Protein AF-A0A3B0TVJ3-F1 (afdb_monomer_lite)

pLDDT: mean 87.61, std 8.64, range [42.06, 97.75]

Sequence (406 aa):
ARIAFWVALGIPVSIVATLGLMYFSGQSLNMISMFALLMTLGIIVDDAIVVGEHTATRYALGDTRAQAAVTGAGRMAIPVIAASLTTMAAFGPILLVGGVIGQIMSALPMVVIAVLVASSIECFLILPGHLAHSLPKKRKPPSGFRKGFDQGFDYFKNNIFGKFSALSYSWRYATVAIALAVTILGFALISSGKLGFEFFATAEGEVFTVSATFHPGTPKEQMQAIFDDIEKAISEAEISLAPDGEQLVVTTYAELDAGNSNATINVFLTPSETRTVRTSLITQAVRERLPMIAGVQNIGVREANNGPGGRAIEVQFSGADTNTLKQASEELQAILAGFAGVTAISDSLNYGDPELTMQLSARGISLGFTLEMLGTQIRDAFEGREVATIATQNEEINVRLHRSLN

Radius of gyration: 34.92 Å; chains: 1; bounding box: 96×63×91 Å

Organism: NCBI:txid652676

Secondary structure (DSSP, 8-state):
-HHHHHHHHHHHHHHHHHHHHHHHTT----HHHHHHHHHHHHHHHHHHHHHHHHHHHHHHHT--HHHHHHHHHHHHHHHHHHHHHHHHHHHGGGGG--HHHHHHHTHHHHHHHHHHHHHHHIIIIIHHHHHHHHS-SSPPPPPHHHHHHHHHHHHIIIIIIHHHHHHHHHTHHHHHHHHHHHHHHHHHHHHTT-S---S------SEEEEEEEE-TT--HHHHHHHHHHHHHHHHHHHHHH-TT----EEEEEEEEETTTTEEEEEEEEPPTTT-SS-HHHHHHHHHHH----TTEEEEEEEE---SS---SS-----SS-HHHHHHHHHHHHHHHTTSTT------S-PPPP--------HHHHHTT--HHHHHHHHHHHHT-EEEEEEE-SS-EEEEEE-----

Structure (mmCIF, N/CA/C/O backbone):
data_AF-A0A3B0TVJ3-F1
#
_entry.id   AF-A0A3B0TVJ3-F1
#
loop_
_atom_site.group_PDB
_atom_site.id
_atom_site.type_symbol
_atom_site.label_atom_id
_atom_site.label_alt_id
_atom_site.label_comp_id
_atom_site.label_asym_id
_atom_site.label_entity_id
_atom_site.label_seq_id
_atom_site.pdbx_PDB_ins_code
_atom_site.Cartn_x
_atom_site.Cartn_y
_atom_site.Cartn_z
_atom_site.occupancy
_atom_site.B_iso_or_equiv
_atom_site.auth_seq_id
_atom_site.auth_comp_id
_atom_site.auth_asym_id
_atom_site.auth_atom_id
_atom_site.pdbx_PDB_model_num
ATOM 1 N N . ALA A 1 1 ? 22.344 12.610 -23.488 1.00 61.56 1 ALA A N 1
ATOM 2 C CA . ALA A 1 1 ? 21.784 13.922 -23.107 1.00 61.56 1 ALA A CA 1
ATOM 3 C C . ALA A 1 1 ? 20.377 14.108 -23.673 1.00 61.56 1 ALA A C 1
ATOM 5 O O . ALA A 1 1 ? 19.444 13.957 -22.909 1.00 61.56 1 ALA A O 1
ATOM 6 N N . ARG A 1 2 ? 20.182 14.344 -24.983 1.00 81.00 2 ARG A N 1
ATOM 7 C CA . ARG A 1 2 ? 18.833 14.636 -25.521 1.00 81.00 2 ARG A CA 1
ATOM 8 C C . ARG A 1 2 ? 17.862 13.446 -25.526 1.00 81.00 2 ARG A C 1
ATOM 10 O O . ARG A 1 2 ? 16.706 13.650 -25.219 1.00 81.00 2 ARG A O 1
ATOM 17 N N . ILE A 1 3 ? 18.325 12.227 -25.815 1.00 83.44 3 ILE A N 1
ATOM 18 C CA . ILE A 1 3 ? 17.475 11.016 -25.766 1.00 83.44 3 ILE A CA 1
ATOM 19 C C . ILE A 1 3 ? 16.987 10.759 -24.334 1.00 83.44 3 ILE A C 1
ATOM 21 O O . ILE A 1 3 ? 15.789 10.712 -24.106 1.00 83.44 3 ILE A O 1
ATOM 25 N N . ALA A 1 4 ? 17.912 10.707 -23.370 1.00 87.06 4 ALA A N 1
ATOM 26 C CA . ALA A 1 4 ? 17.592 10.512 -21.954 1.00 87.06 4 ALA A CA 1
ATOM 27 C C . ALA A 1 4 ? 16.610 11.558 -21.399 1.00 87.06 4 ALA A C 1
ATOM 29 O O . ALA A 1 4 ? 15.753 11.212 -20.601 1.00 87.06 4 ALA A O 1
ATOM 30 N N . PHE A 1 5 ? 16.700 12.817 -21.846 1.00 90.88 5 PHE A N 1
ATOM 31 C CA . PHE A 1 5 ? 15.745 13.856 -21.458 1.00 90.88 5 PHE A CA 1
ATOM 32 C C . PHE A 1 5 ? 14.311 13.525 -21.896 1.00 90.88 5 PHE A C 1
ATOM 34 O O . PHE A 1 5 ? 13.394 13.659 -21.099 1.00 90.88 5 PHE A O 1
ATOM 41 N N . TRP A 1 6 ? 14.115 13.065 -23.135 1.00 89.62 6 TRP A N 1
ATOM 42 C CA . TRP A 1 6 ? 12.777 12.719 -23.628 1.00 89.62 6 TRP A CA 1
ATOM 43 C C . TRP A 1 6 ? 12.241 11.423 -23.042 1.00 89.62 6 TRP A C 1
ATOM 45 O O . TRP A 1 6 ? 11.060 11.361 -22.739 1.00 89.62 6 TRP A O 1
ATOM 55 N N . VAL A 1 7 ? 13.111 10.440 -22.807 1.00 87.94 7 VAL A N 1
ATOM 56 C CA . VAL A 1 7 ? 12.744 9.232 -22.055 1.00 87.94 7 VAL A CA 1
ATOM 57 C C . VAL A 1 7 ? 12.279 9.607 -20.642 1.00 87.94 7 VAL A C 1
ATOM 59 O O . VAL A 1 7 ? 11.226 9.162 -20.207 1.00 87.94 7 VAL A O 1
ATOM 62 N N . ALA A 1 8 ? 12.998 10.499 -19.951 1.00 91.00 8 ALA A N 1
ATOM 63 C CA . ALA A 1 8 ? 12.596 10.975 -18.626 1.00 91.00 8 ALA A CA 1
ATOM 64 C C . ALA A 1 8 ? 11.291 11.790 -18.654 1.00 91.00 8 ALA A C 1
ATOM 66 O O . ALA A 1 8 ? 10.487 11.683 -17.733 1.00 91.00 8 ALA A O 1
ATOM 67 N N . LEU A 1 9 ? 11.064 12.586 -19.704 1.00 91.62 9 LEU A N 1
ATOM 68 C CA . LEU A 1 9 ? 9.838 13.373 -19.872 1.00 91.62 9 LEU A CA 1
ATOM 69 C C . LEU A 1 9 ? 8.619 12.499 -20.222 1.00 91.62 9 LEU A C 1
ATOM 71 O O . LEU A 1 9 ? 7.496 12.883 -19.906 1.00 91.62 9 LEU A O 1
ATOM 75 N N . GLY A 1 10 ? 8.828 11.307 -20.788 1.00 88.75 10 GLY A N 1
ATOM 76 C CA . GLY A 1 10 ? 7.769 10.321 -21.022 1.00 88.75 10 GLY A CA 1
ATOM 77 C C . GLY A 1 10 ? 7.124 9.795 -19.734 1.00 88.75 10 GLY A C 1
ATOM 78 O O . GLY A 1 10 ? 5.938 9.466 -19.732 1.00 88.75 10 GLY A O 1
ATOM 79 N N . ILE A 1 11 ? 7.851 9.802 -18.608 1.00 91.25 11 ILE A N 1
ATOM 80 C CA . ILE A 1 11 ? 7.351 9.346 -17.299 1.00 91.25 11 ILE A CA 1
ATOM 81 C C . ILE A 1 11 ? 6.175 10.207 -16.799 1.00 91.25 11 ILE A C 1
ATOM 83 O O . ILE A 1 11 ? 5.083 9.663 -16.630 1.00 91.25 11 ILE A O 1
ATOM 87 N N . PRO A 1 12 ? 6.320 11.533 -16.578 1.00 92.69 12 PRO A N 1
ATOM 88 C CA . PRO A 1 12 ? 5.205 12.359 -16.118 1.00 92.69 12 PRO A CA 1
ATOM 89 C C . PRO A 1 12 ? 4.051 12.393 -17.126 1.00 92.69 12 PRO A C 1
ATOM 91 O O . PRO A 1 12 ? 2.895 12.430 -16.714 1.00 92.69 12 PRO A O 1
ATOM 94 N N . VAL A 1 13 ? 4.333 12.322 -18.433 1.00 92.94 13 VAL A N 1
ATOM 95 C CA . VAL A 1 13 ? 3.289 12.247 -19.471 1.00 92.94 13 VAL A CA 1
ATOM 96 C C . VAL A 1 13 ? 2.479 10.954 -19.344 1.00 92.94 13 VAL A C 1
ATOM 98 O O . VAL A 1 13 ? 1.250 11.004 -19.359 1.00 92.94 13 VAL A O 1
ATOM 101 N N . SER A 1 14 ? 3.145 9.814 -19.145 1.00 92.75 14 SER A N 1
ATOM 102 C CA . SER A 1 14 ? 2.489 8.518 -18.937 1.00 92.75 14 SER A CA 1
ATOM 103 C C . SER A 1 14 ? 1.666 8.492 -17.649 1.00 92.75 14 SER A C 1
ATOM 105 O O . SER A 1 14 ? 0.560 7.954 -17.647 1.00 92.75 14 SER A O 1
ATOM 107 N N . ILE A 1 15 ? 2.145 9.121 -16.570 1.00 93.62 15 ILE A N 1
ATOM 108 C CA . ILE A 1 15 ? 1.386 9.249 -15.314 1.00 93.62 15 ILE A CA 1
ATOM 109 C C . ILE A 1 15 ? 0.121 10.081 -15.534 1.00 93.62 15 ILE A C 1
ATOM 111 O O . ILE A 1 15 ? -0.961 9.651 -15.149 1.00 93.62 15 ILE A O 1
ATOM 115 N N . VAL A 1 16 ? 0.211 11.238 -16.197 1.00 95.00 16 VAL A N 1
ATOM 116 C CA . VAL A 1 16 ? -0.972 12.069 -16.490 1.00 95.00 16 VAL A CA 1
ATOM 117 C C . VAL A 1 16 ? -1.966 11.322 -17.383 1.00 95.00 16 VAL A C 1
ATOM 119 O O . VAL A 1 16 ? -3.167 11.348 -17.117 1.00 95.00 16 VAL A O 1
ATOM 122 N N . ALA A 1 17 ? -1.485 10.608 -18.404 1.00 94.62 17 ALA A N 1
ATOM 123 C CA . ALA A 1 17 ? -2.331 9.767 -19.247 1.00 94.62 17 ALA A CA 1
ATOM 124 C C . ALA A 1 17 ? -3.006 8.641 -18.443 1.00 94.62 17 ALA A C 1
ATOM 126 O O . ALA A 1 17 ? -4.198 8.388 -18.620 1.00 94.62 17 ALA A O 1
ATOM 127 N N . THR A 1 18 ? -2.280 8.025 -17.508 1.00 95.12 18 THR A N 1
ATOM 128 C CA . THR A 1 18 ? -2.822 7.024 -16.578 1.00 95.12 18 THR A CA 1
ATOM 129 C C . THR A 1 18 ? -3.922 7.619 -15.708 1.00 95.12 18 THR A C 1
ATOM 131 O O . THR A 1 18 ? -5.001 7.042 -15.625 1.00 95.12 18 THR A O 1
ATOM 134 N N . LEU A 1 19 ? -3.690 8.786 -15.100 1.00 95.31 19 LEU A N 1
ATOM 135 C CA . LEU A 1 19 ? -4.692 9.481 -14.288 1.00 95.31 19 LEU A CA 1
ATOM 136 C C . LEU A 1 19 ? -5.943 9.818 -15.112 1.00 95.31 19 LEU A C 1
ATOM 138 O O . LEU A 1 19 ? -7.059 9.691 -14.614 1.00 95.31 19 LEU A O 1
ATOM 142 N N . GLY A 1 20 ? -5.773 10.173 -16.389 1.00 95.69 20 GLY A N 1
ATOM 143 C CA . GLY A 1 20 ? -6.880 10.329 -17.332 1.00 95.69 20 GLY A CA 1
ATOM 144 C C . GLY A 1 20 ? -7.674 9.033 -17.530 1.00 95.69 20 GLY A C 1
ATOM 145 O O . GLY A 1 20 ? -8.897 9.040 -17.414 1.00 95.69 20 GLY A O 1
ATOM 146 N N . LEU A 1 21 ? -6.999 7.904 -17.773 1.00 94.94 21 LEU A N 1
ATOM 147 C CA . LEU A 1 21 ? -7.655 6.593 -17.897 1.00 94.94 21 LEU A CA 1
ATOM 148 C C . LEU A 1 21 ? -8.357 6.169 -16.599 1.00 94.94 21 LEU A C 1
ATOM 150 O O . LEU A 1 21 ? -9.470 5.646 -16.649 1.00 94.94 21 LEU A O 1
ATOM 154 N N . MET A 1 22 ? -7.742 6.422 -15.444 1.00 95.12 22 MET A N 1
ATOM 155 C CA . MET A 1 22 ? -8.338 6.184 -14.127 1.00 95.12 22 MET A CA 1
ATOM 156 C C . MET A 1 22 ? -9.616 7.005 -13.946 1.00 95.12 22 MET A C 1
ATOM 158 O O . MET A 1 22 ? -10.647 6.449 -13.576 1.00 95.12 22 MET A O 1
ATOM 162 N N . TYR A 1 23 ? -9.582 8.293 -14.296 1.00 94.94 23 TYR A N 1
ATOM 163 C CA . TYR A 1 23 ? -10.751 9.169 -14.239 1.00 94.94 23 TYR A CA 1
ATOM 164 C C . TYR A 1 23 ? -11.901 8.648 -15.113 1.00 94.94 23 TYR A C 1
ATOM 166 O O . TYR A 1 23 ? -13.027 8.515 -14.637 1.00 94.94 23 TYR A O 1
ATOM 174 N N . PHE A 1 24 ? -11.623 8.270 -16.366 1.00 94.88 24 PHE A N 1
ATOM 175 C CA . PHE A 1 24 ? -12.653 7.744 -17.272 1.00 94.88 24 PHE A CA 1
ATOM 176 C C . PHE A 1 24 ? -13.188 6.365 -16.876 1.00 94.88 24 PHE A C 1
ATOM 178 O O . PHE A 1 24 ? -14.318 6.029 -17.223 1.00 94.88 24 PHE A O 1
ATOM 185 N N . SER A 1 25 ? -12.403 5.568 -16.153 1.00 90.81 25 SER A N 1
ATOM 186 C CA . SER A 1 25 ? -12.825 4.257 -15.643 1.00 90.81 25 SER A CA 1
ATOM 187 C C . SER A 1 25 ? -13.441 4.316 -14.240 1.00 90.81 25 SER A C 1
ATOM 189 O O . SER A 1 25 ? -13.764 3.271 -13.681 1.00 90.81 25 SER A O 1
ATOM 191 N N . GLY A 1 26 ? -13.632 5.516 -13.675 1.00 90.88 26 GLY A N 1
ATOM 192 C CA . GLY A 1 26 ? -14.247 5.709 -12.358 1.00 90.88 26 GLY A CA 1
ATOM 193 C C . GLY A 1 26 ? -13.368 5.268 -11.184 1.00 90.88 26 GLY A C 1
ATOM 194 O O . GLY A 1 26 ? -13.879 5.025 -10.093 1.00 90.88 26 GLY A O 1
ATOM 195 N N . GLN A 1 27 ? -12.056 5.141 -11.394 1.00 90.81 27 GLN A N 1
ATOM 196 C CA . GLN A 1 27 ? -11.110 4.769 -10.345 1.00 90.81 27 GLN A CA 1
ATOM 197 C C . GLN A 1 27 ? -10.802 5.973 -9.450 1.00 90.81 27 GLN A C 1
ATOM 199 O O . GLN A 1 27 ? -10.618 7.093 -9.929 1.00 90.81 27 GLN A O 1
ATOM 204 N N . SER A 1 28 ? -10.706 5.736 -8.141 1.00 91.00 28 SER A N 1
ATOM 205 C CA . SER A 1 28 ? -10.286 6.750 -7.174 1.00 91.00 28 SER A CA 1
ATOM 206 C C . SER A 1 28 ? -8.782 6.693 -6.920 1.00 91.00 28 SER A C 1
ATOM 208 O O . SER A 1 28 ? -8.150 5.644 -7.053 1.00 91.00 28 SER A O 1
ATOM 210 N N . LEU A 1 29 ? -8.216 7.833 -6.519 1.00 89.88 29 LEU A N 1
ATOM 211 C CA . LEU A 1 29 ? -6.840 7.916 -6.047 1.00 89.88 29 LEU A CA 1
ATOM 212 C C . LEU A 1 29 ? -6.822 7.672 -4.532 1.00 89.88 29 LEU A C 1
ATOM 214 O O . LEU A 1 29 ? -7.086 8.562 -3.731 1.00 89.88 29 LEU A O 1
ATOM 218 N N . ASN A 1 30 ? -6.567 6.423 -4.161 1.00 86.31 30 ASN A N 1
ATOM 219 C CA . ASN A 1 30 ? -6.430 5.930 -2.792 1.00 86.31 30 ASN A CA 1
ATOM 220 C C . ASN A 1 30 ? -5.051 5.281 -2.565 1.00 86.31 30 ASN A C 1
ATOM 222 O O . ASN A 1 30 ? -4.261 5.124 -3.498 1.00 86.31 30 ASN A O 1
ATOM 226 N N . MET A 1 31 ? -4.772 4.848 -1.336 1.00 83.62 31 MET A N 1
ATOM 227 C CA . MET A 1 31 ? -3.487 4.252 -0.949 1.00 83.62 31 MET A CA 1
ATOM 228 C C . MET A 1 31 ? -3.054 3.072 -1.838 1.00 83.62 31 MET A C 1
ATOM 230 O O . MET A 1 31 ? -1.907 3.024 -2.277 1.00 83.62 31 MET A O 1
ATOM 234 N N . ILE A 1 32 ? -3.970 2.156 -2.167 1.00 86.38 32 ILE A N 1
ATOM 235 C CA . ILE A 1 32 ? -3.677 0.974 -2.996 1.00 86.38 32 ILE A CA 1
ATOM 236 C C . ILE A 1 32 ? -3.381 1.394 -4.434 1.00 86.38 32 ILE A C 1
ATOM 238 O O . ILE A 1 32 ? -2.412 0.928 -5.033 1.00 86.38 32 ILE A O 1
ATOM 242 N N . SER A 1 33 ? -4.180 2.311 -4.983 1.00 90.94 33 SER A N 1
ATOM 243 C CA . SER A 1 33 ? -3.947 2.842 -6.329 1.00 90.94 33 SER A CA 1
ATOM 244 C C . SER A 1 33 ? -2.612 3.593 -6.426 1.00 90.94 33 SER A C 1
ATOM 246 O O . SER A 1 33 ? -1.886 3.439 -7.404 1.00 90.94 33 SER A O 1
ATOM 248 N N . MET A 1 34 ? -2.229 4.334 -5.381 1.00 90.38 34 MET A N 1
ATOM 249 C CA . MET A 1 34 ? -0.950 5.040 -5.307 1.00 90.38 34 MET A CA 1
ATOM 250 C C . MET A 1 34 ? 0.222 4.067 -5.227 1.00 90.38 34 MET A C 1
ATOM 252 O O . MET A 1 34 ? 1.218 4.242 -5.927 1.00 90.38 34 MET A O 1
ATOM 256 N N . PHE A 1 35 ? 0.089 3.006 -4.431 1.00 88.12 35 PHE A N 1
ATOM 257 C CA . PHE A 1 35 ? 1.077 1.936 -4.377 1.00 88.12 35 PHE A CA 1
ATOM 258 C C . PHE A 1 35 ? 1.253 1.253 -5.741 1.00 88.12 35 PHE A C 1
ATOM 260 O O . PHE A 1 35 ? 2.382 1.046 -6.185 1.00 88.12 35 PHE A O 1
ATOM 267 N N . ALA A 1 36 ? 0.156 0.974 -6.450 1.00 91.75 36 ALA A N 1
ATOM 268 C CA . ALA A 1 36 ? 0.197 0.415 -7.799 1.00 91.75 36 ALA A CA 1
ATOM 269 C C . ALA A 1 36 ? 0.897 1.352 -8.807 1.00 91.75 36 ALA A C 1
ATOM 271 O O . ALA A 1 36 ? 1.733 0.892 -9.589 1.00 91.75 36 ALA A O 1
ATOM 272 N N . LEU A 1 37 ? 0.630 2.664 -8.761 1.00 92.62 37 LEU A N 1
ATOM 273 C CA . LEU A 1 37 ? 1.338 3.667 -9.574 1.00 92.62 37 LEU A CA 1
ATOM 274 C C . LEU A 1 37 ? 2.847 3.690 -9.281 1.00 92.62 37 LEU A C 1
ATOM 276 O O . LEU A 1 37 ? 3.657 3.706 -10.205 1.00 92.62 37 LEU A O 1
ATOM 280 N N . LEU A 1 38 ? 3.239 3.661 -8.004 1.00 90.81 38 LEU A N 1
ATOM 281 C CA . LEU A 1 38 ? 4.650 3.648 -7.604 1.00 90.81 38 LEU A CA 1
ATOM 282 C C . LEU A 1 38 ? 5.366 2.366 -8.042 1.00 90.81 38 LEU A C 1
ATOM 284 O O . LEU A 1 38 ? 6.472 2.433 -8.573 1.00 90.81 38 LEU A O 1
ATOM 288 N N . MET A 1 39 ? 4.730 1.206 -7.860 1.00 89.50 39 MET A N 1
ATOM 289 C CA . MET A 1 39 ? 5.280 -0.091 -8.265 1.00 89.50 39 MET A CA 1
ATOM 290 C C . MET A 1 39 ? 5.520 -0.150 -9.779 1.00 89.50 39 MET A C 1
ATOM 292 O O . MET A 1 39 ? 6.534 -0.671 -10.239 1.00 89.50 39 MET A O 1
ATOM 296 N N . THR A 1 40 ? 4.589 0.396 -10.559 1.00 90.69 40 THR A N 1
ATOM 297 C CA . THR A 1 40 ? 4.640 0.359 -12.026 1.00 90.69 40 THR A CA 1
ATOM 298 C C . THR A 1 40 ? 5.501 1.454 -12.641 1.00 90.69 40 THR A C 1
ATOM 300 O O . THR A 1 40 ? 5.817 1.364 -13.826 1.00 90.69 40 THR A O 1
ATOM 303 N N . LEU A 1 41 ? 5.958 2.435 -11.853 1.00 89.75 41 LEU A N 1
ATOM 304 C CA . LEU A 1 41 ? 6.843 3.502 -12.319 1.00 89.75 41 LEU A CA 1
ATOM 305 C C . LEU A 1 41 ? 8.077 2.946 -13.039 1.00 89.75 41 LEU A C 1
ATOM 307 O O . LEU A 1 41 ? 8.440 3.462 -14.091 1.00 89.75 41 LEU A O 1
ATOM 311 N N . GLY A 1 42 ? 8.684 1.876 -12.511 1.00 84.62 42 GLY A N 1
ATOM 312 C CA . GLY A 1 42 ? 9.836 1.218 -13.136 1.00 84.62 42 GLY A CA 1
ATOM 313 C C . GLY A 1 42 ? 9.524 0.675 -14.533 1.00 84.62 42 GLY A C 1
ATOM 314 O O . GLY A 1 42 ? 10.305 0.871 -15.458 1.00 84.62 42 GLY A O 1
ATOM 315 N N . ILE A 1 43 ? 8.334 0.097 -14.706 1.00 87.19 43 ILE A N 1
ATOM 316 C CA . ILE A 1 43 ? 7.897 -0.488 -15.978 1.00 87.19 43 ILE A CA 1
ATOM 317 C C . ILE A 1 43 ? 7.670 0.604 -17.032 1.00 87.19 43 ILE A C 1
ATOM 319 O O . ILE A 1 43 ? 8.074 0.436 -18.179 1.00 87.19 43 ILE A O 1
ATOM 323 N N . ILE A 1 44 ? 7.102 1.754 -16.638 1.00 88.00 44 ILE A N 1
ATOM 324 C CA . ILE A 1 44 ? 6.915 2.906 -17.540 1.00 88.00 44 ILE A CA 1
ATOM 325 C C . ILE A 1 44 ? 8.253 3.348 -18.146 1.00 88.00 44 ILE A C 1
ATOM 327 O O . ILE A 1 44 ? 8.329 3.671 -19.333 1.00 88.00 44 ILE A O 1
ATOM 331 N N . VAL A 1 45 ? 9.311 3.409 -17.328 1.00 89.06 45 VAL A N 1
ATOM 332 C CA . VAL A 1 45 ? 10.619 3.878 -17.804 1.00 89.06 45 VAL A CA 1
ATOM 333 C C . VAL A 1 45 ? 11.273 2.847 -18.720 1.00 89.06 45 VAL A C 1
ATOM 335 O O . VAL A 1 45 ? 11.887 3.233 -19.717 1.00 89.06 45 VAL A O 1
ATOM 338 N N . ASP A 1 46 ? 11.134 1.558 -18.412 1.00 91.12 46 ASP A N 1
ATOM 339 C CA . ASP A 1 46 ? 11.766 0.473 -19.165 1.00 91.12 46 ASP A CA 1
ATOM 340 C C . ASP A 1 46 ? 11.323 0.457 -20.636 1.00 91.12 46 ASP A C 1
ATOM 342 O O . ASP A 1 46 ? 12.176 0.400 -21.530 1.00 91.12 46 ASP A O 1
ATOM 346 N N . ASP A 1 47 ? 10.024 0.616 -20.906 1.00 90.81 47 ASP A N 1
ATOM 347 C CA . ASP A 1 47 ? 9.480 0.649 -22.271 1.00 90.81 47 ASP A CA 1
ATOM 348 C C . ASP A 1 47 ? 10.112 1.786 -23.094 1.00 90.81 47 ASP A C 1
ATOM 350 O O . ASP A 1 47 ? 10.619 1.581 -24.208 1.00 90.81 47 ASP A O 1
ATOM 354 N N . ALA A 1 48 ? 10.161 2.990 -22.515 1.00 91.12 48 ALA A N 1
ATOM 355 C CA . ALA A 1 48 ? 10.742 4.168 -23.149 1.00 91.12 48 ALA A CA 1
ATOM 356 C C . ALA A 1 48 ? 12.271 4.057 -23.319 1.00 91.12 48 ALA A C 1
ATOM 358 O O . ALA A 1 48 ? 12.818 4.500 -24.338 1.00 91.12 48 ALA A O 1
ATOM 359 N N . ILE A 1 49 ? 12.977 3.443 -22.359 1.00 93.19 49 ILE A N 1
ATOM 360 C CA . ILE A 1 49 ? 14.422 3.180 -22.448 1.00 93.19 49 ILE A CA 1
ATOM 361 C C . ILE A 1 49 ? 14.713 2.232 -23.609 1.00 93.19 49 ILE A C 1
ATOM 363 O O . ILE A 1 49 ? 15.591 2.530 -24.419 1.00 93.19 49 ILE A O 1
ATOM 367 N N . VAL A 1 50 ? 13.984 1.120 -23.727 1.00 93.25 50 VAL A N 1
ATOM 368 C CA . VAL A 1 50 ? 14.223 0.103 -24.762 1.00 93.25 50 VAL A CA 1
ATOM 369 C C . VAL A 1 50 ? 14.016 0.686 -26.164 1.00 93.25 50 VAL A C 1
ATOM 371 O O . VAL A 1 50 ? 14.879 0.532 -27.038 1.00 93.25 50 VAL A O 1
ATOM 374 N N . VAL A 1 51 ? 12.927 1.433 -26.382 1.00 93.50 51 VAL A N 1
ATOM 375 C CA . VAL A 1 51 ? 12.674 2.123 -27.661 1.00 93.50 51 VAL A CA 1
ATOM 376 C C . VAL A 1 51 ? 13.714 3.216 -27.926 1.00 93.50 51 VAL A C 1
ATOM 378 O O . VAL A 1 51 ? 14.211 3.348 -29.055 1.00 93.50 51 VAL A O 1
ATOM 381 N N . GLY A 1 52 ? 14.089 3.980 -26.898 1.00 92.88 52 GLY A N 1
ATOM 382 C CA . GLY A 1 52 ? 15.107 5.024 -26.975 1.00 92.88 52 GLY A CA 1
ATOM 383 C C . GLY A 1 52 ? 16.494 4.492 -27.341 1.00 92.88 52 GLY A C 1
ATOM 384 O O . GLY A 1 52 ? 17.153 5.042 -28.230 1.00 92.88 52 GLY A O 1
ATOM 385 N N . GLU A 1 53 ? 16.919 3.400 -26.711 1.00 92.62 53 GLU A N 1
ATOM 386 C CA . GLU A 1 53 ? 18.215 2.752 -26.928 1.00 92.62 53 GLU A CA 1
ATOM 387 C C . GLU A 1 53 ? 18.290 2.112 -28.315 1.00 92.62 53 GLU A C 1
ATOM 389 O O . GLU A 1 53 ? 19.262 2.308 -29.054 1.00 92.62 53 GLU A O 1
ATOM 394 N N . HIS A 1 54 ? 17.232 1.415 -28.739 1.00 94.19 54 HIS A N 1
ATOM 395 C CA . HIS A 1 54 ? 17.202 0.845 -30.080 1.00 94.19 54 HIS A CA 1
ATOM 396 C C . HIS A 1 54 ? 17.187 1.947 -31.153 1.00 94.19 54 HIS A C 1
ATOM 398 O O . HIS A 1 54 ? 17.870 1.833 -32.175 1.00 94.19 54 HIS A O 1
ATOM 404 N N . THR A 1 55 ? 16.479 3.056 -30.918 1.00 93.75 55 THR A N 1
ATOM 405 C CA . THR A 1 55 ? 16.524 4.242 -31.791 1.00 93.75 55 THR A CA 1
ATOM 406 C C . THR A 1 55 ? 17.937 4.829 -31.868 1.00 93.75 55 THR A C 1
ATOM 408 O O . THR A 1 55 ? 18.434 5.115 -32.962 1.00 93.75 55 THR A O 1
ATOM 411 N N . ALA A 1 56 ? 18.621 4.973 -30.729 1.00 91.62 56 ALA A N 1
ATOM 412 C CA . ALA A 1 56 ? 20.001 5.452 -30.670 1.00 91.62 56 ALA A CA 1
ATOM 413 C C . ALA A 1 56 ? 20.960 4.532 -31.440 1.00 91.62 56 ALA A C 1
ATOM 415 O O . ALA A 1 56 ? 21.800 5.010 -32.208 1.00 91.62 56 ALA A O 1
ATOM 416 N N . THR A 1 57 ? 20.787 3.219 -31.290 1.00 91.94 57 THR A N 1
ATOM 417 C CA . THR A 1 57 ? 21.574 2.187 -31.971 1.00 91.94 57 THR A CA 1
ATOM 418 C C . THR A 1 57 ? 21.383 2.249 -33.485 1.00 91.94 57 THR A C 1
ATOM 420 O O . THR A 1 57 ? 22.358 2.307 -34.234 1.00 91.94 57 THR A O 1
ATOM 423 N N . ARG A 1 58 ? 20.136 2.323 -33.967 1.00 93.81 58 ARG A N 1
ATOM 424 C CA . ARG A 1 58 ? 19.830 2.483 -35.402 1.00 93.81 58 ARG A CA 1
ATOM 425 C C . ARG A 1 58 ? 20.423 3.766 -35.972 1.00 93.81 58 ARG A C 1
ATOM 427 O O . ARG A 1 58 ? 21.050 3.744 -37.033 1.00 93.81 58 ARG A O 1
ATOM 434 N N . TYR A 1 59 ? 20.316 4.865 -35.226 1.00 91.69 59 TYR A N 1
ATOM 435 C CA . TYR A 1 59 ? 20.945 6.123 -35.607 1.00 91.69 59 TYR A CA 1
ATOM 436 C C . TYR A 1 59 ? 22.473 6.026 -35.651 1.00 91.69 59 TYR A C 1
ATOM 438 O O . TYR A 1 59 ? 23.084 6.657 -36.510 1.00 91.69 59 TYR A O 1
ATOM 446 N N . ALA A 1 60 ? 23.111 5.245 -34.772 1.00 88.81 60 ALA A N 1
ATOM 447 C CA . ALA A 1 60 ? 24.554 4.998 -34.802 1.00 88.81 60 ALA A CA 1
ATOM 448 C C . ALA A 1 60 ? 24.977 4.133 -36.006 1.00 88.81 60 ALA A C 1
ATOM 450 O O . ALA A 1 60 ? 26.012 4.405 -36.622 1.00 88.81 60 ALA A O 1
ATOM 451 N N . LEU A 1 61 ? 24.142 3.170 -36.401 1.00 90.94 61 LEU A N 1
ATOM 452 C CA . LEU A 1 61 ? 24.375 2.274 -37.540 1.00 90.94 61 LEU A CA 1
ATOM 453 C C . LEU A 1 61 ? 24.239 2.945 -38.916 1.00 90.94 61 LEU A C 1
ATOM 455 O O . LEU A 1 61 ? 24.727 2.391 -39.894 1.00 90.94 61 LEU A O 1
ATOM 459 N N . GLY A 1 62 ? 23.653 4.143 -39.006 1.00 89.94 62 GLY A N 1
ATOM 460 C CA . GLY A 1 62 ? 23.606 4.911 -40.262 1.00 89.94 62 GLY A CA 1
ATOM 461 C C . GLY A 1 62 ? 22.234 5.445 -40.653 1.00 89.94 62 GLY A C 1
ATOM 462 O O . GLY A 1 62 ? 22.164 6.269 -41.561 1.00 89.94 62 GLY A O 1
ATOM 463 N N . ASP A 1 63 ? 21.166 5.028 -39.970 1.00 93.25 63 ASP A N 1
ATOM 464 C CA . ASP A 1 63 ? 19.808 5.442 -40.320 1.00 93.25 63 ASP A CA 1
ATOM 465 C C . ASP A 1 63 ? 19.626 6.962 -40.178 1.00 93.25 63 ASP A C 1
ATOM 467 O O . ASP A 1 63 ? 20.169 7.607 -39.270 1.00 93.25 63 ASP A O 1
ATOM 471 N N . THR A 1 64 ? 18.797 7.547 -41.051 1.00 92.62 64 THR A N 1
ATOM 472 C CA . THR A 1 64 ? 18.340 8.927 -40.841 1.00 92.62 64 THR A CA 1
ATOM 473 C C . THR A 1 64 ? 17.532 9.006 -39.546 1.00 92.62 64 THR A C 1
ATOM 475 O O . THR A 1 64 ? 16.980 8.017 -39.078 1.00 92.62 64 THR A O 1
ATOM 478 N N . ARG A 1 65 ? 17.418 10.188 -38.941 1.00 91.44 65 ARG A N 1
ATOM 479 C CA . ARG A 1 65 ? 16.767 10.339 -37.625 1.00 91.44 65 ARG A CA 1
ATOM 480 C C . ARG A 1 65 ? 15.322 9.838 -37.593 1.00 91.44 65 ARG A C 1
ATOM 482 O O . ARG A 1 65 ? 14.922 9.203 -36.626 1.00 91.44 65 ARG A O 1
ATOM 489 N N . ALA A 1 66 ? 14.564 10.133 -38.650 1.00 92.75 66 ALA A N 1
ATOM 490 C CA . ALA A 1 66 ? 13.183 9.685 -38.784 1.00 92.75 66 ALA A CA 1
ATOM 491 C C . ALA A 1 66 ? 13.124 8.160 -38.950 1.00 92.75 66 ALA A C 1
ATOM 493 O O . ALA A 1 66 ? 12.380 7.496 -38.238 1.00 92.75 66 ALA A O 1
ATOM 494 N N . GLN A 1 67 ? 13.975 7.593 -39.814 1.00 93.50 67 GLN A N 1
ATOM 495 C CA . GLN A 1 67 ? 14.064 6.141 -39.995 1.00 93.50 67 GLN A CA 1
ATOM 496 C C . GLN A 1 67 ? 14.502 5.426 -38.716 1.00 93.50 67 GLN A C 1
ATOM 498 O O . GLN A 1 67 ? 13.938 4.388 -38.389 1.00 93.50 67 GLN A O 1
ATOM 503 N N . ALA A 1 68 ? 15.460 5.981 -37.973 1.00 93.81 68 ALA A N 1
ATOM 504 C CA . ALA A 1 68 ? 15.946 5.418 -36.721 1.00 93.81 68 ALA A CA 1
ATOM 505 C C . ALA A 1 68 ? 14.832 5.347 -35.669 1.00 93.81 68 ALA A C 1
ATOM 507 O O . ALA A 1 68 ? 14.686 4.314 -35.024 1.00 93.81 68 ALA A O 1
ATOM 508 N N . ALA A 1 69 ? 14.030 6.410 -35.535 1.00 93.88 69 ALA A N 1
ATOM 509 C CA . ALA A 1 69 ? 12.911 6.458 -34.596 1.00 93.88 69 ALA A CA 1
ATOM 510 C C . ALA A 1 69 ? 11.775 5.501 -34.989 1.00 93.88 69 ALA A C 1
ATOM 512 O O . ALA A 1 69 ? 11.309 4.731 -34.155 1.00 93.88 69 ALA A O 1
ATOM 513 N N . VAL A 1 70 ? 11.378 5.487 -36.267 1.00 94.88 70 VAL A N 1
ATOM 514 C CA . VAL A 1 70 ? 10.331 4.577 -36.768 1.00 94.88 70 VAL A CA 1
ATOM 515 C C . VAL A 1 70 ? 10.775 3.117 -36.660 1.00 94.88 70 VAL A C 1
ATOM 517 O O . VAL A 1 70 ? 10.019 2.270 -36.194 1.00 94.88 70 VAL A O 1
ATOM 520 N N . THR A 1 71 ? 12.018 2.813 -37.040 1.00 94.06 71 THR A N 1
ATOM 521 C CA . THR A 1 71 ? 12.567 1.451 -36.960 1.00 94.06 71 THR A CA 1
ATOM 522 C C . THR A 1 71 ? 12.758 1.013 -35.512 1.00 94.06 71 THR A C 1
ATOM 524 O O . THR A 1 71 ? 12.516 -0.149 -35.204 1.00 94.06 71 THR A O 1
ATOM 527 N N . GLY A 1 72 ? 13.185 1.920 -34.627 1.00 92.88 72 GLY A N 1
ATOM 528 C CA . GLY A 1 72 ? 13.303 1.662 -33.193 1.00 92.88 72 GLY A CA 1
ATOM 529 C C . GLY A 1 72 ? 11.962 1.277 -32.580 1.00 92.88 72 GLY A C 1
ATOM 530 O O . GLY A 1 72 ? 11.841 0.181 -32.039 1.00 92.88 72 GLY A O 1
ATOM 531 N N . ALA A 1 73 ? 10.944 2.120 -32.758 1.00 94.12 73 ALA A N 1
ATOM 532 C CA . ALA A 1 73 ? 9.592 1.850 -32.276 1.00 94.12 73 ALA A CA 1
ATOM 533 C C . ALA A 1 73 ? 9.008 0.563 -32.882 1.00 94.12 73 ALA A C 1
ATOM 535 O O . ALA A 1 73 ? 8.553 -0.314 -32.156 1.00 94.12 73 ALA A O 1
ATOM 536 N N . GLY A 1 74 ? 9.094 0.394 -34.206 1.00 95.00 74 GLY A N 1
ATOM 537 C CA . GLY A 1 74 ? 8.526 -0.767 -34.895 1.00 95.00 74 GLY A CA 1
ATOM 538 C C . GLY A 1 74 ? 9.191 -2.100 -34.531 1.00 95.00 74 GLY A C 1
ATOM 539 O O . GLY A 1 74 ? 8.505 -3.108 -34.395 1.00 95.00 74 GLY A O 1
ATOM 540 N N . ARG A 1 75 ? 10.519 -2.128 -34.342 1.00 94.75 75 ARG A N 1
ATOM 541 C CA . ARG A 1 75 ? 11.250 -3.346 -33.935 1.00 94.75 75 ARG A CA 1
ATOM 542 C C . ARG A 1 75 ? 10.977 -3.729 -32.484 1.00 94.75 75 ARG A C 1
ATOM 544 O O . ARG A 1 75 ? 10.941 -4.918 -32.181 1.00 94.75 75 ARG A O 1
ATOM 551 N N . MET A 1 76 ? 10.827 -2.741 -31.606 1.00 95.38 76 MET A N 1
ATOM 552 C CA . MET A 1 76 ? 10.607 -2.964 -30.175 1.00 95.38 76 MET A CA 1
ATOM 553 C C . MET A 1 76 ? 9.127 -3.154 -29.818 1.00 95.38 76 MET A C 1
ATOM 555 O O . MET A 1 76 ? 8.844 -3.640 -28.730 1.00 95.38 76 MET A O 1
ATOM 559 N N . ALA A 1 77 ? 8.196 -2.863 -30.736 1.00 94.12 77 ALA A N 1
ATOM 560 C CA . ALA A 1 77 ? 6.759 -3.014 -30.511 1.00 94.12 77 ALA A CA 1
ATOM 561 C C . ALA A 1 77 ? 6.362 -4.411 -30.020 1.00 94.12 77 ALA A C 1
ATOM 563 O O . ALA A 1 77 ? 5.693 -4.530 -29.001 1.00 94.12 77 ALA A O 1
ATOM 564 N N . ILE A 1 78 ? 6.802 -5.475 -30.703 1.00 95.19 78 ILE A N 1
ATOM 565 C CA . ILE A 1 78 ? 6.436 -6.850 -30.324 1.00 95.19 78 ILE A CA 1
ATOM 566 C C . ILE A 1 78 ? 6.991 -7.224 -28.934 1.00 95.19 78 ILE A C 1
ATOM 568 O O . ILE A 1 78 ? 6.192 -7.646 -28.101 1.00 95.19 78 ILE A O 1
ATOM 572 N N . PRO A 1 79 ? 8.303 -7.070 -28.640 1.00 94.38 79 PRO A N 1
ATOM 573 C CA . PRO A 1 79 ? 8.840 -7.367 -27.311 1.00 94.38 79 PRO A CA 1
ATOM 574 C C . PRO A 1 79 ? 8.163 -6.596 -26.175 1.00 94.38 79 PRO A C 1
ATOM 576 O O . PRO A 1 79 ? 7.825 -7.195 -25.159 1.00 94.38 79 PRO A O 1
ATOM 579 N N . VAL A 1 80 ? 7.948 -5.291 -26.356 1.00 94.31 80 VAL A N 1
ATOM 580 C CA . VAL A 1 80 ? 7.358 -4.422 -25.329 1.00 94.31 80 VAL A CA 1
ATOM 581 C C . VAL A 1 80 ? 5.890 -4.777 -25.104 1.00 94.31 80 VAL A C 1
ATOM 583 O O . VAL A 1 80 ? 5.521 -5.080 -23.979 1.00 94.31 80 VAL A O 1
ATOM 586 N N . ILE A 1 81 ? 5.070 -4.880 -26.159 1.00 94.19 81 ILE A N 1
ATOM 587 C CA . ILE A 1 81 ? 3.653 -5.264 -26.020 1.00 94.19 81 ILE A CA 1
ATOM 588 C C . ILE A 1 81 ? 3.523 -6.646 -25.365 1.00 94.19 81 ILE A C 1
ATOM 590 O O . ILE A 1 81 ? 2.655 -6.845 -24.517 1.00 94.19 81 ILE A O 1
ATOM 594 N N . ALA A 1 82 ? 4.386 -7.603 -25.722 1.00 95.19 82 ALA A N 1
ATOM 595 C CA . ALA A 1 82 ? 4.392 -8.922 -25.096 1.00 95.19 82 ALA A CA 1
ATOM 596 C C . ALA A 1 82 ? 4.746 -8.852 -23.599 1.00 95.19 82 ALA A C 1
ATOM 598 O O . ALA A 1 82 ? 4.103 -9.527 -22.791 1.00 95.19 82 ALA A O 1
ATOM 599 N N . ALA A 1 83 ? 5.724 -8.024 -23.217 1.00 93.12 83 ALA A N 1
ATOM 600 C CA . ALA A 1 83 ? 6.077 -7.793 -21.818 1.00 93.12 83 ALA A CA 1
ATOM 601 C C . ALA A 1 83 ? 4.919 -7.138 -21.047 1.00 93.12 83 ALA A C 1
ATOM 603 O O . ALA A 1 83 ? 4.518 -7.656 -20.004 1.00 93.12 83 ALA A O 1
ATOM 604 N N . SER A 1 84 ? 4.309 -6.078 -21.590 1.00 93.25 84 SER A N 1
ATOM 605 C CA . SER A 1 84 ? 3.159 -5.406 -20.975 1.00 93.25 84 SER A CA 1
ATOM 606 C C . SER A 1 84 ? 1.975 -6.364 -20.805 1.00 93.25 84 SER A C 1
ATOM 608 O O . SER A 1 84 ? 1.411 -6.450 -19.717 1.00 93.25 84 SER A O 1
ATOM 610 N N . LEU A 1 85 ? 1.627 -7.146 -21.836 1.00 94.88 85 LEU A N 1
ATOM 611 C CA . LEU A 1 85 ? 0.549 -8.141 -21.765 1.00 94.88 85 LEU A CA 1
ATOM 612 C C . LEU A 1 85 ? 0.831 -9.237 -20.736 1.00 94.88 85 LEU A C 1
ATOM 614 O O . LEU A 1 85 ? -0.086 -9.662 -20.039 1.00 94.88 85 LEU A O 1
ATOM 618 N N . THR A 1 86 ? 2.083 -9.681 -20.613 1.00 94.94 86 THR A N 1
ATOM 619 C CA . THR A 1 86 ? 2.471 -10.677 -19.603 1.00 94.94 86 THR A CA 1
ATOM 620 C C . THR A 1 86 ? 2.257 -10.126 -18.195 1.00 94.94 86 THR A C 1
ATOM 622 O O . THR A 1 86 ? 1.689 -10.813 -17.348 1.00 94.94 86 THR A O 1
ATOM 625 N N . THR A 1 87 ? 2.624 -8.865 -17.953 1.0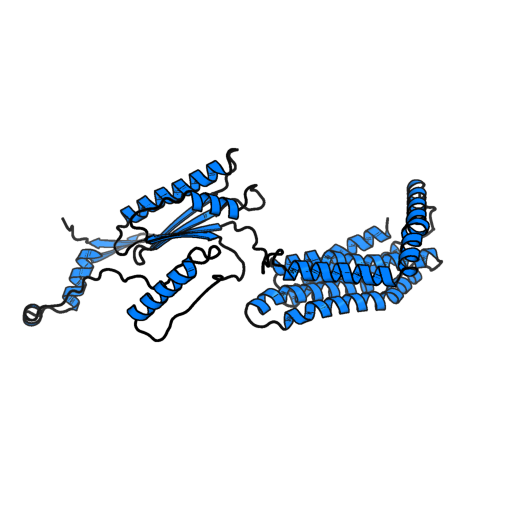0 93.19 87 THR A N 1
ATOM 626 C CA . THR A 1 87 ? 2.364 -8.191 -16.675 1.00 93.19 87 THR A CA 1
ATOM 627 C C . THR A 1 87 ? 0.865 -8.040 -16.420 1.00 93.19 87 THR A C 1
ATOM 629 O O . THR A 1 87 ? 0.390 -8.404 -15.347 1.00 93.19 87 THR A O 1
ATOM 632 N N . MET A 1 88 ? 0.085 -7.591 -17.410 1.00 94.50 88 MET A N 1
ATOM 633 C CA . MET A 1 88 ? -1.379 -7.523 -17.289 1.00 94.50 88 MET A CA 1
ATOM 634 C C . MET A 1 88 ? -1.983 -8.895 -16.961 1.00 94.50 88 MET A C 1
ATOM 636 O O . MET A 1 88 ? -2.855 -8.989 -16.102 1.00 94.50 88 MET A O 1
ATOM 640 N N . ALA A 1 89 ? -1.502 -9.966 -17.597 1.00 95.44 89 ALA A N 1
ATOM 641 C CA . ALA A 1 89 ? -1.958 -11.330 -17.350 1.00 95.44 89 ALA A CA 1
ATOM 642 C C . ALA A 1 89 ? -1.555 -11.856 -15.962 1.00 95.44 89 ALA A C 1
ATOM 644 O O . ALA A 1 89 ? -2.293 -12.649 -15.385 1.00 95.44 89 ALA A O 1
ATOM 645 N N . ALA A 1 90 ? -0.424 -11.410 -15.407 1.00 94.12 90 ALA A N 1
ATOM 646 C CA . ALA A 1 90 ? 0.003 -11.771 -14.056 1.00 94.12 90 ALA A CA 1
ATOM 647 C C . ALA A 1 90 ? -0.871 -11.117 -12.970 1.00 94.12 90 ALA A C 1
ATOM 649 O O . ALA A 1 90 ? -1.180 -11.755 -11.967 1.00 94.12 90 ALA A O 1
ATOM 650 N N . PHE A 1 91 ? -1.302 -9.868 -13.180 1.00 92.12 91 PHE A N 1
ATOM 651 C CA . PHE A 1 91 ? -2.168 -9.142 -12.240 1.00 92.12 91 PHE A CA 1
ATOM 652 C C . PHE A 1 91 ? -3.668 -9.387 -12.472 1.00 92.12 91 PHE A C 1
ATOM 654 O O . PHE A 1 91 ? -4.462 -9.284 -11.538 1.00 92.12 91 PHE A O 1
ATOM 661 N N . GLY A 1 92 ? -4.064 -9.756 -13.691 1.00 92.62 92 GLY A N 1
ATOM 662 C CA . GLY A 1 92 ? -5.453 -9.990 -14.091 1.00 92.62 92 GLY A CA 1
ATOM 663 C C . GLY A 1 92 ? -6.260 -10.916 -13.168 1.00 92.62 92 GLY A C 1
ATOM 664 O O . GLY A 1 92 ? -7.395 -10.562 -12.850 1.00 92.62 92 GLY A O 1
ATOM 665 N N . PRO A 1 93 ? -5.716 -12.048 -12.669 1.00 93.94 93 PRO A N 1
ATOM 666 C CA . PRO A 1 93 ? -6.441 -12.950 -11.773 1.00 93.94 93 PRO A CA 1
ATOM 667 C C . PRO A 1 93 ? -6.967 -12.295 -10.490 1.00 93.94 93 PRO A C 1
ATOM 669 O O . PRO A 1 93 ? -7.964 -12.761 -9.947 1.00 93.94 93 PRO A O 1
ATOM 672 N N . ILE A 1 94 ? -6.358 -11.199 -10.022 1.00 92.12 94 ILE A N 1
ATOM 673 C CA . ILE A 1 94 ? -6.818 -10.473 -8.827 1.00 92.12 94 ILE A CA 1
ATOM 674 C C . ILE A 1 94 ? -8.225 -9.889 -9.043 1.00 92.12 94 ILE A C 1
ATOM 676 O O . ILE A 1 94 ? -9.015 -9.836 -8.106 1.00 92.12 94 ILE A O 1
ATOM 680 N N . LEU A 1 95 ? -8.583 -9.530 -10.282 1.00 92.06 95 LEU A N 1
ATOM 681 C CA . LEU A 1 95 ? -9.925 -9.038 -10.628 1.00 92.06 95 LEU A CA 1
ATOM 682 C C . LEU A 1 95 ? -11.021 -10.100 -10.467 1.00 92.06 95 LEU A C 1
ATOM 684 O O . LEU A 1 95 ? -12.197 -9.756 -10.403 1.00 92.06 95 LEU A O 1
ATOM 688 N N . LEU A 1 96 ? -10.650 -11.383 -10.427 1.00 93.38 96 LEU A N 1
ATOM 689 C CA . LEU A 1 96 ? -11.586 -12.496 -10.259 1.00 93.38 96 LEU A CA 1
ATOM 690 C C . LEU A 1 96 ? -11.877 -12.798 -8.783 1.00 93.38 96 LEU A C 1
ATOM 692 O O . LEU A 1 96 ? -12.753 -13.611 -8.485 1.00 93.38 96 LEU A O 1
ATOM 696 N N . VAL A 1 97 ? -11.146 -12.172 -7.855 1.00 91.94 97 VAL A N 1
ATOM 697 C CA . VAL A 1 97 ? -11.369 -12.337 -6.418 1.00 91.94 97 VAL A CA 1
ATOM 698 C C . VAL A 1 97 ? -12.693 -11.668 -6.047 1.00 91.94 97 VAL A C 1
ATOM 700 O O . VAL A 1 97 ? -12.918 -10.498 -6.345 1.00 91.94 97 VAL A O 1
ATOM 703 N N . GLY A 1 98 ? -13.585 -12.423 -5.405 1.00 90.19 98 GLY A N 1
ATOM 704 C CA . GLY A 1 98 ? -14.886 -11.937 -4.949 1.00 90.19 98 GLY A CA 1
ATOM 705 C C . GLY A 1 98 ? -14.866 -11.327 -3.543 1.00 90.19 98 GLY A C 1
ATOM 706 O O . GLY A 1 98 ? -13.854 -11.330 -2.840 1.00 90.19 98 GLY A O 1
ATOM 707 N N . GLY A 1 99 ? -16.031 -10.839 -3.112 1.00 87.44 99 GLY A N 1
ATOM 708 C CA . GLY A 1 99 ? -16.234 -10.272 -1.778 1.00 87.44 99 GLY A CA 1
ATOM 709 C C . GLY A 1 99 ? -15.602 -8.890 -1.583 1.00 87.44 99 GLY A C 1
ATOM 710 O O . GLY A 1 99 ? -15.120 -8.260 -2.524 1.00 87.44 99 GLY A O 1
ATOM 711 N N . VAL A 1 100 ? -15.607 -8.420 -0.334 1.00 83.31 100 VAL A N 1
ATOM 712 C CA . VAL A 1 100 ? -15.076 -7.098 0.048 1.00 83.31 100 VAL A CA 1
ATOM 713 C C . VAL A 1 100 ? -13.580 -6.992 -0.263 1.00 83.31 100 VAL A C 1
ATOM 715 O O . VAL A 1 100 ? -13.119 -5.988 -0.798 1.00 83.31 100 VAL A O 1
ATOM 718 N N . ILE A 1 101 ? -12.826 -8.063 -0.004 1.00 80.56 101 ILE A N 1
ATOM 719 C CA . ILE A 1 101 ? -11.387 -8.128 -0.287 1.00 80.56 101 ILE A CA 1
ATOM 720 C C . ILE A 1 101 ? -11.124 -7.946 -1.784 1.00 80.56 101 ILE A C 1
ATOM 722 O O . ILE A 1 101 ? -10.263 -7.155 -2.159 1.00 80.56 101 ILE A O 1
ATOM 726 N N . GLY A 1 102 ? -11.888 -8.630 -2.638 1.00 86.38 102 GLY A N 1
ATOM 727 C CA . GLY A 1 102 ? -11.792 -8.486 -4.087 1.00 86.38 102 GLY A CA 1
ATOM 728 C C . GLY A 1 102 ? -12.063 -7.064 -4.567 1.00 86.38 102 GLY A C 1
ATOM 729 O O . GLY A 1 102 ? -11.299 -6.527 -5.365 1.00 86.38 102 GLY A O 1
ATOM 730 N N . GLN A 1 103 ? -13.093 -6.410 -4.022 1.00 85.31 103 GLN A N 1
ATOM 731 C CA . GLN A 1 103 ? -13.408 -5.014 -4.348 1.00 85.31 103 GLN A CA 1
ATOM 732 C C . GLN A 1 103 ? -12.247 -4.073 -4.011 1.00 85.31 103 GLN A C 1
ATOM 734 O O . GLN A 1 103 ? -11.870 -3.245 -4.838 1.00 85.31 103 GLN A O 1
ATOM 739 N N . ILE A 1 104 ? -11.629 -4.243 -2.844 1.00 83.44 104 ILE A N 1
ATOM 740 C CA . ILE A 1 104 ? -10.502 -3.415 -2.399 1.00 83.44 104 ILE A CA 1
ATOM 741 C C . ILE A 1 104 ? -9.243 -3.706 -3.229 1.00 83.44 104 ILE A C 1
ATOM 743 O O . ILE A 1 104 ? -8.559 -2.784 -3.674 1.00 83.44 104 ILE A O 1
ATOM 747 N N . MET A 1 105 ? -8.955 -4.983 -3.494 1.00 85.94 105 MET A N 1
ATOM 748 C CA . MET A 1 105 ? -7.786 -5.410 -4.269 1.00 85.94 105 MET A CA 1
ATOM 749 C C . MET A 1 105 ? -7.903 -5.125 -5.759 1.00 85.94 105 MET A C 1
ATOM 751 O O . MET A 1 105 ? -6.870 -4.994 -6.406 1.00 85.94 105 MET A O 1
ATOM 755 N N . SER A 1 106 ? -9.115 -4.964 -6.298 1.00 90.62 106 SER A N 1
ATOM 756 C CA . SER A 1 106 ? -9.342 -4.668 -7.718 1.00 90.62 106 SER A CA 1
ATOM 757 C C . SER A 1 106 ? -8.677 -3.367 -8.185 1.00 90.62 106 SER A C 1
ATOM 759 O O . SER A 1 106 ? -8.300 -3.260 -9.351 1.00 90.62 106 SER A O 1
ATOM 761 N N . ALA A 1 107 ? -8.446 -2.410 -7.278 1.00 91.25 107 ALA A N 1
ATOM 762 C CA . ALA A 1 107 ? -7.759 -1.160 -7.591 1.00 91.25 107 ALA A CA 1
ATOM 763 C C . ALA A 1 107 ? -6.327 -1.390 -8.107 1.00 91.25 107 ALA A C 1
ATOM 765 O O . ALA A 1 107 ? -5.881 -0.699 -9.019 1.00 91.25 107 ALA A O 1
ATOM 766 N N . LEU A 1 108 ? -5.616 -2.385 -7.570 1.00 92.06 108 LEU A N 1
ATOM 767 C CA . LEU A 1 108 ? -4.230 -2.670 -7.940 1.00 92.06 108 LEU A CA 1
ATOM 768 C C . LEU A 1 108 ? -4.081 -3.101 -9.415 1.00 92.06 108 LEU A C 1
ATOM 770 O O . LEU A 1 108 ? -3.396 -2.400 -10.161 1.00 92.06 108 LEU A O 1
ATOM 774 N N . PRO A 1 109 ? -4.715 -4.193 -9.891 1.00 94.12 109 PRO A N 1
ATOM 775 C CA . PRO A 1 109 ? -4.626 -4.602 -11.290 1.00 94.12 109 PRO A CA 1
ATOM 776 C C . PRO A 1 109 ? -5.233 -3.566 -12.245 1.00 94.12 109 PRO A C 1
ATOM 778 O O . PRO A 1 109 ? -4.690 -3.373 -13.329 1.00 94.12 109 PRO A O 1
ATOM 781 N N . MET A 1 110 ? -6.305 -2.862 -11.858 1.00 94.31 110 MET A N 1
ATOM 782 C CA . MET A 1 110 ? -6.916 -1.819 -12.697 1.00 94.31 110 MET A CA 1
ATOM 783 C C . MET A 1 110 ? -5.947 -0.671 -12.991 1.00 94.31 110 MET A C 1
ATOM 785 O O . MET A 1 110 ? -5.826 -0.242 -14.141 1.00 94.31 110 MET A O 1
ATOM 789 N N . VAL A 1 111 ? -5.218 -0.212 -11.972 1.00 95.25 111 VAL A N 1
ATOM 790 C CA . VAL A 1 111 ? -4.195 0.826 -12.131 1.00 95.25 111 VAL A CA 1
ATOM 791 C C . VAL A 1 111 ? -3.018 0.308 -12.942 1.00 95.25 111 VAL A C 1
ATOM 793 O O . VAL A 1 111 ? -2.588 0.986 -13.869 1.00 95.25 111 VAL A O 1
ATOM 796 N N . VAL A 1 112 ? -2.521 -0.901 -12.655 1.00 95.00 112 VAL A N 1
ATOM 797 C CA . VAL A 1 112 ? -1.413 -1.502 -13.418 1.00 95.00 112 VAL A CA 1
ATOM 798 C C . VAL A 1 112 ? -1.759 -1.583 -14.906 1.00 95.00 112 VAL A C 1
ATOM 800 O O . VAL A 1 112 ? -0.964 -1.176 -15.751 1.00 95.00 112 VAL A O 1
ATOM 803 N N . ILE A 1 113 ? -2.961 -2.053 -15.243 1.00 94.81 113 ILE A N 1
ATOM 804 C CA . ILE A 1 113 ? -3.428 -2.125 -16.631 1.00 94.81 113 ILE A CA 1
ATOM 805 C C . ILE A 1 113 ? -3.515 -0.722 -17.242 1.00 94.81 113 ILE A C 1
ATOM 807 O O . ILE A 1 113 ? -3.018 -0.518 -18.350 1.00 94.81 113 ILE A O 1
ATOM 811 N N . ALA A 1 114 ? -4.088 0.255 -16.530 1.00 95.19 114 ALA A N 1
ATOM 812 C CA . ALA A 1 114 ? -4.173 1.635 -17.006 1.00 95.19 114 ALA A CA 1
ATOM 813 C C . ALA A 1 114 ? -2.785 2.233 -17.291 1.00 95.19 114 ALA A C 1
ATOM 815 O O . ALA A 1 114 ? -2.591 2.840 -18.344 1.00 95.19 114 ALA A O 1
ATOM 816 N N . VAL A 1 115 ? -1.810 2.002 -16.406 1.00 95.56 115 VAL A N 1
ATOM 817 C CA . VAL A 1 115 ? -0.419 2.445 -16.572 1.00 95.56 115 VAL A CA 1
ATOM 818 C C . VAL A 1 115 ? 0.214 1.831 -17.810 1.00 95.56 115 VAL A C 1
ATOM 820 O O . VAL A 1 115 ? 0.788 2.546 -18.627 1.00 95.56 115 VAL A O 1
ATOM 823 N N . LEU A 1 116 ? 0.101 0.514 -17.975 1.00 94.56 116 LEU A N 1
ATOM 824 C CA . LEU A 1 116 ? 0.714 -0.193 -19.098 1.00 94.56 116 LEU A CA 1
ATOM 825 C C . LEU A 1 116 ? 0.087 0.211 -20.439 1.00 94.56 116 LEU A C 1
ATOM 827 O O . LEU A 1 116 ? 0.799 0.352 -21.434 1.00 94.56 116 LEU A O 1
ATOM 831 N N . VAL A 1 117 ? -1.228 0.450 -20.471 1.00 94.75 117 VAL A N 1
ATOM 832 C CA . VAL A 1 117 ? -1.918 0.987 -21.654 1.00 94.75 117 VAL A CA 1
ATOM 833 C C . VAL A 1 117 ? -1.444 2.411 -21.953 1.00 94.75 117 VAL A C 1
ATOM 835 O O . VAL A 1 117 ? -1.075 2.702 -23.091 1.00 94.75 117 VAL A O 1
ATOM 838 N N . ALA A 1 118 ? -1.408 3.291 -20.949 1.00 94.94 118 ALA A N 1
ATOM 839 C CA . ALA A 1 118 ? -0.949 4.669 -21.106 1.00 94.94 118 ALA A CA 1
ATOM 840 C C . ALA A 1 118 ? 0.515 4.745 -21.570 1.00 94.9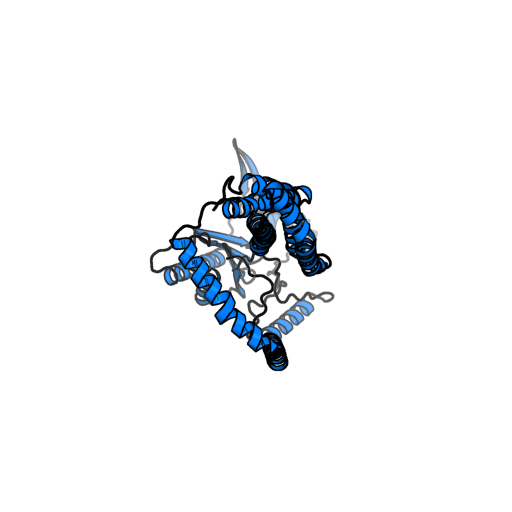4 118 ALA A C 1
ATOM 842 O O . ALA A 1 118 ? 0.825 5.483 -22.505 1.00 94.94 118 ALA A O 1
ATOM 843 N N . SER A 1 119 ? 1.396 3.947 -20.964 1.00 94.44 119 SER A N 1
ATOM 844 C CA . SER A 1 119 ? 2.815 3.871 -21.317 1.00 94.44 119 SER A CA 1
ATOM 845 C C . SER A 1 119 ? 3.019 3.310 -22.724 1.00 94.44 119 SER A C 1
ATOM 847 O O . SER A 1 119 ? 3.777 3.886 -23.499 1.00 94.44 119 SER A O 1
ATOM 849 N N . SER A 1 120 ? 2.264 2.279 -23.124 1.00 93.44 120 SER A N 1
ATOM 850 C CA . SER A 1 120 ? 2.301 1.766 -24.502 1.00 93.44 120 SER A CA 1
ATOM 851 C C . SER A 1 120 ? 1.903 2.839 -25.524 1.00 93.44 120 SER A C 1
ATOM 853 O O . SER A 1 120 ? 2.542 2.984 -26.569 1.00 93.44 120 SER A O 1
ATOM 855 N N . ILE A 1 121 ? 0.858 3.619 -25.226 1.00 93.50 121 ILE A N 1
ATOM 856 C CA . ILE A 1 121 ? 0.404 4.729 -26.074 1.00 93.50 121 ILE A CA 1
ATOM 857 C C . ILE A 1 121 ? 1.496 5.801 -26.185 1.00 93.50 121 ILE A C 1
ATOM 859 O O . ILE A 1 121 ? 1.829 6.221 -27.294 1.00 93.50 121 ILE A O 1
ATOM 863 N N . GLU A 1 122 ? 2.076 6.229 -25.063 1.00 93.75 122 GLU A N 1
ATOM 864 C CA . GLU A 1 122 ? 3.153 7.226 -25.037 1.00 93.75 122 GLU A CA 1
ATOM 865 C C . GLU A 1 122 ? 4.374 6.745 -25.834 1.00 93.75 122 GLU A C 1
ATOM 867 O O . GLU A 1 122 ? 4.828 7.431 -26.758 1.00 93.75 122 GLU A O 1
ATOM 872 N N . CYS A 1 123 ? 4.826 5.523 -25.559 1.00 92.00 123 CYS A N 1
ATOM 873 C CA . CYS A 1 123 ? 6.060 4.957 -26.084 1.00 92.00 123 CYS A CA 1
ATOM 874 C C . CYS A 1 123 ? 6.016 4.727 -27.605 1.00 92.00 123 CYS A C 1
ATOM 876 O O . CYS A 1 123 ? 7.024 4.907 -28.295 1.00 92.00 123 CYS A O 1
ATOM 878 N N . PHE A 1 124 ? 4.848 4.382 -28.166 1.00 92.38 124 PHE A N 1
ATOM 879 C CA . PHE A 1 124 ? 4.710 4.122 -29.605 1.00 92.38 124 PHE A CA 1
ATOM 880 C C . PHE A 1 124 ? 4.142 5.280 -30.420 1.00 92.38 124 P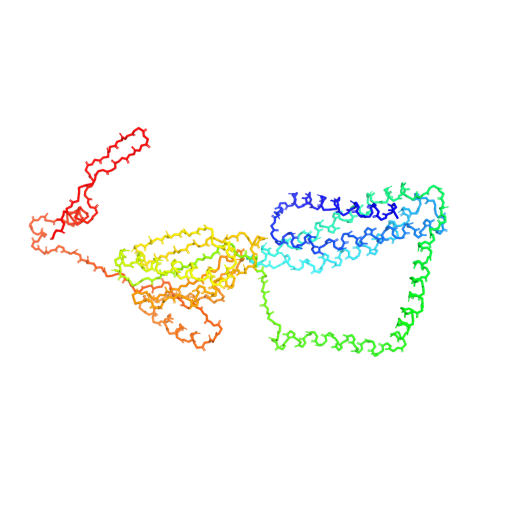HE A C 1
ATOM 882 O O . PHE A 1 124 ? 4.485 5.394 -31.598 1.00 92.38 124 PHE A O 1
ATOM 889 N N . LEU A 1 125 ? 3.305 6.144 -29.840 1.00 91.81 125 LEU A N 1
ATOM 890 C CA . LEU A 1 125 ? 2.682 7.241 -30.591 1.00 91.81 125 LEU A CA 1
ATOM 891 C C . LEU A 1 125 ? 3.391 8.581 -30.389 1.00 91.81 125 LEU A C 1
ATOM 893 O O . LEU A 1 125 ? 3.460 9.378 -31.325 1.00 91.81 125 LEU A O 1
ATOM 897 N N . ILE A 1 126 ? 3.936 8.841 -29.199 1.00 92.38 126 ILE A N 1
ATOM 898 C CA . ILE A 1 126 ? 4.453 10.164 -28.825 1.00 92.38 126 ILE A CA 1
ATOM 899 C C . ILE A 1 126 ? 5.985 10.177 -28.835 1.00 92.38 126 ILE A C 1
ATOM 901 O O . ILE A 1 126 ? 6.605 11.033 -29.483 1.00 92.38 126 ILE A O 1
ATOM 905 N N . LEU A 1 127 ? 6.612 9.225 -28.146 1.00 92.25 127 LEU A N 1
ATOM 906 C CA . LEU A 1 127 ? 8.060 9.162 -27.964 1.00 92.25 127 LEU A CA 1
ATOM 907 C C . LEU A 1 127 ? 8.853 9.121 -29.288 1.00 92.25 127 LEU A C 1
ATOM 909 O O . LEU A 1 127 ? 9.828 9.872 -29.406 1.00 92.25 127 LEU A O 1
ATOM 913 N N . PRO A 1 128 ? 8.468 8.358 -30.336 1.00 92.50 128 PRO A N 1
ATOM 914 C CA . PRO A 1 128 ? 9.272 8.267 -31.558 1.00 92.50 128 PRO A CA 1
ATOM 915 C C . PRO A 1 128 ? 9.383 9.613 -32.284 1.00 92.50 128 PRO A C 1
ATOM 917 O O . PRO A 1 128 ? 10.452 9.968 -32.792 1.00 92.50 128 PRO A O 1
ATOM 920 N N . GLY A 1 129 ? 8.310 10.412 -32.271 1.00 91.62 129 GLY A N 1
ATOM 921 C CA . GLY A 1 129 ? 8.309 11.766 -32.826 1.00 91.62 129 GLY A CA 1
ATOM 922 C C . GLY A 1 129 ? 9.302 12.685 -32.110 1.00 91.62 129 GLY A C 1
ATOM 923 O O . GLY A 1 129 ? 10.085 13.392 -32.754 1.00 91.62 129 GLY A O 1
ATOM 924 N N . HIS A 1 130 ? 9.339 12.623 -30.780 1.00 91.69 130 HIS A N 1
ATOM 925 C CA . HIS A 1 130 ? 10.277 13.391 -29.963 1.00 91.69 130 HIS A CA 1
ATOM 926 C C . HIS A 1 130 ? 11.724 12.918 -30.137 1.00 91.69 130 HIS A C 1
ATOM 928 O O . HIS A 1 130 ? 12.637 13.740 -30.282 1.00 91.69 130 HIS A O 1
ATOM 934 N N . LEU A 1 131 ? 11.956 11.606 -30.218 1.00 91.00 131 LEU A N 1
ATOM 935 C CA . LEU A 1 131 ? 13.281 11.038 -30.467 1.00 91.00 131 LEU A CA 1
ATOM 936 C C . LEU A 1 131 ? 13.837 11.455 -31.835 1.00 91.00 131 LEU A C 1
ATOM 938 O O . LEU A 1 131 ? 15.001 11.863 -31.922 1.00 91.00 131 LEU A O 1
ATOM 942 N N . ALA A 1 132 ? 13.010 11.455 -32.885 1.00 90.12 132 ALA A N 1
ATOM 943 C CA . ALA A 1 132 ? 13.415 11.877 -34.228 1.00 90.12 132 ALA A CA 1
ATOM 944 C C . ALA A 1 132 ? 13.946 13.326 -34.262 1.00 90.12 132 ALA A C 1
ATOM 946 O O . ALA A 1 132 ? 14.947 13.615 -34.929 1.00 90.12 132 ALA A O 1
ATOM 947 N N . HIS A 1 133 ? 13.327 14.236 -33.504 1.00 87.44 133 HIS A N 1
ATOM 948 C CA . HIS A 1 133 ? 13.762 15.636 -33.401 1.00 87.44 133 HIS A CA 1
ATOM 949 C C . HIS A 1 133 ? 15.017 15.821 -32.533 1.00 87.44 133 HIS A C 1
ATOM 951 O O . HIS A 1 133 ? 15.773 16.785 -32.701 1.00 87.44 133 HIS A O 1
ATOM 957 N N . SER A 1 134 ? 15.271 14.876 -31.633 1.00 84.94 134 SER A N 1
ATOM 958 C CA . SER A 1 134 ? 16.260 14.999 -30.557 1.00 84.94 134 SER A CA 1
ATOM 959 C C . SER A 1 134 ? 17.643 14.483 -30.908 1.00 84.94 134 SER A C 1
ATOM 961 O O . SER A 1 134 ? 18.644 14.928 -30.329 1.00 84.94 134 SER A O 1
ATOM 963 N N . LEU A 1 135 ? 17.721 13.580 -31.882 1.00 84.44 135 LEU A N 1
ATOM 964 C CA . LEU A 1 135 ? 18.980 13.100 -32.440 1.00 84.44 135 LEU A CA 1
ATOM 965 C C . LEU A 1 135 ? 19.757 14.272 -33.071 1.00 84.44 135 LEU A C 1
ATOM 967 O O . LEU A 1 135 ? 19.153 15.112 -33.731 1.00 84.44 135 LEU A O 1
ATOM 971 N N . PRO A 1 136 ? 21.086 14.400 -32.896 1.00 79.94 136 PRO A N 1
ATOM 972 C CA . PRO A 1 136 ? 21.866 15.541 -33.406 1.00 79.94 136 PRO A CA 1
ATOM 973 C C . PRO A 1 136 ? 21.933 15.575 -34.949 1.00 79.94 136 PRO A C 1
ATOM 975 O O . PRO A 1 136 ? 21.741 14.551 -35.588 1.00 79.94 136 PRO A O 1
ATOM 978 N N . LYS A 1 137 ? 22.124 16.751 -35.587 1.00 74.75 137 LYS A N 1
ATOM 979 C CA . LYS A 1 137 ? 22.121 16.864 -37.080 1.00 74.75 137 LYS A CA 1
ATOM 980 C C . LYS A 1 137 ? 23.421 16.322 -37.666 1.00 74.75 137 LYS A C 1
ATOM 982 O O . LYS A 1 137 ? 23.449 15.819 -38.779 1.00 74.75 137 LYS A O 1
ATOM 987 N N . LYS A 1 138 ? 24.495 16.446 -36.889 1.00 72.50 138 LYS A N 1
ATOM 988 C CA . LYS A 1 138 ? 25.825 15.919 -37.171 1.00 72.50 138 LYS A CA 1
ATOM 989 C C . LYS A 1 138 ? 26.276 15.125 -35.954 1.00 72.50 138 LYS A C 1
ATOM 991 O O . LYS A 1 138 ? 26.062 15.567 -34.821 1.00 72.50 138 LYS A O 1
ATOM 996 N N . ARG A 1 139 ? 26.879 13.959 -36.175 1.00 72.38 139 ARG A N 1
ATOM 997 C CA . ARG A 1 139 ? 27.459 13.148 -35.100 1.00 72.38 139 ARG A CA 1
ATOM 998 C C . ARG A 1 139 ? 28.646 13.917 -34.514 1.00 72.38 139 ARG A C 1
ATOM 1000 O O . ARG A 1 139 ? 29.565 14.272 -35.244 1.00 72.38 139 ARG A O 1
ATOM 1007 N N . LYS A 1 140 ? 28.593 14.229 -33.218 1.00 73.69 140 LYS A N 1
ATOM 1008 C CA . LYS A 1 140 ? 29.731 14.809 -32.493 1.00 73.69 140 LYS A CA 1
ATOM 1009 C C . LYS A 1 140 ? 30.542 13.670 -31.869 1.00 73.69 140 LYS A C 1
ATOM 1011 O O . LYS A 1 140 ? 29.915 12.723 -31.386 1.00 73.69 140 LYS A O 1
ATOM 1016 N N . PRO A 1 141 ? 31.883 13.746 -31.859 1.00 74.50 141 PRO A N 1
ATOM 1017 C CA . PRO A 1 141 ? 32.692 12.774 -31.135 1.00 74.50 141 PRO A CA 1
ATOM 1018 C C . PRO A 1 141 ? 32.327 12.798 -29.637 1.00 74.50 141 PRO A C 1
ATOM 1020 O O . PRO A 1 141 ? 31.935 13.853 -29.122 1.00 74.50 141 PRO A O 1
ATOM 1023 N N . PRO A 1 142 ? 32.400 11.651 -28.940 1.00 77.62 142 PRO A N 1
ATOM 1024 C CA . PRO A 1 142 ? 32.119 11.587 -27.509 1.00 77.62 142 PRO A CA 1
ATOM 1025 C C . PRO A 1 142 ? 33.105 12.463 -26.720 1.00 77.62 142 PRO A C 1
ATOM 1027 O O . PRO A 1 142 ? 34.255 12.637 -27.124 1.00 77.62 142 PRO A O 1
ATOM 1030 N N . SER A 1 143 ? 32.655 13.023 -25.592 1.00 83.56 143 SER A N 1
ATOM 1031 C CA . SER A 1 143 ? 33.532 13.768 -24.679 1.00 83.56 143 SER A CA 1
ATOM 1032 C C . SER A 1 143 ? 34.587 12.843 -24.055 1.00 83.56 143 SER A C 1
ATOM 1034 O O . SER A 1 143 ? 34.372 11.635 -23.960 1.00 83.56 143 SER A O 1
ATOM 1036 N N . GLY A 1 144 ? 35.716 13.399 -23.595 1.00 83.88 144 GLY A N 1
ATOM 1037 C CA . GLY A 1 144 ? 36.803 12.613 -22.989 1.00 83.88 144 GLY A CA 1
ATOM 1038 C C . GLY A 1 144 ? 36.346 11.755 -21.802 1.00 83.88 144 GLY A C 1
ATOM 1039 O O . GLY A 1 144 ? 36.658 10.569 -21.752 1.00 83.88 144 GLY A O 1
ATOM 1040 N N . PHE A 1 145 ? 35.516 12.319 -20.916 1.00 88.44 145 PHE A N 1
ATOM 1041 C CA . PHE A 1 145 ? 34.902 11.586 -19.802 1.00 88.44 145 PHE A CA 1
ATOM 1042 C C . PHE A 1 145 ? 34.014 10.431 -20.283 1.00 88.44 145 PHE A C 1
ATOM 1044 O O . PHE A 1 145 ? 34.155 9.303 -19.817 1.00 88.44 145 PHE A O 1
ATOM 1051 N N . ARG A 1 146 ? 33.140 10.689 -21.267 1.00 86.50 146 ARG A N 1
ATOM 1052 C CA . ARG A 1 146 ? 32.264 9.660 -21.837 1.00 86.50 146 ARG A CA 1
ATOM 1053 C C . ARG A 1 146 ? 33.069 8.524 -22.461 1.00 86.50 146 ARG A C 1
ATOM 1055 O O . ARG A 1 146 ? 32.730 7.372 -22.262 1.00 86.50 146 ARG A O 1
ATOM 1062 N N . LYS A 1 147 ? 34.154 8.840 -23.169 1.00 87.69 147 LYS A N 1
ATOM 1063 C CA . LYS A 1 147 ? 35.024 7.828 -23.775 1.00 87.69 147 LYS A CA 1
ATOM 1064 C C . LYS A 1 147 ? 35.665 6.919 -22.719 1.00 87.69 147 LYS A C 1
ATOM 1066 O O . LYS A 1 147 ? 35.720 5.716 -22.934 1.00 87.69 147 LYS A O 1
ATOM 1071 N N . GLY A 1 148 ? 36.118 7.480 -21.594 1.00 90.38 148 GLY A N 1
ATOM 1072 C CA . GLY A 1 148 ? 36.656 6.696 -20.476 1.00 90.38 148 GLY A CA 1
ATOM 1073 C C . GLY A 1 148 ? 35.601 5.798 -19.822 1.00 90.38 148 GLY A C 1
ATOM 1074 O O . GLY A 1 148 ? 35.867 4.624 -19.576 1.00 90.38 148 GLY A O 1
ATOM 1075 N N . PHE A 1 149 ? 34.387 6.320 -19.615 1.00 92.69 149 PHE A N 1
ATOM 1076 C CA . PHE A 1 149 ? 33.260 5.531 -19.113 1.00 92.69 149 PHE A CA 1
ATOM 1077 C C . PHE A 1 149 ? 32.881 4.395 -20.072 1.00 92.69 149 PHE A C 1
ATOM 1079 O O . PHE A 1 149 ? 32.817 3.246 -19.648 1.00 92.69 149 PHE A O 1
ATOM 1086 N N . ASP A 1 150 ? 32.695 4.700 -21.361 1.00 89.50 150 ASP A N 1
ATOM 1087 C CA . ASP A 1 150 ? 32.319 3.724 -22.391 1.00 89.50 150 ASP A CA 1
ATOM 1088 C C . ASP A 1 150 ? 33.370 2.598 -22.476 1.00 89.50 150 ASP A C 1
ATOM 1090 O O . ASP A 1 150 ? 33.014 1.426 -22.527 1.00 89.50 150 ASP A O 1
ATOM 1094 N N . GLN A 1 151 ? 34.667 2.925 -22.384 1.00 91.88 151 GLN A N 1
ATOM 1095 C CA . GLN A 1 151 ? 35.751 1.933 -22.354 1.00 91.88 151 GLN A CA 1
ATOM 1096 C C . GLN A 1 151 ? 35.716 1.035 -21.110 1.00 91.88 151 GLN A C 1
ATOM 1098 O O . GLN A 1 151 ? 35.892 -0.179 -21.223 1.00 91.88 151 GLN A O 1
ATOM 1103 N N . GLY A 1 152 ? 35.491 1.613 -19.926 1.00 94.31 152 GLY A N 1
ATOM 1104 C CA . GLY A 1 152 ? 35.356 0.846 -18.686 1.00 94.31 152 GLY A CA 1
ATOM 1105 C C . GLY A 1 152 ? 34.125 -0.062 -18.705 1.00 94.31 152 GLY A C 1
ATOM 1106 O O . GLY A 1 152 ? 34.211 -1.238 -18.348 1.00 94.31 152 GLY A O 1
ATOM 1107 N N . PHE A 1 153 ? 32.998 0.459 -19.192 1.00 93.75 153 PHE A N 1
ATOM 1108 C CA . PHE A 1 153 ? 31.763 -0.296 -19.362 1.00 93.75 153 PHE A CA 1
ATOM 1109 C C . PHE A 1 153 ? 31.925 -1.430 -20.379 1.00 93.75 153 PHE A C 1
ATOM 1111 O O . PHE A 1 153 ? 31.531 -2.562 -20.102 1.00 93.75 153 PHE A O 1
ATOM 1118 N N . ASP A 1 154 ? 32.564 -1.174 -21.522 1.00 93.25 154 ASP A N 1
ATOM 1119 C CA . ASP A 1 154 ? 32.846 -2.203 -22.523 1.00 93.25 154 ASP A CA 1
ATOM 1120 C C . ASP A 1 154 ? 33.795 -3.281 -21.987 1.00 93.25 154 ASP A C 1
ATOM 1122 O O . ASP A 1 154 ? 33.586 -4.464 -22.263 1.00 93.25 154 ASP A O 1
ATOM 1126 N N . TYR A 1 155 ? 34.797 -2.917 -21.178 1.00 94.12 155 TYR A N 1
ATOM 1127 C CA . TYR A 1 155 ? 35.649 -3.895 -20.497 1.00 94.12 155 TYR A CA 1
ATOM 1128 C C . TYR A 1 155 ? 34.839 -4.760 -19.524 1.00 94.12 155 TYR A C 1
ATOM 1130 O O . TYR A 1 155 ? 34.947 -5.986 -19.560 1.00 94.12 155 TYR A O 1
ATOM 1138 N N . PHE 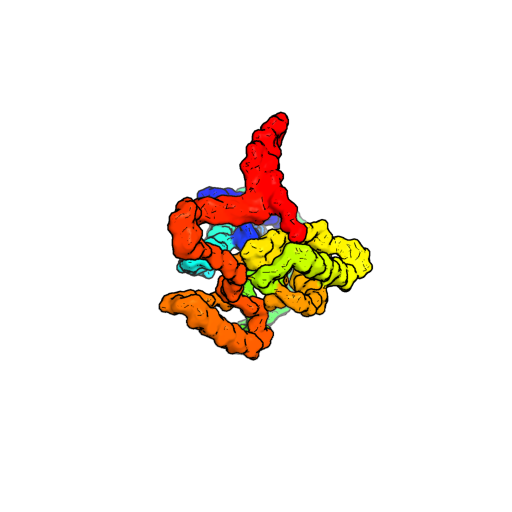A 1 156 ? 33.984 -4.155 -18.697 1.00 96.56 156 PHE A N 1
ATOM 1139 C CA . PHE A 1 156 ? 33.104 -4.897 -17.794 1.00 96.56 156 PHE A CA 1
ATOM 1140 C C . PHE A 1 156 ? 32.174 -5.846 -18.562 1.00 96.56 156 PHE A C 1
ATOM 1142 O O . PHE A 1 156 ? 32.166 -7.048 -18.295 1.00 96.56 156 PHE A O 1
ATOM 1149 N N . LYS A 1 157 ? 31.446 -5.330 -19.558 1.00 94.50 157 LYS A N 1
ATOM 1150 C CA . LYS A 1 157 ? 30.497 -6.085 -20.384 1.00 94.50 157 LYS A CA 1
ATOM 1151 C C . LYS A 1 157 ? 31.173 -7.262 -21.089 1.00 94.50 157 LYS A C 1
ATOM 1153 O O . LYS A 1 157 ? 30.695 -8.389 -20.998 1.00 94.50 157 LYS A O 1
ATOM 1158 N N . ASN A 1 158 ? 32.289 -7.016 -21.774 1.00 93.62 158 ASN A N 1
ATOM 1159 C CA . ASN A 1 158 ? 32.911 -8.021 -22.635 1.00 93.62 158 ASN A CA 1
ATOM 1160 C C . ASN A 1 158 ? 33.808 -8.997 -21.859 1.00 93.62 158 ASN A C 1
ATOM 1162 O O . ASN A 1 158 ? 33.849 -10.177 -22.195 1.00 93.62 158 ASN A O 1
ATOM 1166 N N . ASN A 1 159 ? 34.526 -8.535 -20.829 1.00 93.56 159 ASN A N 1
ATOM 1167 C CA . ASN A 1 159 ? 35.503 -9.362 -20.118 1.00 93.56 159 ASN A CA 1
ATOM 1168 C C . ASN A 1 159 ? 34.960 -9.935 -18.807 1.00 93.56 159 ASN A C 1
ATOM 1170 O O . ASN A 1 159 ? 35.195 -11.104 -18.536 1.00 93.56 159 ASN A O 1
ATOM 1174 N N . ILE A 1 160 ? 34.250 -9.158 -17.987 1.00 94.25 160 ILE A N 1
ATOM 1175 C CA . ILE A 1 160 ? 33.774 -9.635 -16.677 1.00 94.25 160 ILE A CA 1
ATOM 1176 C C . ILE A 1 160 ? 32.434 -10.352 -16.849 1.00 94.25 160 ILE A C 1
ATOM 1178 O O . ILE A 1 160 ? 32.342 -11.562 -16.639 1.00 94.25 160 ILE A O 1
ATOM 1182 N N . PHE A 1 161 ? 31.416 -9.623 -17.308 1.00 95.12 161 PHE A N 1
ATOM 1183 C CA . PHE A 1 161 ? 30.078 -10.166 -17.519 1.00 95.12 161 PHE A CA 1
ATOM 1184 C C . PHE A 1 161 ? 30.070 -11.242 -18.613 1.00 95.12 161 PHE A C 1
ATOM 1186 O O . PHE A 1 161 ? 29.492 -12.309 -18.422 1.00 95.12 161 PHE A O 1
ATOM 1193 N N . GLY A 1 162 ? 30.791 -11.016 -19.717 1.00 93.94 162 GLY A N 1
ATOM 1194 C CA . GLY A 1 162 ? 30.957 -12.001 -20.789 1.00 93.94 162 GLY A CA 1
ATOM 1195 C C . GLY A 1 162 ? 31.551 -13.330 -20.308 1.00 93.94 162 GLY A C 1
ATOM 1196 O O . GLY A 1 162 ? 31.006 -14.387 -20.623 1.00 93.94 162 GLY A O 1
ATOM 1197 N N . LYS A 1 163 ? 32.613 -13.302 -19.483 1.00 94.25 163 LYS A N 1
ATOM 1198 C CA . LYS A 1 163 ? 33.195 -14.525 -18.896 1.00 94.25 163 LYS A CA 1
ATOM 1199 C C . LYS A 1 163 ? 32.239 -15.213 -17.930 1.00 94.25 163 LYS A C 1
ATOM 1201 O O . LYS A 1 163 ? 32.140 -16.433 -17.963 1.00 94.25 163 LYS A O 1
ATOM 1206 N N . PHE A 1 164 ? 31.525 -14.455 -17.100 1.00 94.19 164 PHE A N 1
ATOM 1207 C CA . PHE A 1 164 ? 30.552 -15.019 -16.164 1.00 94.19 164 PHE A CA 1
ATOM 1208 C C . PHE A 1 164 ? 29.363 -15.674 -16.884 1.00 94.19 164 PHE A C 1
ATOM 1210 O O . PHE A 1 164 ? 28.938 -16.770 -16.518 1.00 94.19 164 PHE A O 1
ATOM 1217 N N . SER A 1 165 ? 28.866 -15.044 -17.950 1.00 94.31 165 SER A N 1
ATOM 1218 C CA . SER A 1 165 ? 27.815 -15.598 -18.808 1.00 94.31 165 SER A CA 1
ATOM 1219 C C . SER A 1 165 ? 28.281 -16.880 -19.508 1.00 94.31 165 SER A C 1
ATOM 1221 O O . SER A 1 165 ? 27.603 -17.906 -19.447 1.00 94.31 165 SER A O 1
ATOM 1223 N N . ALA A 1 166 ? 29.492 -16.871 -20.078 1.00 94.19 166 ALA A N 1
ATOM 1224 C CA . ALA A 1 166 ? 30.089 -18.060 -20.681 1.00 94.19 166 ALA A CA 1
ATOM 1225 C C . ALA A 1 166 ? 30.298 -19.188 -19.656 1.00 94.19 166 ALA A C 1
ATOM 1227 O O . ALA A 1 166 ? 30.010 -20.346 -19.958 1.00 94.19 166 ALA A O 1
ATOM 1228 N N . LEU A 1 167 ? 30.735 -18.861 -18.433 1.00 95.12 167 LEU A N 1
ATOM 1229 C CA . LEU A 1 167 ? 30.878 -19.821 -17.339 1.00 95.12 167 LEU A CA 1
ATOM 1230 C C . LEU A 1 167 ? 29.524 -20.436 -16.966 1.00 95.12 167 LEU A C 1
ATOM 1232 O O . LEU A 1 167 ? 29.406 -21.659 -16.929 1.00 95.12 167 LEU A O 1
ATOM 1236 N N . SER A 1 168 ? 28.495 -19.604 -16.790 1.00 94.69 168 SER A N 1
ATOM 1237 C CA . SER A 1 168 ? 27.124 -20.040 -16.493 1.00 94.69 168 SER A CA 1
ATOM 1238 C C . SER A 1 168 ? 26.571 -20.967 -17.580 1.00 94.69 168 SER A C 1
ATOM 1240 O O . SER A 1 168 ? 25.954 -21.987 -17.290 1.00 94.69 168 SER A O 1
ATOM 1242 N N . TYR A 1 169 ? 26.854 -20.675 -18.851 1.00 94.56 169 TYR A N 1
ATOM 1243 C CA . TYR A 1 169 ? 26.475 -21.560 -19.950 1.00 94.56 169 TYR A CA 1
ATOM 1244 C C . TYR A 1 169 ? 27.278 -22.871 -19.951 1.00 94.56 169 TYR A C 1
ATOM 1246 O O . TYR A 1 169 ? 26.715 -23.957 -20.109 1.00 94.56 169 TYR A O 1
ATOM 1254 N N . SER A 1 170 ? 28.595 -22.793 -19.743 1.00 96.12 170 SER A N 1
ATOM 1255 C CA . SER A 1 170 ? 29.474 -23.968 -19.727 1.00 96.12 170 SER A CA 1
ATOM 1256 C C . SER A 1 170 ? 29.110 -24.945 -18.605 1.00 96.12 170 SER A C 1
ATOM 1258 O O . SER A 1 170 ? 29.178 -26.158 -18.791 1.00 96.12 170 SER A O 1
ATOM 1260 N N . TRP A 1 171 ? 28.653 -24.420 -17.465 1.00 97.00 171 TRP A N 1
ATOM 1261 C CA . TRP A 1 171 ? 28.218 -25.175 -16.294 1.00 97.00 171 TRP A CA 1
ATOM 1262 C C . TRP A 1 171 ? 26.687 -25.138 -16.161 1.00 97.00 171 TRP A C 1
ATOM 1264 O O . TRP A 1 171 ? 26.154 -25.094 -15.055 1.00 97.00 171 TRP A O 1
ATOM 1274 N N . ARG A 1 172 ? 25.960 -25.199 -17.288 1.00 96.00 172 ARG A N 1
ATOM 1275 C CA . ARG A 1 172 ? 24.487 -25.083 -17.358 1.00 96.00 172 ARG A CA 1
ATOM 1276 C C . ARG A 1 172 ? 23.722 -25.915 -16.331 1.00 96.00 172 ARG A C 1
ATOM 1278 O O . ARG A 1 172 ? 22.743 -25.430 -15.777 1.00 96.00 172 ARG A O 1
ATOM 1285 N N . TYR A 1 173 ? 24.161 -27.142 -16.043 1.00 97.06 173 TYR A N 1
ATOM 1286 C CA . TYR A 1 173 ? 23.505 -27.982 -15.037 1.00 97.06 173 TYR A CA 1
ATOM 1287 C C . TYR A 1 173 ? 23.698 -27.439 -13.619 1.00 97.06 173 TYR A C 1
ATOM 1289 O O . TYR A 1 173 ? 22.751 -27.446 -12.844 1.00 97.06 173 TYR A O 1
ATOM 1297 N N . ALA A 1 174 ? 24.885 -26.916 -13.296 1.00 96.44 174 ALA A N 1
ATOM 1298 C CA . ALA A 1 174 ? 25.132 -26.248 -12.022 1.00 96.44 174 ALA A CA 1
ATOM 1299 C C . ALA A 1 174 ? 24.344 -24.938 -11.927 1.00 96.44 174 ALA A C 1
ATOM 1301 O O . ALA A 1 174 ? 23.746 -24.675 -10.893 1.00 96.44 174 ALA A O 1
ATOM 1302 N N . THR A 1 175 ? 24.271 -24.146 -13.000 1.00 95.69 175 THR A N 1
ATOM 1303 C CA . THR A 1 175 ? 23.460 -22.918 -13.023 1.00 95.69 175 THR A CA 1
ATOM 1304 C C . THR A 1 175 ? 21.981 -23.213 -12.783 1.00 95.69 175 THR A C 1
ATOM 1306 O O . THR A 1 175 ? 21.359 -22.555 -11.952 1.00 95.69 175 THR A O 1
ATOM 1309 N N . VAL A 1 176 ? 21.426 -24.234 -13.444 1.00 96.69 176 VAL A N 1
ATOM 1310 C CA . VAL A 1 176 ? 20.040 -24.672 -13.213 1.00 96.69 176 VAL A CA 1
ATOM 1311 C C . VAL A 1 176 ? 19.865 -25.224 -11.797 1.00 96.69 176 VAL A C 1
ATOM 1313 O O . VAL A 1 176 ? 18.889 -24.884 -11.136 1.00 96.69 176 VAL A O 1
ATOM 1316 N N . ALA A 1 177 ? 20.813 -26.021 -11.296 1.00 97.44 177 ALA A N 1
ATOM 1317 C CA . ALA A 1 177 ? 20.763 -26.553 -9.937 1.00 97.44 177 ALA A CA 1
ATOM 1318 C C . ALA A 1 177 ? 20.804 -25.441 -8.877 1.00 97.44 177 ALA A C 1
ATOM 1320 O O . ALA A 1 177 ? 20.044 -25.498 -7.918 1.00 97.44 177 ALA A O 1
ATOM 1321 N N . ILE A 1 178 ? 21.635 -24.412 -9.065 1.00 96.81 178 ILE A N 1
ATOM 1322 C CA . ILE A 1 178 ? 21.700 -23.242 -8.181 1.00 96.81 178 ILE A CA 1
ATOM 1323 C C . ILE A 1 178 ? 20.387 -22.461 -8.239 1.00 96.81 178 ILE A C 1
ATOM 1325 O O . ILE A 1 178 ? 19.850 -22.122 -7.190 1.00 96.81 178 ILE A O 1
ATOM 1329 N N . ALA A 1 179 ? 19.842 -22.213 -9.434 1.00 96.31 179 ALA A N 1
ATOM 1330 C CA . ALA A 1 179 ? 18.559 -21.529 -9.578 1.00 96.31 179 ALA A CA 1
ATOM 1331 C C . ALA A 1 179 ? 17.440 -22.285 -8.841 1.00 96.31 179 ALA A C 1
ATOM 1333 O O . ALA A 1 179 ? 16.725 -21.690 -8.038 1.00 96.31 179 ALA A O 1
ATOM 1334 N N . LEU A 1 180 ? 17.356 -23.607 -9.029 1.00 97.56 180 LEU A N 1
ATOM 1335 C CA . LEU A 1 180 ? 16.400 -24.458 -8.319 1.00 97.56 180 LEU A CA 1
ATOM 1336 C C . LEU A 1 180 ? 16.642 -24.468 -6.809 1.00 97.56 180 LEU A C 1
ATOM 1338 O O . LEU A 1 180 ? 15.685 -24.372 -6.049 1.00 97.56 180 LEU A O 1
ATOM 1342 N N . ALA A 1 181 ? 17.895 -24.547 -6.359 1.00 97.75 181 ALA A N 1
ATOM 1343 C CA . ALA A 1 181 ? 18.232 -24.519 -4.939 1.00 97.75 181 ALA A CA 1
ATOM 1344 C C . ALA A 1 181 ? 17.801 -23.200 -4.280 1.00 97.75 181 ALA A C 1
ATOM 1346 O O . ALA A 1 181 ? 17.226 -23.224 -3.196 1.00 97.75 181 ALA A O 1
ATOM 1347 N N . VAL A 1 182 ? 18.014 -22.062 -4.949 1.00 97.19 182 VAL A N 1
ATOM 1348 C CA . VAL A 1 182 ? 17.561 -20.744 -4.478 1.00 97.19 182 VAL A CA 1
ATOM 1349 C C . VAL A 1 182 ? 16.034 -20.674 -4.434 1.00 97.19 182 VAL A C 1
ATOM 1351 O O . VAL A 1 182 ? 15.478 -20.217 -3.437 1.00 97.19 182 VAL A O 1
ATOM 1354 N N . THR A 1 183 ? 15.339 -21.176 -5.460 1.00 96.44 183 THR A N 1
ATOM 1355 C CA . THR A 1 183 ? 13.869 -21.242 -5.467 1.00 96.44 183 THR A CA 1
ATOM 1356 C C . THR A 1 183 ? 13.333 -22.123 -4.336 1.00 96.44 183 THR A C 1
ATOM 1358 O O . THR A 1 183 ? 12.438 -21.700 -3.607 1.00 96.44 183 THR A O 1
ATOM 1361 N N . ILE A 1 184 ? 13.904 -23.316 -4.137 1.00 97.00 184 ILE A N 1
ATOM 1362 C CA . ILE A 1 184 ? 13.533 -24.232 -3.048 1.00 97.00 184 ILE A CA 1
ATOM 1363 C C . ILE A 1 184 ? 13.787 -23.578 -1.691 1.00 97.00 184 ILE A C 1
ATOM 1365 O O . ILE A 1 184 ? 12.941 -23.675 -0.808 1.00 97.00 184 ILE A O 1
ATOM 1369 N N . LEU A 1 185 ? 14.910 -22.878 -1.522 1.00 95.69 185 LEU A N 1
ATOM 1370 C CA . LEU A 1 185 ? 15.227 -22.167 -0.285 1.00 95.69 185 LEU A CA 1
ATOM 1371 C C . LEU A 1 185 ? 14.227 -21.034 -0.009 1.00 95.69 185 LEU A C 1
ATOM 1373 O O . LEU A 1 185 ? 13.804 -20.869 1.132 1.00 95.69 185 LEU A O 1
ATOM 1377 N N . GLY A 1 186 ? 13.785 -20.313 -1.044 1.00 92.88 186 GLY A N 1
ATOM 1378 C CA . GLY A 1 186 ? 12.705 -19.329 -0.937 1.00 92.88 186 GLY A CA 1
ATOM 1379 C C . GLY A 1 186 ? 11.391 -19.950 -0.452 1.00 92.88 186 GLY A C 1
ATOM 1380 O O . GLY A 1 186 ? 10.813 -19.483 0.530 1.00 92.88 186 GLY A O 1
ATOM 1381 N N . PHE A 1 187 ? 10.953 -21.052 -1.070 1.00 93.31 187 PHE A N 1
ATOM 1382 C CA . PHE A 1 187 ? 9.759 -21.783 -0.624 1.00 93.31 187 PHE A CA 1
ATOM 1383 C C . PHE A 1 187 ? 9.911 -22.358 0.788 1.00 93.31 187 PHE A C 1
ATOM 1385 O O . PHE A 1 187 ? 8.969 -22.304 1.577 1.00 93.31 187 PHE A O 1
ATOM 1392 N N . ALA A 1 188 ? 11.093 -22.869 1.136 1.00 94.38 188 ALA A N 1
ATOM 1393 C CA . ALA A 1 188 ? 11.380 -23.394 2.464 1.00 94.38 188 ALA A CA 1
ATOM 1394 C C . ALA A 1 188 ? 11.306 -22.299 3.537 1.00 94.38 188 ALA A C 1
ATOM 1396 O O . ALA A 1 188 ? 10.777 -22.551 4.615 1.00 94.38 188 ALA A O 1
ATOM 1397 N N . LEU A 1 189 ? 11.770 -21.076 3.251 1.00 92.88 189 LEU A N 1
ATOM 1398 C CA . LEU A 1 189 ? 11.641 -19.947 4.176 1.00 92.88 189 LEU A CA 1
ATOM 1399 C C . LEU A 1 189 ? 10.173 -19.602 4.447 1.00 92.88 189 LEU A C 1
ATOM 1401 O O . LEU A 1 189 ? 9.805 -19.456 5.613 1.00 92.88 189 LEU A O 1
ATOM 1405 N N . ILE A 1 190 ? 9.337 -19.555 3.405 1.00 90.25 190 ILE A N 1
ATOM 1406 C CA . ILE A 1 190 ? 7.890 -19.321 3.538 1.00 90.25 190 ILE A CA 1
ATOM 1407 C C . ILE A 1 190 ? 7.241 -20.455 4.348 1.00 90.25 190 ILE A C 1
ATOM 1409 O O . ILE A 1 190 ? 6.564 -20.204 5.340 1.00 90.25 190 ILE A O 1
ATOM 1413 N N . SER A 1 191 ? 7.506 -21.712 3.981 1.00 89.94 191 SER A N 1
ATOM 1414 C CA . SER A 1 191 ? 6.924 -22.883 4.651 1.00 89.94 191 SER A CA 1
ATOM 1415 C C . SER A 1 191 ? 7.429 -23.088 6.083 1.00 89.94 191 SER A C 1
ATOM 1417 O O . SER A 1 191 ? 6.749 -23.741 6.868 1.00 89.94 191 SER A O 1
ATOM 1419 N N . SER A 1 192 ? 8.611 -22.572 6.433 1.00 92.62 192 SER A N 1
ATOM 1420 C CA . SER A 1 192 ? 9.185 -22.710 7.779 1.00 92.62 192 SER A CA 1
ATOM 1421 C C . SER A 1 192 ? 8.497 -21.847 8.841 1.00 92.62 192 SER A C 1
ATOM 1423 O O . SER A 1 192 ? 8.845 -21.955 10.014 1.00 92.62 192 SER A O 1
ATOM 1425 N N . GLY A 1 193 ? 7.578 -20.956 8.447 1.00 85.44 193 GLY A N 1
ATOM 1426 C CA . GLY A 1 193 ? 6.896 -20.033 9.358 1.00 85.44 193 GLY A CA 1
ATOM 1427 C C . GLY A 1 193 ? 7.785 -18.908 9.901 1.00 85.44 193 GLY A C 1
ATOM 1428 O O . GLY A 1 193 ? 7.339 -18.124 10.729 1.00 85.44 193 GLY A O 1
ATOM 1429 N N . LYS A 1 194 ? 9.041 -18.801 9.440 1.00 87.81 194 LYS A N 1
ATOM 1430 C CA . LYS A 1 194 ? 9.945 -17.696 9.806 1.00 87.81 194 LYS A CA 1
ATOM 1431 C C . LYS A 1 194 ? 9.557 -16.368 9.158 1.00 87.81 194 LYS A C 1
ATOM 1433 O O . LYS A 1 194 ? 9.936 -15.316 9.662 1.00 87.81 194 LYS A O 1
ATOM 1438 N N . LEU A 1 195 ? 8.845 -16.422 8.035 1.00 84.19 195 LEU A N 1
ATOM 1439 C CA . LEU A 1 195 ? 8.238 -15.260 7.399 1.00 84.19 195 LEU A CA 1
ATOM 1440 C C . LEU A 1 195 ? 6.819 -15.099 7.938 1.00 84.19 195 LEU A C 1
ATOM 1442 O O . LEU A 1 195 ? 5.956 -15.934 7.671 1.00 84.19 195 LEU A O 1
ATOM 1446 N N . GLY A 1 196 ? 6.594 -14.024 8.692 1.00 75.62 196 GLY A N 1
ATOM 1447 C CA . GLY A 1 196 ? 5.250 -13.603 9.063 1.00 75.62 196 GLY A CA 1
ATOM 1448 C C . GLY A 1 196 ? 4.467 -13.191 7.818 1.00 75.62 196 GLY A C 1
ATOM 1449 O O . GLY A 1 196 ? 5.008 -12.542 6.923 1.00 75.62 196 GLY A O 1
ATOM 1450 N N . PHE A 1 197 ? 3.200 -13.589 7.754 1.00 73.25 197 PHE A N 1
ATOM 1451 C CA . PHE A 1 197 ? 2.278 -13.121 6.731 1.00 73.25 197 PHE A CA 1
ATOM 1452 C C . PHE A 1 197 ? 1.491 -11.938 7.284 1.00 73.25 197 PHE A C 1
ATOM 1454 O O . PHE A 1 197 ? 0.701 -12.095 8.212 1.00 73.25 197 PHE A O 1
ATOM 1461 N N . GLU A 1 198 ? 1.703 -10.766 6.701 1.00 69.88 198 GLU A N 1
ATOM 1462 C CA . GLU A 1 198 ? 0.905 -9.577 6.967 1.00 69.88 198 GLU A CA 1
ATOM 1463 C C . GLU A 1 198 ? 0.091 -9.272 5.709 1.00 69.88 198 GLU A C 1
ATOM 1465 O O . GLU A 1 198 ? 0.651 -9.020 4.642 1.00 69.88 198 GLU A O 1
ATOM 1470 N N . PHE A 1 199 ? -1.238 -9.375 5.809 1.00 60.56 199 PHE A N 1
ATOM 1471 C CA . PHE A 1 199 ? -2.117 -9.268 4.640 1.00 60.56 199 PHE A CA 1
ATOM 1472 C C . PHE A 1 199 ? -2.153 -7.844 4.068 1.00 60.56 199 PHE A C 1
ATOM 1474 O O . PHE A 1 199 ? -2.184 -7.665 2.853 1.00 60.56 199 PHE A O 1
ATOM 1481 N N . PHE A 1 200 ? -2.096 -6.837 4.943 1.00 62.25 200 PHE A N 1
ATOM 1482 C CA . PHE A 1 200 ? -1.986 -5.429 4.583 1.00 62.25 200 PHE A CA 1
ATOM 1483 C C . PHE A 1 200 ? -1.006 -4.741 5.513 1.00 62.25 200 PHE A C 1
ATOM 1485 O O . PHE A 1 200 ? -1.213 -4.771 6.721 1.00 62.25 200 PHE A O 1
ATOM 1492 N N . ALA A 1 201 ? -0.018 -4.053 4.941 1.00 58.00 201 ALA A N 1
ATOM 1493 C CA . ALA A 1 201 ? 0.692 -3.025 5.682 1.00 58.00 201 ALA A CA 1
ATOM 1494 C C . ALA A 1 201 ? -0.322 -1.920 6.000 1.00 58.00 201 ALA A C 1
ATOM 1496 O O . ALA A 1 201 ? -0.820 -1.238 5.100 1.00 58.00 201 ALA A O 1
ATOM 1497 N N . THR A 1 202 ? -0.694 -1.788 7.267 1.00 60.12 202 THR A N 1
ATOM 1498 C CA . THR A 1 202 ? -1.540 -0.681 7.705 1.00 60.12 202 THR A CA 1
ATOM 1499 C C . THR A 1 202 ? -0.716 0.596 7.653 1.00 60.12 202 THR A C 1
ATOM 1501 O O . THR A 1 202 ? 0.408 0.626 8.155 1.00 60.12 202 THR A O 1
ATOM 1504 N N . ALA A 1 203 ? -1.252 1.653 7.037 1.00 67.00 203 ALA A N 1
ATOM 1505 C CA . ALA A 1 203 ? -0.654 2.971 7.203 1.00 67.00 203 ALA A CA 1
ATOM 1506 C C . ALA A 1 203 ? -0.612 3.323 8.689 1.00 67.00 203 ALA A C 1
ATOM 1508 O O . ALA A 1 203 ? -1.487 2.912 9.455 1.00 67.00 203 ALA A O 1
ATOM 1509 N N . GLU A 1 204 ? 0.416 4.071 9.066 1.00 76.75 204 GLU A N 1
ATOM 1510 C CA . GLU A 1 204 ? 0.619 4.501 10.436 1.00 76.75 204 GLU A CA 1
ATOM 1511 C C . GLU A 1 204 ? -0.630 5.252 10.929 1.00 76.75 204 GLU A C 1
ATOM 1513 O O . GLU A 1 204 ? -0.987 6.301 10.396 1.00 76.75 204 GLU A O 1
ATOM 1518 N N . GLY A 1 205 ? -1.336 4.689 11.912 1.00 79.75 205 GLY A N 1
ATOM 1519 C CA . GLY A 1 205 ? -2.569 5.284 12.421 1.00 79.75 205 GLY A CA 1
ATOM 1520 C C . GLY A 1 205 ? -2.283 6.579 13.177 1.00 79.75 205 GLY A C 1
ATOM 1521 O O . GLY A 1 205 ? -1.458 6.595 14.085 1.00 79.75 205 GLY A O 1
ATOM 1522 N N . GLU A 1 206 ? -2.980 7.659 12.843 1.00 89.81 206 GLU A N 1
ATOM 1523 C CA . GLU A 1 206 ? -2.886 8.946 13.559 1.00 89.81 206 GLU A CA 1
ATOM 1524 C C . GLU A 1 206 ? -3.912 9.061 14.690 1.00 89.81 206 GLU A C 1
ATOM 1526 O O . GLU A 1 206 ? -3.974 10.062 15.394 1.00 89.81 206 GLU A O 1
ATOM 1531 N N . VAL A 1 207 ? -4.724 8.022 14.875 1.00 89.94 207 VAL A N 1
ATOM 1532 C CA . VAL A 1 207 ? -5.704 7.927 15.950 1.00 89.94 207 VAL A CA 1
ATOM 1533 C C . VAL A 1 207 ? -5.613 6.543 16.568 1.00 89.94 207 VAL A C 1
ATOM 1535 O O . VAL A 1 207 ? -5.547 5.526 15.868 1.00 89.94 207 VAL A O 1
ATOM 1538 N N . PHE A 1 208 ? -5.655 6.494 17.890 1.00 91.12 208 PHE A N 1
ATOM 1539 C CA . PHE A 1 208 ? -5.963 5.270 18.610 1.00 91.12 208 PHE A CA 1
ATOM 1540 C C . PHE A 1 208 ? -7.062 5.543 19.629 1.00 91.12 208 PHE A C 1
ATOM 1542 O O . PHE A 1 208 ? -7.273 6.668 20.076 1.00 91.12 208 PHE A O 1
ATOM 1549 N N . THR A 1 209 ? -7.787 4.493 19.973 1.00 90.25 209 THR A N 1
ATOM 1550 C CA . THR A 1 209 ? -8.929 4.548 20.868 1.00 90.25 209 THR A CA 1
ATOM 1551 C C . THR A 1 209 ? -8.617 3.741 22.119 1.00 90.25 209 THR A C 1
ATOM 1553 O O . THR A 1 209 ? -8.206 2.584 22.021 1.00 90.25 209 THR A O 1
ATOM 1556 N N . VAL A 1 210 ? -8.841 4.328 23.290 1.00 90.12 210 VAL A N 1
ATOM 1557 C CA . VAL A 1 210 ? -8.865 3.615 24.570 1.00 90.12 210 VAL A CA 1
ATOM 1558 C C . VAL A 1 210 ? -10.318 3.462 24.991 1.00 90.12 210 VAL A C 1
ATOM 1560 O O . VAL A 1 210 ? -11.021 4.452 25.142 1.00 90.12 210 VAL A O 1
ATOM 1563 N N . SER A 1 211 ? -10.796 2.235 25.145 1.00 88.12 211 SER A N 1
ATOM 1564 C CA . SER A 1 211 ? -12.166 1.947 25.577 1.00 88.12 211 SER A CA 1
ATOM 1565 C C . SER A 1 211 ? -12.151 1.276 26.940 1.00 88.12 211 SER A C 1
ATOM 1567 O O . SER A 1 211 ? -11.409 0.310 27.127 1.00 88.12 211 SER A O 1
ATOM 1569 N N . ALA A 1 212 ? -12.992 1.744 27.856 1.00 87.12 212 ALA A N 1
ATOM 1570 C CA . ALA A 1 212 ? -13.202 1.144 29.164 1.00 87.12 212 ALA A CA 1
ATOM 1571 C C . ALA A 1 212 ? -14.675 0.751 29.324 1.00 87.12 212 ALA A C 1
ATOM 1573 O O . ALA A 1 212 ? -15.573 1.575 29.146 1.00 87.12 212 ALA A O 1
ATOM 1574 N N . THR A 1 213 ? -14.911 -0.511 29.675 1.00 85.25 213 THR A N 1
ATOM 1575 C CA . THR A 1 213 ? -16.244 -1.036 29.990 1.00 85.25 213 THR A CA 1
ATOM 1576 C C . THR A 1 213 ? -16.354 -1.215 31.497 1.00 85.25 213 THR A C 1
ATOM 1578 O O . THR A 1 213 ? -15.555 -1.932 32.102 1.00 85.25 213 THR A O 1
ATOM 1581 N N . PHE A 1 214 ? -17.325 -0.551 32.110 1.00 84.00 214 PHE A N 1
ATOM 1582 C CA . PHE A 1 214 ? -17.556 -0.541 33.551 1.00 84.00 214 PHE A CA 1
ATOM 1583 C C . PHE A 1 214 ? -18.598 -1.577 33.953 1.00 84.00 214 PHE A C 1
ATOM 1585 O O . PHE A 1 214 ? -19.368 -2.076 33.133 1.00 84.00 214 PHE A O 1
ATOM 1592 N N . HIS A 1 215 ? -18.644 -1.893 35.245 1.00 80.38 215 HIS A N 1
ATOM 1593 C CA . HIS A 1 215 ? -19.785 -2.629 35.766 1.00 80.38 215 HIS A CA 1
ATOM 1594 C C . HIS A 1 215 ? -21.067 -1.782 35.694 1.00 80.38 215 HIS A C 1
ATOM 1596 O O . HIS A 1 215 ? -21.020 -0.583 35.995 1.00 80.38 215 HIS A O 1
ATOM 1602 N N . PRO A 1 216 ? -22.210 -2.411 35.370 1.00 74.50 216 PRO A N 1
ATOM 1603 C CA . PRO A 1 216 ? -23.523 -1.797 35.479 1.00 74.50 216 PRO A CA 1
ATOM 1604 C C . PRO A 1 216 ? -23.744 -1.015 36.773 1.00 74.50 216 PRO A C 1
ATOM 1606 O O . PRO A 1 216 ? -23.458 -1.509 37.867 1.00 74.50 216 PRO A O 1
ATOM 1609 N N . GLY A 1 217 ? -24.281 0.199 36.648 1.00 73.31 217 GLY A N 1
ATOM 1610 C CA . GLY A 1 217 ? -24.588 1.070 37.786 1.00 73.31 217 GLY A CA 1
ATOM 1611 C C . GLY A 1 217 ? -23.391 1.827 38.372 1.00 73.31 217 GLY A C 1
ATOM 1612 O O . GLY A 1 217 ? -23.525 2.418 39.445 1.00 73.31 217 GLY A O 1
ATOM 1613 N N . THR A 1 218 ? -22.237 1.841 37.696 1.00 80.88 218 THR A N 1
ATOM 1614 C CA . THR A 1 218 ? -21.097 2.680 38.100 1.00 80.88 218 THR A CA 1
ATOM 1615 C C . THR A 1 218 ? -21.473 4.168 37.984 1.00 80.88 218 THR A C 1
ATOM 1617 O O . THR A 1 218 ? -21.884 4.603 36.906 1.00 80.88 218 THR A O 1
ATOM 1620 N N . PRO A 1 219 ? -21.341 4.975 39.058 1.00 81.12 219 PRO A N 1
ATOM 1621 C CA . PRO A 1 219 ? -21.653 6.401 39.013 1.00 81.12 219 PRO A CA 1
ATOM 1622 C C . PRO A 1 219 ? -20.807 7.154 37.987 1.00 81.12 219 PRO A C 1
ATOM 1624 O O . PRO A 1 219 ? -19.625 6.854 37.792 1.00 81.12 219 PRO A O 1
ATOM 1627 N N . LYS A 1 220 ? -21.388 8.189 37.372 1.00 82.00 220 LYS A N 1
ATOM 1628 C CA . LYS A 1 220 ? -20.704 9.001 36.355 1.00 82.00 220 LYS A CA 1
ATOM 1629 C C . LYS A 1 220 ? -19.437 9.653 36.897 1.00 82.00 220 LYS A C 1
ATOM 1631 O O . LYS A 1 220 ? -18.431 9.704 36.198 1.00 82.00 220 LYS A O 1
ATOM 1636 N N . GLU A 1 221 ? -19.465 10.090 38.149 1.00 84.06 221 GLU A N 1
ATOM 1637 C CA . GLU A 1 221 ? -18.324 10.694 38.834 1.00 84.06 221 GLU A CA 1
ATOM 1638 C C . GLU A 1 221 ? -17.166 9.699 38.978 1.00 84.06 221 GLU A C 1
ATOM 1640 O O . GLU A 1 221 ? -16.003 10.065 38.820 1.00 84.06 221 GLU A O 1
ATOM 1645 N N . GLN A 1 222 ? -17.477 8.424 39.229 1.00 83.56 222 GLN A N 1
ATOM 1646 C CA . GLN A 1 222 ? -16.472 7.372 39.334 1.00 83.56 222 GLN A CA 1
ATOM 1647 C C . GLN A 1 222 ? -15.897 7.010 37.961 1.00 83.56 222 GLN A C 1
ATOM 1649 O O . GLN A 1 222 ? -14.686 6.842 37.839 1.00 83.56 222 GLN A O 1
ATOM 1654 N N . MET A 1 223 ? -16.738 6.944 36.923 1.00 83.75 223 MET A N 1
ATOM 1655 C CA . MET A 1 223 ? -16.267 6.763 35.544 1.00 83.75 223 MET A CA 1
ATOM 1656 C C . MET A 1 223 ? -15.332 7.902 35.123 1.00 83.75 223 MET A C 1
ATOM 1658 O O . MET A 1 223 ? -14.299 7.650 34.512 1.00 83.75 223 MET A O 1
ATOM 1662 N N . GLN A 1 224 ? -15.657 9.143 35.493 1.00 85.00 224 GLN A N 1
ATOM 1663 C CA . GLN A 1 224 ? -14.833 10.308 35.182 1.00 85.00 224 GLN A CA 1
ATOM 1664 C C . GLN A 1 224 ? -13.471 10.270 35.890 1.00 85.00 224 GLN A C 1
ATOM 1666 O O . GLN A 1 224 ? -12.456 10.478 35.238 1.00 85.00 224 GLN A O 1
ATOM 1671 N N . ALA A 1 225 ? -13.421 9.917 37.178 1.00 86.50 225 ALA A N 1
ATOM 1672 C CA . ALA A 1 225 ? -12.149 9.781 37.897 1.00 86.50 225 ALA A CA 1
ATOM 1673 C C . ALA A 1 225 ? -11.220 8.731 37.256 1.00 86.50 225 ALA A C 1
ATOM 1675 O O . ALA A 1 225 ? -10.010 8.912 37.179 1.00 86.50 225 ALA A O 1
ATOM 1676 N N . ILE A 1 226 ? -11.802 7.643 36.747 1.00 85.75 226 ILE A N 1
ATOM 1677 C CA . ILE A 1 226 ? -11.070 6.592 36.033 1.00 85.75 226 ILE A CA 1
ATOM 1678 C C . ILE A 1 226 ? -10.531 7.100 34.687 1.00 85.75 226 ILE A C 1
ATOM 1680 O O . ILE A 1 226 ? -9.448 6.705 34.260 1.00 85.75 226 ILE A O 1
ATOM 1684 N N . PHE A 1 227 ? -11.262 7.992 34.024 1.00 85.56 227 PHE A N 1
ATOM 1685 C CA . PHE A 1 227 ? -10.811 8.635 32.791 1.00 85.56 227 PHE A CA 1
ATOM 1686 C C . PHE A 1 227 ? -9.621 9.555 33.029 1.00 85.56 227 PHE A C 1
ATOM 1688 O O . PHE A 1 227 ? -8.663 9.491 32.262 1.00 85.56 227 PHE A O 1
ATOM 1695 N N . ASP A 1 228 ? -9.637 10.320 34.119 1.00 87.81 228 ASP A N 1
ATOM 1696 C CA . ASP A 1 228 ? -8.512 11.172 34.505 1.00 87.81 228 ASP A CA 1
ATOM 1697 C C . ASP A 1 228 ? -7.233 10.333 34.729 1.00 87.81 228 ASP A C 1
ATOM 1699 O O . ASP A 1 228 ? -6.140 10.720 34.308 1.00 87.81 228 ASP A O 1
ATOM 1703 N N . ASP A 1 229 ? -7.364 9.138 35.320 1.00 88.56 229 ASP A N 1
ATOM 1704 C CA . ASP A 1 229 ? -6.250 8.195 35.490 1.00 88.56 229 ASP A CA 1
ATOM 1705 C C . ASP A 1 229 ? -5.735 7.640 34.148 1.00 88.56 229 ASP A C 1
ATOM 1707 O O . ASP A 1 229 ? -4.523 7.496 33.956 1.00 88.56 229 ASP A O 1
ATOM 1711 N N . ILE A 1 230 ? -6.631 7.344 33.199 1.00 89.50 230 ILE A N 1
ATOM 1712 C CA . ILE A 1 230 ? -6.250 6.884 31.854 1.00 89.50 230 ILE A CA 1
ATOM 1713 C C . ILE A 1 230 ? -5.552 8.004 31.071 1.00 89.50 230 ILE A C 1
ATOM 1715 O O . ILE A 1 230 ? -4.521 7.753 30.444 1.00 89.50 230 ILE A O 1
ATOM 1719 N N . GLU A 1 231 ? -6.067 9.235 31.112 1.00 89.75 231 GLU A N 1
ATOM 1720 C CA . GLU A 1 231 ? -5.425 10.392 30.477 1.00 89.75 231 GLU A CA 1
ATOM 1721 C C . GLU A 1 231 ? -4.031 10.636 31.053 1.00 89.75 231 GLU A C 1
ATOM 1723 O O . GLU A 1 231 ? -3.074 10.834 30.302 1.00 89.75 231 GLU A O 1
ATOM 1728 N N . LYS A 1 232 ? -3.879 10.508 32.374 1.00 91.00 232 LYS A N 1
ATOM 1729 C CA . LYS A 1 232 ? -2.573 10.586 33.024 1.00 91.00 232 LYS A CA 1
ATOM 1730 C C . LYS A 1 232 ? -1.616 9.498 32.531 1.00 91.00 232 LYS A C 1
ATOM 1732 O O . LYS A 1 232 ? -0.462 9.804 32.233 1.00 91.00 232 LYS A O 1
ATOM 1737 N N . ALA A 1 233 ? -2.080 8.256 32.383 1.00 91.19 233 ALA A N 1
ATOM 1738 C CA . ALA A 1 233 ? -1.268 7.170 31.827 1.00 91.19 233 ALA A CA 1
ATOM 1739 C C . ALA A 1 233 ? -0.841 7.446 30.371 1.00 91.19 233 ALA A C 1
ATOM 1741 O O . ALA A 1 233 ? 0.287 7.122 29.988 1.00 91.19 233 ALA A O 1
ATOM 1742 N N . ILE A 1 234 ? -1.707 8.080 29.569 1.00 92.25 234 ILE A N 1
ATOM 1743 C CA . ILE A 1 234 ? -1.385 8.520 28.203 1.00 92.25 234 ILE A CA 1
ATOM 1744 C C . ILE A 1 234 ? -0.295 9.599 28.226 1.00 92.25 234 ILE A C 1
ATOM 1746 O O . ILE A 1 234 ? 0.701 9.466 27.513 1.00 92.25 234 ILE A O 1
ATOM 1750 N N . SER A 1 235 ? -0.427 10.620 29.076 1.00 91.69 235 SER A N 1
ATOM 1751 C CA . SER A 1 235 ? 0.592 11.669 29.219 1.00 91.69 235 SER A CA 1
ATOM 1752 C C . SER A 1 235 ? 1.935 11.119 29.715 1.00 91.69 235 SER A C 1
ATOM 1754 O O . SER A 1 235 ? 2.991 11.506 29.221 1.00 91.69 235 SER A O 1
ATOM 1756 N N . GLU A 1 236 ? 1.929 10.178 30.662 1.00 92.12 236 GLU A N 1
ATOM 1757 C CA . GLU A 1 236 ? 3.151 9.522 31.144 1.00 92.12 236 GLU A CA 1
ATOM 1758 C C . GLU A 1 236 ? 3.819 8.656 30.061 1.00 92.12 236 GLU A C 1
ATOM 1760 O O . GLU A 1 236 ? 5.052 8.585 29.993 1.00 92.12 236 GLU A O 1
ATOM 1765 N N . ALA A 1 237 ? 3.029 8.010 29.196 1.00 92.00 237 ALA A N 1
ATOM 1766 C CA . ALA A 1 237 ? 3.539 7.274 28.042 1.00 92.00 237 ALA A CA 1
ATOM 1767 C C . ALA A 1 237 ? 4.184 8.211 27.007 1.00 92.00 237 ALA A C 1
ATOM 1769 O O . ALA A 1 237 ? 5.261 7.902 26.497 1.00 92.00 237 ALA A O 1
ATOM 1770 N N . GLU A 1 238 ? 3.574 9.367 26.737 1.00 91.62 238 GLU A N 1
ATOM 1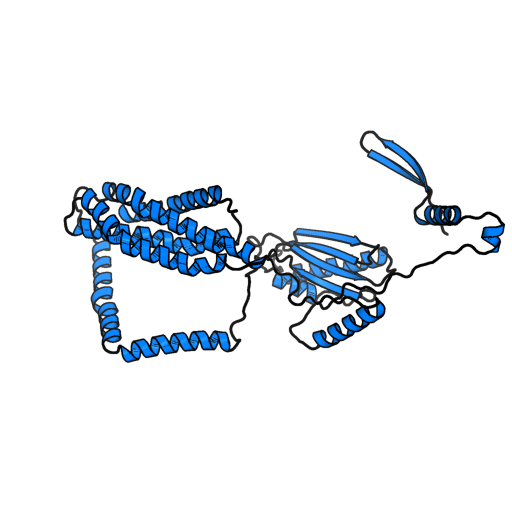771 C CA . GLU A 1 238 ? 4.133 10.393 25.850 1.00 91.62 238 GLU A CA 1
ATOM 1772 C C . GLU A 1 238 ? 5.474 10.925 26.375 1.00 91.62 238 GLU A C 1
ATOM 1774 O O . GLU A 1 238 ? 6.473 10.862 25.659 1.00 91.62 238 GLU A O 1
ATOM 1779 N N . ILE A 1 239 ? 5.539 11.344 27.645 1.00 91.12 239 ILE A N 1
ATOM 1780 C CA . ILE A 1 239 ? 6.773 11.850 28.279 1.00 91.12 239 ILE A CA 1
ATOM 1781 C C . ILE A 1 239 ? 7.899 10.806 28.225 1.00 91.12 239 ILE A C 1
ATOM 1783 O O . ILE A 1 239 ? 9.066 11.138 28.021 1.00 91.12 239 ILE A O 1
ATOM 1787 N N . SER A 1 240 ? 7.554 9.528 28.398 1.00 91.38 240 SER A N 1
ATOM 1788 C CA . SER A 1 240 ? 8.505 8.418 28.313 1.00 91.38 240 SER A CA 1
ATOM 1789 C C . SER A 1 240 ? 9.090 8.225 26.915 1.00 91.38 240 SER A C 1
ATOM 1791 O O . SER A 1 240 ? 10.219 7.749 26.802 1.00 91.38 240 SER A O 1
ATOM 1793 N N . LEU A 1 241 ? 8.303 8.465 25.869 1.00 90.50 241 LEU A N 1
ATOM 1794 C CA . LEU A 1 241 ? 8.683 8.181 24.485 1.00 90.50 241 LEU A CA 1
ATOM 1795 C C . LEU A 1 241 ? 9.302 9.393 23.790 1.00 90.50 241 LEU A C 1
ATOM 1797 O O . LEU A 1 241 ? 10.113 9.217 22.885 1.00 90.50 241 LEU A O 1
ATOM 1801 N N . ALA A 1 242 ? 8.965 10.596 24.246 1.00 88.62 242 ALA A N 1
ATOM 1802 C CA . ALA A 1 242 ? 9.470 11.862 23.739 1.00 88.62 242 ALA A CA 1
ATOM 1803 C C . ALA A 1 242 ? 10.153 12.693 24.848 1.00 88.62 242 ALA A C 1
ATOM 1805 O O . ALA A 1 242 ? 9.711 13.802 25.159 1.00 88.62 242 ALA A O 1
ATOM 1806 N N . PRO A 1 243 ? 11.265 12.210 25.440 1.00 80.69 243 PRO A N 1
ATOM 1807 C CA . PRO A 1 243 ? 11.981 12.946 26.486 1.00 80.69 243 PRO A CA 1
ATOM 1808 C C . PRO A 1 243 ? 12.557 14.286 25.995 1.00 80.69 243 PRO A C 1
ATOM 1810 O O . PRO A 1 243 ? 12.782 15.187 26.801 1.00 80.69 243 PRO A O 1
ATOM 1813 N N . ASP A 1 244 ? 12.752 14.435 24.681 1.00 83.50 244 ASP A N 1
ATOM 1814 C CA . ASP A 1 244 ? 13.233 15.662 24.036 1.00 83.50 244 ASP A CA 1
ATOM 1815 C C . ASP A 1 244 ? 12.135 16.736 23.864 1.00 83.50 244 ASP A C 1
ATOM 1817 O O . ASP A 1 244 ? 12.410 17.826 23.360 1.00 83.50 244 ASP A O 1
ATOM 1821 N N . GLY A 1 245 ? 10.896 16.456 24.295 1.00 83.12 245 GLY A N 1
ATOM 1822 C CA . GLY A 1 245 ? 9.767 17.392 24.229 1.00 83.12 245 GLY A CA 1
ATOM 1823 C C . GLY A 1 245 ? 9.022 17.403 22.892 1.00 83.12 245 GLY A C 1
ATOM 1824 O O . GLY A 1 245 ? 8.323 18.369 22.587 1.00 83.12 245 GLY A O 1
ATOM 1825 N N . GLU A 1 246 ? 9.174 16.355 22.080 1.00 88.56 246 GLU A N 1
ATOM 1826 C CA . GLU A 1 246 ? 8.348 16.141 20.889 1.00 88.56 246 GLU A CA 1
ATOM 1827 C C . GLU A 1 246 ? 6.886 15.907 21.305 1.00 88.56 246 GLU A C 1
ATOM 1829 O O . GLU A 1 246 ? 6.597 15.035 22.119 1.00 88.56 246 GLU A O 1
ATOM 1834 N N . GLN A 1 247 ? 5.956 16.683 20.746 1.00 90.25 247 GLN A N 1
ATOM 1835 C CA . GLN A 1 247 ? 4.530 16.481 20.993 1.00 90.25 247 GLN A CA 1
ATOM 1836 C C . GLN A 1 247 ? 4.036 15.296 20.156 1.00 90.25 247 GLN A C 1
ATOM 1838 O O . GLN A 1 247 ? 4.014 15.370 18.925 1.00 90.25 247 GLN A O 1
ATOM 1843 N N . LEU A 1 248 ? 3.619 14.216 20.815 1.00 90.62 248 LEU A N 1
ATOM 1844 C CA . LEU A 1 248 ? 3.061 13.023 20.178 1.00 90.62 248 LEU A CA 1
ATOM 1845 C C . LEU A 1 248 ? 1.533 13.045 20.195 1.00 90.62 248 LEU A C 1
ATOM 1847 O O . LEU A 1 248 ? 0.925 12.580 19.233 1.00 90.62 248 LEU A O 1
ATOM 1851 N N . VAL A 1 249 ? 0.915 13.586 21.249 1.00 92.06 249 VAL A N 1
ATOM 1852 C CA . VAL A 1 249 ? -0.540 13.687 21.409 1.00 92.06 249 VAL A CA 1
ATOM 1853 C C . VAL A 1 249 ? -0.989 15.128 21.160 1.00 92.06 249 VAL A C 1
ATOM 1855 O O . VAL A 1 249 ? -0.580 16.070 21.839 1.00 92.06 249 VAL A O 1
ATOM 1858 N N . VAL A 1 250 ? -1.860 15.315 20.169 1.00 91.69 250 VAL A N 1
ATOM 1859 C CA . VAL A 1 250 ? -2.423 16.628 19.822 1.00 91.69 250 VAL A CA 1
ATOM 1860 C C . VAL A 1 250 ? -3.630 16.934 20.699 1.00 91.69 250 VAL A C 1
ATOM 1862 O O . VAL A 1 250 ? -3.740 18.027 21.250 1.00 91.69 250 VAL A O 1
ATOM 1865 N N . THR A 1 251 ? -4.557 15.981 20.808 1.00 91.69 251 THR A N 1
ATOM 1866 C CA . THR A 1 251 ? -5.775 16.146 21.604 1.00 91.69 251 THR A CA 1
ATOM 1867 C C . THR A 1 251 ? -6.389 14.797 21.969 1.00 91.69 251 THR A C 1
ATOM 1869 O O . THR A 1 251 ? -6.208 13.803 21.260 1.00 91.69 251 THR A O 1
ATOM 1872 N N . THR A 1 252 ? -7.130 14.768 23.072 1.00 90.19 252 THR A N 1
ATOM 1873 C CA . THR A 1 252 ? -7.962 13.643 23.495 1.00 90.19 252 THR A CA 1
ATOM 1874 C C . THR A 1 252 ? -9.425 14.065 23.463 1.00 90.19 252 THR A C 1
ATOM 1876 O O . THR A 1 252 ? -9.781 15.188 23.818 1.00 90.19 252 THR A O 1
ATOM 1879 N N . TYR A 1 253 ? -10.289 13.165 23.007 1.00 88.62 253 TYR A N 1
ATOM 1880 C CA . TYR A 1 253 ? -11.733 13.340 23.068 1.00 88.62 253 TYR A CA 1
ATOM 1881 C C . TYR A 1 253 ? -12.355 12.151 23.787 1.00 88.62 253 TYR A C 1
ATOM 1883 O O . TYR A 1 253 ? -12.320 11.029 23.276 1.00 88.62 253 TYR A O 1
ATOM 1891 N N . ALA A 1 254 ? -12.910 12.408 24.968 1.00 87.69 254 ALA A N 1
ATOM 1892 C CA . ALA A 1 254 ? -13.596 11.417 25.780 1.00 87.69 254 ALA A CA 1
ATOM 1893 C C . ALA A 1 254 ? -15.112 11.472 25.552 1.00 87.69 254 ALA A C 1
ATOM 1895 O O . ALA A 1 254 ? -15.742 12.521 25.679 1.00 87.69 254 ALA A O 1
ATOM 1896 N N . GLU A 1 255 ? -15.699 10.316 25.271 1.00 86.19 255 GLU A N 1
ATOM 1897 C CA . GLU A 1 255 ? -17.136 10.092 25.187 1.00 86.19 255 GLU A CA 1
ATOM 1898 C C . GLU A 1 255 ? -17.539 9.104 26.288 1.00 86.19 255 GLU A C 1
ATOM 1900 O O . GLU A 1 255 ? -17.072 7.963 26.312 1.00 86.19 255 GLU A O 1
ATOM 1905 N N . LEU A 1 256 ? -18.388 9.551 27.221 1.00 82.62 256 LEU A N 1
ATOM 1906 C CA . LEU A 1 256 ? -18.972 8.700 28.259 1.00 82.62 256 LEU A CA 1
ATOM 1907 C C . LEU A 1 256 ? -20.412 8.346 27.889 1.00 82.62 256 LEU A C 1
ATOM 1909 O O . LEU A 1 256 ? -21.290 9.210 27.915 1.00 82.62 256 LEU A O 1
ATOM 1913 N N . ASP A 1 257 ? -20.659 7.062 27.650 1.00 76.88 257 ASP A N 1
ATOM 1914 C CA . ASP A 1 257 ? -21.994 6.493 27.519 1.00 76.88 257 ASP A CA 1
ATOM 1915 C C . ASP A 1 257 ? -22.387 5.814 28.837 1.00 76.88 257 ASP A C 1
ATOM 1917 O O . ASP A 1 257 ? -22.192 4.615 29.059 1.00 76.88 257 ASP A O 1
ATOM 1921 N N . ALA A 1 258 ? -22.945 6.624 29.739 1.00 65.38 258 ALA A N 1
ATOM 1922 C CA . ALA A 1 258 ? -23.409 6.153 31.038 1.00 65.38 258 ALA A CA 1
ATOM 1923 C C . ALA A 1 258 ? -24.569 5.146 30.935 1.00 65.38 258 ALA A C 1
ATOM 1925 O O . ALA A 1 258 ? -24.774 4.383 31.873 1.00 65.38 258 ALA A O 1
ATOM 1926 N N . GLY A 1 259 ? -25.316 5.135 29.823 1.00 65.38 259 GLY A N 1
ATOM 1927 C CA . GLY A 1 259 ? -26.425 4.204 29.615 1.00 65.38 259 GLY A CA 1
ATOM 1928 C C . GLY A 1 259 ? -25.952 2.786 29.312 1.00 65.38 259 GLY A C 1
ATOM 1929 O O . GLY A 1 259 ? -26.583 1.834 29.743 1.00 65.38 259 GLY A O 1
ATOM 1930 N N . ASN A 1 260 ? -24.814 2.645 28.630 1.00 66.44 260 ASN A N 1
ATOM 1931 C CA . ASN A 1 260 ? -24.239 1.344 28.279 1.00 66.44 260 ASN A CA 1
ATOM 1932 C C . ASN A 1 260 ? -23.032 0.956 29.147 1.00 66.44 260 ASN A C 1
ATOM 1934 O O . ASN A 1 260 ? -22.304 0.023 28.800 1.00 66.44 260 ASN A O 1
ATOM 1938 N N . SER A 1 261 ? -22.788 1.677 30.251 1.00 77.75 261 SER A N 1
ATOM 1939 C CA . SER A 1 261 ? -21.612 1.500 31.119 1.00 77.75 261 SER A CA 1
ATOM 1940 C C . SER A 1 261 ? -20.297 1.449 30.327 1.00 77.75 261 SER A C 1
ATOM 1942 O O . SER A 1 261 ? -19.379 0.696 30.657 1.00 77.75 261 SER A O 1
ATOM 1944 N N . ASN A 1 262 ? -20.205 2.225 29.247 1.00 81.62 262 ASN A N 1
ATOM 1945 C CA . ASN A 1 262 ? -19.072 2.200 28.335 1.00 81.62 262 ASN A CA 1
ATOM 1946 C C . ASN A 1 262 ? -18.533 3.607 28.141 1.00 81.62 262 ASN A C 1
ATOM 1948 O O . ASN A 1 262 ? -19.282 4.579 28.070 1.00 81.62 262 ASN A O 1
ATOM 1952 N N . ALA A 1 263 ? -17.222 3.721 28.015 1.00 84.12 263 ALA A N 1
ATOM 1953 C CA . ALA A 1 263 ? -16.623 5.000 27.717 1.00 84.12 263 ALA A CA 1
ATOM 1954 C C . ALA A 1 263 ? -15.395 4.839 26.831 1.00 84.12 263 ALA A C 1
ATOM 1956 O O . ALA A 1 263 ? -14.677 3.838 26.880 1.00 84.12 263 ALA A O 1
ATOM 1957 N N . THR A 1 264 ? -15.172 5.847 25.998 1.00 88.69 264 THR A N 1
ATOM 1958 C CA . THR A 1 264 ? -14.215 5.795 24.900 1.00 88.69 264 THR A CA 1
ATOM 1959 C C . THR A 1 264 ? -13.399 7.081 24.858 1.00 88.69 264 THR A C 1
ATOM 1961 O O . THR A 1 264 ? -13.967 8.165 24.835 1.00 88.69 264 THR A O 1
ATOM 1964 N N . ILE A 1 265 ? -12.071 6.974 24.818 1.00 90.88 265 ILE A N 1
ATOM 1965 C CA . ILE A 1 265 ? -11.137 8.084 24.602 1.00 90.88 265 ILE A CA 1
ATOM 1966 C C . ILE A 1 265 ? -10.526 7.917 23.220 1.00 90.88 265 ILE A C 1
ATOM 1968 O O . ILE A 1 265 ? -9.779 6.970 22.972 1.00 90.88 265 ILE A O 1
ATOM 1972 N N . ASN A 1 266 ? -10.818 8.845 22.319 1.00 92.56 266 ASN A N 1
ATOM 1973 C CA . ASN A 1 266 ? -10.115 8.959 21.051 1.00 92.56 266 ASN A CA 1
ATOM 1974 C C . ASN A 1 266 ? -8.903 9.866 21.242 1.00 92.56 266 ASN A C 1
ATOM 1976 O O . ASN A 1 266 ? -9.045 11.037 21.590 1.00 92.56 266 ASN A O 1
ATOM 1980 N N . VAL A 1 267 ? -7.715 9.314 21.025 1.00 93.38 267 VAL A N 1
ATOM 1981 C CA . VAL A 1 267 ? -6.444 10.024 21.147 1.00 93.38 267 VAL A CA 1
ATOM 1982 C C . VAL A 1 267 ? -5.940 10.336 19.748 1.00 93.38 267 VAL A C 1
ATOM 1984 O O . VAL A 1 267 ? -5.657 9.428 18.964 1.00 93.38 267 VAL A O 1
ATOM 1987 N N . PHE A 1 268 ? -5.840 11.624 19.437 1.00 93.12 268 PHE A N 1
ATOM 1988 C CA . PHE A 1 268 ? -5.337 12.121 18.165 1.00 93.12 268 PHE A CA 1
ATOM 1989 C C . PHE A 1 268 ? -3.846 12.401 18.291 1.00 93.12 268 PHE A C 1
ATOM 1991 O O . PHE A 1 268 ? -3.414 13.195 19.131 1.00 93.12 268 PHE A O 1
ATOM 1998 N N . LEU A 1 269 ? -3.069 11.732 17.451 1.00 93.31 269 LEU A N 1
ATOM 1999 C CA . LEU A 1 269 ? -1.623 11.838 17.408 1.00 93.31 269 LEU A CA 1
ATOM 2000 C C . LEU A 1 269 ? -1.175 12.914 16.425 1.00 93.31 269 LEU A C 1
ATOM 2002 O O . LEU A 1 269 ? -1.875 13.264 15.474 1.00 93.31 269 LEU A O 1
ATOM 2006 N N . THR A 1 270 ? 0.043 13.396 16.635 1.00 92.81 270 THR A N 1
ATOM 2007 C CA . THR A 1 270 ? 0.762 14.217 15.665 1.00 92.81 270 THR A CA 1
ATOM 2008 C C . THR A 1 270 ? 0.930 13.434 14.352 1.00 92.81 270 THR A C 1
ATOM 2010 O O . THR A 1 270 ? 1.202 12.223 14.402 1.00 92.81 270 THR A O 1
ATOM 2013 N N . PRO A 1 271 ? 0.776 14.084 13.178 1.00 90.12 271 PRO A N 1
ATOM 2014 C CA . PRO A 1 271 ? 0.852 13.406 11.891 1.00 90.12 271 PRO A CA 1
ATOM 2015 C C . PRO A 1 271 ? 2.118 12.574 11.730 1.00 90.12 271 PRO A C 1
ATOM 2017 O O . PRO A 1 271 ? 3.212 12.992 12.137 1.00 90.12 271 PRO A O 1
ATOM 2020 N N . SER A 1 272 ? 1.962 11.388 11.142 1.00 87.94 272 SER A N 1
ATOM 2021 C CA . SER A 1 272 ? 3.018 10.366 11.088 1.00 87.94 272 SER A CA 1
ATOM 2022 C C . SER A 1 272 ? 4.291 10.824 10.366 1.00 87.94 272 SER A C 1
ATOM 2024 O O . SER A 1 272 ? 5.376 10.328 10.659 1.00 87.94 272 SER A O 1
ATOM 2026 N N . GLU A 1 273 ? 4.188 11.809 9.470 1.00 86.12 273 GLU A N 1
ATOM 2027 C CA . GLU A 1 273 ? 5.316 12.366 8.717 1.00 86.12 273 GLU A CA 1
ATOM 2028 C C . GLU A 1 273 ? 6.192 13.307 9.550 1.00 86.12 273 GLU A C 1
ATOM 2030 O O . GLU A 1 273 ? 7.323 13.607 9.164 1.00 86.12 273 GLU A O 1
ATOM 2035 N N . THR A 1 274 ? 5.658 13.809 10.663 1.00 88.19 274 THR A N 1
ATOM 2036 C CA . THR A 1 274 ? 6.306 14.828 11.502 1.00 88.19 274 THR A CA 1
ATOM 2037 C C . THR A 1 274 ? 6.809 14.292 12.834 1.00 88.19 274 THR A C 1
ATOM 2039 O O . THR A 1 274 ? 7.585 14.982 13.493 1.00 88.19 274 THR A O 1
ATOM 2042 N N . ARG A 1 275 ? 6.416 13.066 13.200 1.00 89.12 275 ARG A N 1
ATOM 2043 C CA . ARG A 1 275 ? 6.831 12.417 14.445 1.00 89.12 275 ARG A CA 1
ATOM 2044 C C . ARG A 1 275 ? 7.853 11.305 14.239 1.00 89.12 275 ARG A C 1
ATOM 2046 O O . ARG A 1 275 ? 7.875 10.640 13.205 1.00 89.12 275 ARG A O 1
ATOM 2053 N N . THR A 1 276 ? 8.686 11.076 15.248 1.00 88.00 276 THR A N 1
ATOM 2054 C CA . THR A 1 276 ? 9.750 10.059 15.225 1.00 88.00 276 THR A CA 1
ATOM 2055 C C . THR A 1 276 ? 9.303 8.708 15.784 1.00 88.00 276 THR A C 1
ATOM 2057 O O . THR A 1 276 ? 9.845 7.663 15.411 1.00 88.00 276 THR A O 1
ATOM 2060 N N . VAL A 1 277 ? 8.294 8.712 16.656 1.00 89.88 277 VAL A N 1
ATOM 2061 C CA . VAL A 1 277 ? 7.803 7.523 17.359 1.00 89.88 277 VAL A CA 1
ATOM 2062 C C . VAL A 1 277 ? 6.602 6.931 16.629 1.00 89.88 277 VAL A C 1
ATOM 2064 O O . VAL A 1 277 ? 5.675 7.657 16.278 1.00 89.88 277 VAL A O 1
ATOM 2067 N N . ARG A 1 278 ? 6.585 5.605 16.440 1.00 88.81 278 ARG A N 1
ATOM 2068 C CA . ARG A 1 278 ? 5.454 4.866 15.848 1.00 88.81 278 ARG A CA 1
ATOM 2069 C C . ARG A 1 278 ? 4.279 4.707 16.819 1.00 88.81 278 ARG A C 1
ATOM 2071 O O . ARG A 1 278 ? 4.473 4.522 18.015 1.00 88.81 278 ARG A O 1
ATOM 2078 N N . THR A 1 279 ? 3.060 4.696 16.292 1.00 90.06 279 THR A N 1
ATOM 2079 C CA . THR A 1 279 ? 1.783 4.518 16.993 1.00 90.06 279 THR A CA 1
ATOM 2080 C C . THR A 1 279 ? 1.776 3.222 17.769 1.00 90.06 279 THR A C 1
ATOM 2082 O O . THR A 1 279 ? 1.391 3.231 18.926 1.00 90.06 279 THR A O 1
ATOM 2085 N N . SER A 1 280 ? 2.287 2.141 17.180 1.00 87.69 280 SER A N 1
ATOM 2086 C CA . SER A 1 280 ? 2.413 0.843 17.850 1.00 87.69 280 SER A CA 1
ATOM 2087 C C . SER A 1 280 ? 3.258 0.896 19.127 1.00 87.69 280 SER A C 1
ATOM 2089 O O . SER A 1 280 ? 2.945 0.219 20.103 1.00 87.69 280 SER A O 1
ATOM 2091 N N . LEU A 1 281 ? 4.301 1.732 19.158 1.00 90.06 281 LEU A N 1
ATOM 2092 C CA . LEU A 1 281 ? 5.104 1.946 20.365 1.00 90.06 281 LEU A CA 1
ATOM 2093 C C . LEU A 1 281 ? 4.354 2.804 21.388 1.00 90.06 281 LEU A C 1
ATOM 2095 O O . LEU A 1 281 ? 4.418 2.517 22.581 1.00 90.06 281 LEU A O 1
ATOM 2099 N N . ILE A 1 282 ? 3.612 3.816 20.929 1.00 92.06 282 ILE A N 1
ATOM 2100 C CA . ILE A 1 282 ? 2.774 4.661 21.791 1.00 92.06 282 ILE A CA 1
ATOM 2101 C C . ILE A 1 282 ? 1.671 3.821 22.443 1.00 92.06 282 ILE A C 1
ATOM 2103 O O . ILE A 1 282 ? 1.543 3.815 23.664 1.00 92.06 282 ILE A O 1
ATOM 2107 N N . THR A 1 283 ? 0.909 3.052 21.664 1.00 90.88 283 THR A N 1
ATOM 2108 C CA . THR A 1 283 ? -0.175 2.205 22.177 1.00 90.88 283 THR A CA 1
ATOM 2109 C C . THR A 1 283 ? 0.345 1.109 23.096 1.00 90.88 283 THR A C 1
ATOM 2111 O O . THR A 1 283 ? -0.300 0.815 24.103 1.00 90.88 283 THR A O 1
ATOM 2114 N N . GLN A 1 284 ? 1.518 0.534 22.813 1.00 90.69 284 GLN A N 1
ATOM 2115 C CA . GLN A 1 284 ? 2.178 -0.397 23.724 1.00 90.69 284 GLN A CA 1
ATOM 2116 C C . GLN A 1 284 ? 2.553 0.282 25.049 1.00 90.69 284 GLN A C 1
ATOM 2118 O O . GLN A 1 284 ? 2.206 -0.231 26.111 1.00 90.69 284 GLN A O 1
ATOM 2123 N N . ALA A 1 285 ? 3.201 1.448 25.002 1.00 91.69 285 ALA A N 1
ATOM 2124 C CA . ALA A 1 285 ? 3.602 2.181 26.199 1.00 91.69 285 ALA A CA 1
ATOM 2125 C C . ALA A 1 285 ? 2.404 2.615 27.058 1.00 91.69 285 ALA A C 1
ATOM 2127 O O . ALA A 1 285 ? 2.510 2.602 28.287 1.00 91.69 285 ALA A O 1
ATOM 2128 N N . VAL A 1 286 ? 1.277 2.964 26.423 1.00 92.50 286 VAL A N 1
ATOM 2129 C CA . VAL A 1 286 ? 0.001 3.232 27.100 1.00 92.50 286 VAL A CA 1
ATOM 2130 C C . VAL A 1 286 ? -0.526 1.955 27.751 1.00 92.50 286 VAL A C 1
ATOM 2132 O O . VAL A 1 286 ? -0.793 1.965 28.947 1.00 92.50 286 VAL A O 1
ATOM 2135 N N . ARG A 1 287 ? -0.613 0.832 27.020 1.00 89.50 287 ARG A N 1
ATOM 2136 C CA . ARG A 1 287 ? -1.087 -0.457 27.568 1.00 89.50 287 ARG A CA 1
ATOM 2137 C C . ARG A 1 287 ? -0.301 -0.904 28.797 1.00 89.50 287 ARG A C 1
ATOM 2139 O O . ARG A 1 287 ? -0.902 -1.385 29.748 1.00 89.50 287 ARG A O 1
ATOM 2146 N N . GLU A 1 288 ? 1.019 -0.738 28.783 1.00 89.75 288 GLU A N 1
ATOM 2147 C CA . GLU A 1 288 ? 1.897 -1.110 29.901 1.00 89.75 288 GLU A CA 1
ATOM 2148 C C . GLU A 1 288 ? 1.715 -0.217 31.142 1.00 89.75 288 GLU A C 1
ATOM 2150 O O . GLU A 1 288 ? 2.086 -0.620 32.243 1.00 89.75 288 GLU A O 1
ATOM 2155 N N . ARG A 1 289 ? 1.146 0.984 30.976 1.00 89.69 289 ARG A N 1
ATOM 2156 C CA . ARG A 1 289 ? 0.912 1.967 32.048 1.00 89.69 289 ARG A CA 1
ATOM 2157 C C . ARG A 1 289 ? -0.535 2.048 32.507 1.00 89.69 289 ARG A C 1
ATOM 2159 O O . ARG A 1 289 ? -0.801 2.702 33.512 1.00 89.69 289 ARG A O 1
ATOM 2166 N N . LEU A 1 290 ? -1.465 1.409 31.798 1.00 87.62 290 LEU A N 1
ATOM 2167 C CA . LEU A 1 290 ? -2.863 1.396 32.202 1.00 87.62 290 LEU A CA 1
ATOM 2168 C C . LEU A 1 290 ? -2.997 0.721 33.578 1.00 87.62 290 LEU A C 1
ATOM 2170 O O . LEU A 1 290 ? -2.593 -0.435 33.737 1.00 87.62 290 LEU A O 1
ATOM 2174 N N . PRO A 1 291 ? -3.554 1.418 34.582 1.00 77.06 291 PRO A N 1
ATOM 2175 C CA . PRO A 1 291 ? -3.726 0.845 35.906 1.00 77.06 291 PRO A CA 1
ATOM 2176 C C . PRO A 1 291 ? -4.785 -0.261 35.889 1.00 77.06 291 PRO A C 1
ATOM 2178 O O . PRO A 1 291 ? -5.775 -0.210 35.157 1.00 77.06 291 PRO A O 1
ATOM 2181 N N . MET A 1 292 ? -4.609 -1.258 36.757 1.00 75.75 292 MET A N 1
ATOM 2182 C CA . MET A 1 292 ? -5.672 -2.211 37.057 1.00 75.75 292 MET A CA 1
ATOM 2183 C C . MET A 1 292 ? -6.660 -1.538 38.015 1.00 75.75 292 MET A C 1
ATOM 2185 O O . MET A 1 292 ? -6.381 -1.395 39.205 1.00 75.75 292 MET A O 1
ATOM 2189 N N . ILE A 1 293 ? -7.795 -1.083 37.488 1.00 75.69 293 ILE A N 1
ATOM 2190 C CA . ILE A 1 293 ? -8.789 -0.319 38.245 1.00 75.69 293 ILE A CA 1
ATOM 2191 C C . ILE A 1 293 ? -9.927 -1.238 38.694 1.00 75.69 293 ILE A C 1
ATOM 2193 O O . ILE A 1 293 ? -10.568 -1.909 37.885 1.00 75.69 293 ILE A O 1
ATOM 2197 N N . ALA A 1 294 ? -10.219 -1.240 39.996 1.00 69.56 294 ALA A N 1
ATOM 2198 C CA . ALA A 1 294 ? -11.378 -1.940 40.538 1.00 69.56 294 ALA A CA 1
ATOM 2199 C C . ALA A 1 294 ? -12.687 -1.306 40.027 1.00 69.56 294 ALA A C 1
ATOM 2201 O O . ALA A 1 294 ? -12.873 -0.097 40.132 1.00 69.56 294 ALA A O 1
ATOM 2202 N N . GLY A 1 295 ? -13.606 -2.125 39.508 1.00 71.94 295 GLY A N 1
ATOM 2203 C CA . GLY A 1 295 ? -14.887 -1.662 38.951 1.00 71.94 295 GLY A CA 1
ATOM 2204 C C . GLY A 1 295 ? -14.914 -1.523 37.423 1.00 71.94 295 GLY A C 1
ATOM 2205 O O . GLY A 1 295 ? -15.981 -1.282 36.859 1.00 71.94 295 GLY A O 1
ATOM 2206 N N . VAL A 1 296 ? -13.783 -1.747 36.747 1.00 79.62 296 VAL A N 1
ATOM 2207 C CA . VAL A 1 296 ? -13.699 -1.814 35.282 1.00 79.62 296 VAL A CA 1
ATOM 2208 C C . VAL A 1 296 ? -13.616 -3.277 34.848 1.00 79.62 296 VAL A C 1
ATOM 2210 O O . VAL A 1 296 ? -12.752 -4.015 35.315 1.00 79.62 296 VAL A O 1
ATOM 2213 N N . GLN A 1 297 ? -14.521 -3.704 33.967 1.00 75.75 297 GLN A N 1
ATOM 2214 C CA . GLN A 1 297 ? -14.542 -5.066 33.427 1.00 75.75 297 GLN A CA 1
ATOM 2215 C C . GLN A 1 297 ? -13.405 -5.289 32.432 1.00 75.75 297 GLN A C 1
ATOM 2217 O O . GLN A 1 297 ? -12.752 -6.330 32.455 1.00 75.75 297 GLN A O 1
ATOM 2222 N N . ASN A 1 298 ? -13.171 -4.317 31.547 1.00 78.94 298 ASN A N 1
ATOM 2223 C CA . ASN A 1 298 ? -12.128 -4.396 30.533 1.00 78.94 298 ASN A CA 1
ATOM 2224 C C . ASN A 1 298 ? -11.647 -2.998 30.127 1.00 78.94 298 ASN A C 1
ATOM 2226 O O . ASN A 1 298 ? -12.464 -2.091 29.964 1.00 78.94 298 ASN A O 1
ATOM 2230 N N . ILE A 1 299 ? -10.335 -2.849 29.917 1.00 84.12 299 ILE A N 1
ATOM 2231 C CA . ILE A 1 299 ? -9.730 -1.678 29.275 1.00 84.12 299 ILE A CA 1
ATOM 2232 C C . ILE A 1 299 ? -8.971 -2.161 28.041 1.00 84.12 299 ILE A C 1
ATOM 2234 O O . ILE A 1 299 ? -8.033 -2.953 28.132 1.00 84.12 299 ILE A O 1
ATOM 2238 N N . GLY A 1 300 ? -9.379 -1.671 26.876 1.00 83.75 300 GLY A N 1
ATOM 2239 C CA . GLY A 1 300 ? -8.771 -1.996 25.594 1.00 83.75 300 GLY A CA 1
ATOM 2240 C C . GLY A 1 300 ? -8.131 -0.771 24.957 1.00 83.75 300 GLY A C 1
ATOM 2241 O O . GLY A 1 300 ? -8.722 0.302 24.942 1.00 83.75 300 GLY A O 1
ATOM 2242 N N . VAL A 1 301 ? -6.947 -0.944 24.371 1.00 87.06 301 VAL A N 1
ATOM 2243 C CA . VAL A 1 301 ? -6.329 0.054 23.484 1.00 87.06 301 VAL A CA 1
ATOM 2244 C C . VAL A 1 301 ? -6.364 -0.499 22.069 1.00 87.06 301 VAL A C 1
ATOM 2246 O O . VAL A 1 301 ? -5.840 -1.590 21.824 1.00 87.06 301 VAL A O 1
ATOM 2249 N N . ARG A 1 302 ? -6.962 0.239 21.137 1.00 82.12 302 ARG A N 1
ATOM 2250 C CA . ARG A 1 302 ? -7.135 -0.167 19.742 1.00 82.12 302 ARG A CA 1
ATOM 2251 C C . ARG A 1 302 ? -6.611 0.909 18.807 1.00 82.12 302 ARG A C 1
ATOM 2253 O O . ARG A 1 302 ? -7.015 2.059 18.891 1.00 82.12 302 ARG A O 1
ATOM 2260 N N . GLU A 1 303 ? -5.762 0.520 17.870 1.00 80.50 303 GLU A N 1
ATOM 2261 C CA . GLU A 1 303 ? -5.335 1.405 16.787 1.00 80.50 303 GLU A CA 1
ATOM 2262 C C . GLU A 1 303 ? -6.463 1.537 15.763 1.00 80.50 303 GLU A C 1
ATOM 2264 O O . GLU A 1 303 ? -7.117 0.547 15.406 1.00 80.50 303 GLU A O 1
ATOM 2269 N N . ALA A 1 304 ? -6.719 2.760 15.295 1.00 67.75 304 ALA A N 1
ATOM 2270 C CA . ALA A 1 304 ? -7.617 2.979 14.173 1.00 67.75 304 ALA A CA 1
ATOM 2271 C C . ALA A 1 304 ? -6.901 2.550 12.884 1.00 67.75 304 ALA A C 1
ATOM 2273 O O . ALA A 1 304 ? -6.387 3.363 12.120 1.00 67.75 304 ALA A O 1
ATOM 2274 N N . ASN A 1 305 ? -6.837 1.240 12.651 1.00 61.78 305 ASN A N 1
ATOM 2275 C CA . ASN A 1 305 ? -6.296 0.710 11.411 1.00 61.78 305 ASN A CA 1
ATOM 2276 C C . ASN A 1 305 ? -7.308 0.973 10.294 1.00 61.78 305 ASN A C 1
ATOM 2278 O O . ASN A 1 305 ? -8.351 0.329 10.229 1.00 61.78 305 ASN A O 1
ATOM 2282 N N . ASN A 1 306 ? -6.984 1.900 9.391 1.00 55.03 306 ASN A N 1
ATOM 2283 C CA . ASN A 1 306 ? -7.787 2.250 8.209 1.00 55.03 306 ASN A CA 1
ATOM 2284 C C . ASN A 1 306 ? -7.784 1.154 7.113 1.00 55.03 306 ASN A C 1
ATOM 2286 O O . ASN A 1 306 ? -7.986 1.437 5.933 1.00 55.03 306 ASN A O 1
ATOM 2290 N N . GLY A 1 307 ? -7.515 -0.099 7.485 1.00 56.59 307 GLY A N 1
ATOM 2291 C CA . GLY A 1 307 ? -7.537 -1.257 6.598 1.00 56.59 307 GLY A CA 1
ATOM 2292 C C . GLY A 1 307 ? -8.839 -2.051 6.739 1.00 56.59 307 GLY A C 1
ATOM 2293 O O . GLY A 1 307 ? -9.526 -1.939 7.750 1.00 56.59 307 GLY A O 1
ATOM 2294 N N . PRO A 1 308 ? -9.175 -2.921 5.776 1.00 52.56 308 PRO A N 1
ATOM 2295 C CA . PRO A 1 308 ? -10.383 -3.758 5.821 1.00 52.56 308 PRO A CA 1
ATOM 2296 C C . PRO A 1 308 ? -10.367 -4.875 6.881 1.00 52.56 308 PRO A C 1
ATOM 2298 O O . PRO A 1 308 ? -11.172 -5.802 6.814 1.00 52.56 308 PRO A O 1
ATOM 2301 N N . GLY A 1 309 ? -9.439 -4.828 7.836 1.00 53.94 309 GLY A N 1
ATOM 2302 C CA . GLY A 1 309 ? -9.317 -5.824 8.890 1.00 53.94 309 GLY A CA 1
ATOM 2303 C C . GLY A 1 309 ? -10.296 -5.547 10.025 1.00 53.94 309 GLY A C 1
ATOM 2304 O O . GLY A 1 309 ? -10.105 -4.602 10.786 1.00 53.94 309 GLY A O 1
ATOM 2305 N N . GLY A 1 310 ? -11.322 -6.389 10.152 1.00 60.50 310 GLY A N 1
ATOM 2306 C CA . GLY A 1 310 ? -12.087 -6.542 11.391 1.00 60.50 310 GLY A CA 1
ATOM 2307 C C . GLY A 1 310 ? -11.274 -7.264 12.476 1.00 60.50 310 GLY A C 1
ATOM 2308 O O . GLY A 1 310 ? -10.051 -7.393 12.377 1.00 60.50 310 GLY A O 1
ATOM 2309 N N . ARG A 1 311 ? -11.943 -7.769 13.522 1.00 67.62 311 ARG A N 1
ATOM 2310 C CA . ARG A 1 311 ? -11.284 -8.633 14.517 1.00 67.62 311 ARG A CA 1
ATOM 2311 C C . ARG A 1 311 ? -10.706 -9.862 13.803 1.00 67.62 311 ARG A C 1
ATOM 2313 O O . ARG A 1 311 ? -11.381 -10.467 12.977 1.00 67.62 311 ARG A O 1
ATOM 2320 N N . ALA A 1 312 ? -9.471 -10.246 14.130 1.00 71.81 312 ALA A N 1
ATOM 2321 C CA . ALA A 1 312 ? -8.825 -11.414 13.516 1.00 71.81 312 ALA A CA 1
ATOM 2322 C C . ALA A 1 312 ? -9.595 -12.723 13.780 1.00 71.81 312 ALA A C 1
ATOM 2324 O O . ALA A 1 312 ? -9.525 -13.659 12.986 1.00 71.81 312 ALA A O 1
ATOM 2325 N N . ILE A 1 313 ? -10.331 -12.774 14.894 1.00 80.62 313 ILE A N 1
ATOM 2326 C CA . ILE A 1 313 ? -11.233 -13.860 15.268 1.00 80.62 313 ILE A CA 1
ATOM 2327 C C . ILE A 1 313 ? -12.566 -13.221 15.666 1.00 80.62 313 ILE A C 1
ATOM 2329 O O . ILE A 1 313 ? -12.619 -12.423 16.602 1.00 80.62 313 ILE A O 1
ATOM 2333 N N . GLU A 1 314 ? -13.635 -13.576 14.959 1.00 85.12 314 GLU A N 1
ATOM 2334 C CA . GLU A 1 314 ? -15.004 -13.160 15.259 1.00 85.12 314 GLU A CA 1
ATOM 2335 C C . GLU A 1 314 ? -15.906 -14.396 15.245 1.00 85.12 314 GLU A C 1
ATOM 2337 O O . GLU A 1 314 ? -15.910 -15.164 14.282 1.00 85.12 314 GLU A O 1
ATOM 2342 N N . VAL A 1 315 ? -16.632 -14.618 16.342 1.00 89.94 315 VAL A N 1
ATOM 2343 C CA . VAL A 1 315 ? -17.511 -15.779 16.518 1.00 89.94 315 VAL A CA 1
ATOM 2344 C C . VAL A 1 315 ? -18.891 -15.279 16.912 1.00 89.94 315 VAL A C 1
ATOM 2346 O O . VAL A 1 315 ? -19.043 -14.601 17.926 1.00 89.94 315 VAL A O 1
ATOM 2349 N N . GLN A 1 316 ? -19.898 -15.624 16.110 1.00 91.25 316 GLN A N 1
ATOM 2350 C CA . GLN A 1 316 ? -21.288 -15.262 16.363 1.00 91.25 316 GLN A CA 1
ATOM 2351 C C . GLN A 1 316 ? -22.060 -16.469 16.900 1.00 91.25 316 GLN A C 1
ATOM 2353 O O . GLN A 1 316 ? -22.255 -17.461 16.197 1.00 91.25 316 GLN A O 1
ATOM 2358 N N . PHE A 1 317 ? -22.540 -16.365 18.137 1.00 91.12 317 PHE A N 1
ATOM 2359 C CA . PHE A 1 317 ? -23.462 -17.337 18.721 1.00 91.12 317 PHE A CA 1
ATOM 2360 C C . PHE A 1 317 ? -24.916 -16.955 18.400 1.00 91.12 317 PHE A C 1
ATOM 2362 O O . PHE A 1 317 ? -25.275 -15.779 18.431 1.00 91.12 317 PHE A O 1
ATOM 2369 N N . SER A 1 318 ? -25.768 -17.935 18.084 1.00 92.81 318 SER A N 1
ATOM 2370 C CA . SER A 1 318 ? -27.196 -17.709 17.806 1.00 92.81 318 SER A CA 1
ATOM 2371 C C . SER A 1 318 ? -28.054 -18.932 18.160 1.00 92.81 318 SER A C 1
ATOM 2373 O O . SER A 1 318 ? -27.549 -20.051 18.215 1.00 92.81 318 SER A O 1
ATOM 2375 N N . GLY A 1 319 ? -29.356 -18.720 18.393 1.00 90.56 319 GLY A N 1
ATOM 2376 C CA . GLY A 1 319 ? -30.352 -19.797 18.503 1.00 90.56 319 GLY A CA 1
ATOM 2377 C C . GLY A 1 319 ? -30.655 -20.339 19.909 1.00 90.56 319 GLY A C 1
ATOM 2378 O O . GLY A 1 319 ? -31.473 -21.249 20.015 1.00 90.56 319 GLY A O 1
ATOM 2379 N N . ALA A 1 320 ? -30.057 -19.791 20.970 1.00 91.75 320 ALA A N 1
ATOM 2380 C CA . ALA A 1 320 ? -30.328 -20.168 22.364 1.00 91.75 320 ALA A CA 1
ATOM 2381 C C . ALA A 1 320 ? -30.763 -18.958 23.212 1.00 91.75 320 ALA A C 1
ATOM 2383 O O . ALA A 1 320 ? -30.744 -17.820 22.738 1.00 91.75 320 ALA A O 1
ATOM 2384 N N . ASP A 1 321 ? -31.178 -19.202 24.456 1.00 91.81 321 ASP A N 1
ATOM 2385 C CA . ASP A 1 321 ? -31.459 -18.141 25.424 1.00 91.81 321 ASP A CA 1
ATOM 2386 C C . ASP A 1 321 ? -30.178 -17.394 25.835 1.00 91.81 321 ASP A C 1
ATOM 2388 O O . ASP A 1 321 ? -29.063 -17.904 25.707 1.00 91.81 321 ASP A O 1
ATOM 2392 N N . THR A 1 322 ? -30.336 -16.173 26.346 1.00 86.94 322 THR A N 1
ATOM 2393 C CA . THR A 1 322 ? -29.217 -15.281 26.679 1.00 86.94 322 THR A CA 1
ATOM 2394 C C . THR A 1 322 ? -28.252 -15.875 27.703 1.00 86.94 322 THR A C 1
ATOM 2396 O O . THR A 1 322 ? -27.047 -15.680 27.566 1.00 86.94 322 THR A O 1
ATOM 2399 N N . ASN A 1 323 ? -28.737 -16.641 28.684 1.00 88.81 323 ASN A N 1
ATOM 2400 C CA . ASN A 1 323 ? -27.869 -17.240 29.699 1.00 88.81 323 ASN A CA 1
ATOM 2401 C C . ASN A 1 323 ? -26.999 -18.344 29.092 1.00 88.81 323 ASN A C 1
ATOM 2403 O O . ASN A 1 323 ? -25.793 -18.378 29.334 1.00 88.81 323 ASN A O 1
ATOM 2407 N N . THR A 1 324 ? -27.584 -19.201 28.254 1.00 92.75 324 THR A N 1
ATOM 2408 C CA . THR A 1 324 ? -26.837 -20.245 27.537 1.00 92.75 324 THR A CA 1
ATOM 2409 C C . THR A 1 324 ? -25.807 -19.644 26.577 1.00 92.75 324 THR A C 1
ATOM 2411 O O . THR A 1 324 ? -24.661 -20.093 26.535 1.00 92.75 324 THR A O 1
ATOM 2414 N N . LEU A 1 325 ? -26.180 -18.595 25.833 1.00 92.19 325 LEU A N 1
ATOM 2415 C CA . LEU A 1 325 ? -25.253 -17.884 24.944 1.00 92.19 325 LEU A CA 1
ATOM 2416 C C . LEU A 1 325 ? -24.098 -17.237 25.724 1.00 92.19 325 LEU A C 1
ATOM 2418 O O . LEU A 1 325 ? -22.956 -17.290 25.266 1.00 92.19 325 LEU A O 1
ATOM 2422 N N . LYS A 1 326 ? -24.372 -16.668 26.908 1.00 90.50 326 LYS A N 1
ATOM 2423 C CA . LYS A 1 326 ? -23.337 -16.082 27.771 1.00 90.50 326 LYS A CA 1
ATOM 2424 C C . LYS A 1 326 ? -22.352 -17.137 28.266 1.00 90.50 326 LYS A C 1
ATOM 2426 O O . LYS A 1 326 ? -21.151 -16.938 28.128 1.00 90.50 326 LYS A O 1
ATOM 2431 N N . GLN A 1 327 ? -22.847 -18.273 28.756 1.00 92.44 327 GLN A N 1
ATOM 2432 C CA . GLN A 1 327 ? -21.996 -19.374 29.217 1.00 92.44 327 GLN A CA 1
ATOM 2433 C C . GLN A 1 327 ? -21.103 -19.920 28.098 1.00 92.44 327 GLN A C 1
ATOM 2435 O O . GLN A 1 327 ? -19.903 -20.088 28.298 1.00 92.44 327 GLN A O 1
ATOM 2440 N N . ALA A 1 328 ? -21.661 -20.133 26.902 1.00 94.06 328 ALA A N 1
ATOM 2441 C CA . ALA A 1 328 ? -20.891 -20.596 25.747 1.00 94.06 328 ALA A CA 1
ATOM 2442 C C . ALA A 1 328 ? -19.804 -19.590 25.329 1.00 94.06 328 ALA A C 1
ATOM 2444 O O . ALA A 1 328 ? -18.691 -19.980 24.969 1.00 94.06 328 ALA A O 1
ATOM 2445 N N . SER A 1 329 ? -20.115 -18.292 25.400 1.00 92.69 329 SER A N 1
ATOM 2446 C CA . SER A 1 329 ? -19.141 -17.228 25.172 1.00 92.69 329 SER A CA 1
ATOM 2447 C C . SER A 1 329 ? -18.009 -17.285 26.199 1.00 92.69 329 SER A C 1
ATOM 2449 O O . SER A 1 329 ? -16.849 -17.352 25.809 1.00 92.69 329 SER A O 1
ATOM 2451 N N . GLU A 1 330 ? -18.318 -17.323 27.497 1.00 91.88 330 GLU A N 1
ATOM 2452 C CA . GLU A 1 330 ? -17.315 -17.369 28.572 1.00 91.88 330 GLU A CA 1
ATOM 2453 C C . GLU A 1 330 ? -16.416 -18.612 28.489 1.00 91.88 330 GLU A C 1
ATOM 2455 O O . GLU A 1 330 ? -15.202 -18.513 28.675 1.00 91.88 330 GLU A O 1
ATOM 2460 N N . GLU A 1 331 ? -16.981 -19.768 28.135 1.00 94.62 331 GLU A N 1
ATOM 2461 C CA . GLU A 1 331 ? -16.218 -21.000 27.917 1.00 94.62 331 GLU A CA 1
ATOM 2462 C C . GLU A 1 331 ? -15.235 -20.856 26.744 1.00 94.62 331 GLU A C 1
ATOM 2464 O O . GLU A 1 331 ? -14.051 -21.180 26.874 1.00 94.62 331 GLU A O 1
ATOM 2469 N N . LEU A 1 332 ? -15.685 -20.301 25.612 1.00 94.56 332 LEU A N 1
ATOM 2470 C CA . LEU A 1 332 ? -14.809 -20.039 24.470 1.00 94.56 332 LEU A CA 1
ATOM 2471 C C . LEU A 1 332 ? -13.712 -19.024 24.819 1.00 94.56 332 LEU A C 1
ATOM 2473 O O . LEU A 1 332 ? -12.561 -19.203 24.419 1.00 94.56 332 LEU A O 1
ATOM 2477 N N . GLN A 1 333 ? -14.044 -17.976 25.573 1.00 91.31 333 GLN A N 1
ATOM 2478 C CA . GLN A 1 333 ? -13.069 -16.984 26.024 1.00 91.31 333 GLN A CA 1
ATOM 2479 C C . GLN A 1 333 ? -11.987 -17.620 26.902 1.00 91.31 333 GLN A C 1
ATOM 2481 O O . GLN A 1 333 ? -10.804 -17.350 26.694 1.00 91.31 333 GLN A O 1
ATOM 2486 N N . ALA A 1 334 ? -12.364 -18.515 27.821 1.00 92.31 334 ALA A N 1
ATOM 2487 C CA . ALA A 1 334 ? -11.418 -19.243 28.665 1.00 92.31 334 ALA A CA 1
ATOM 2488 C C . ALA A 1 334 ? -10.464 -20.129 27.844 1.00 92.31 334 ALA A C 1
ATOM 2490 O O . ALA A 1 334 ? -9.269 -20.188 28.135 1.00 92.31 334 ALA A O 1
ATOM 2491 N N . ILE A 1 335 ? -10.964 -20.774 26.784 1.00 93.75 335 ILE A N 1
ATOM 2492 C CA . ILE A 1 335 ? -10.136 -21.556 25.854 1.00 93.75 335 ILE A CA 1
ATOM 2493 C C . ILE A 1 335 ? -9.173 -20.639 25.087 1.00 93.75 335 ILE A C 1
ATOM 2495 O O . ILE A 1 335 ? -7.978 -20.928 24.993 1.00 93.75 335 ILE A O 1
ATOM 2499 N N . LEU A 1 336 ? -9.675 -19.524 24.550 1.00 92.00 336 LEU A N 1
ATOM 2500 C CA . LEU A 1 336 ? -8.884 -18.575 23.764 1.00 92.00 336 LEU A CA 1
ATOM 2501 C C . LEU A 1 336 ? -7.791 -17.889 24.593 1.00 92.00 336 LEU A C 1
ATOM 2503 O O . LEU A 1 336 ? -6.697 -17.661 24.078 1.00 92.00 336 LEU A O 1
ATOM 2507 N N . ALA A 1 337 ? -8.044 -17.635 25.879 1.00 87.81 337 ALA A N 1
ATOM 2508 C CA . ALA A 1 337 ? -7.069 -17.065 26.806 1.00 87.81 337 ALA A CA 1
ATOM 2509 C C . ALA A 1 337 ? -5.827 -17.956 27.004 1.00 87.81 337 ALA A C 1
ATOM 2511 O O . ALA A 1 337 ? -4.774 -17.467 27.408 1.00 87.81 337 ALA A O 1
ATOM 2512 N N . GLY A 1 338 ? -5.918 -19.254 26.686 1.00 90.56 338 GLY A N 1
ATOM 2513 C CA . GLY A 1 338 ? -4.783 -20.178 26.723 1.00 90.56 338 GLY A CA 1
ATOM 2514 C C . GLY A 1 338 ? -3.753 -19.970 25.603 1.00 90.56 338 GLY A C 1
ATOM 2515 O O . GLY A 1 338 ? -2.644 -20.499 25.690 1.00 90.56 338 GLY A O 1
ATOM 2516 N N . PHE A 1 339 ? -4.080 -19.210 24.553 1.00 90.88 339 PHE A N 1
ATOM 2517 C CA . PHE A 1 339 ? -3.181 -18.967 23.426 1.00 90.88 339 PHE A CA 1
ATOM 2518 C C . PHE A 1 339 ? -2.448 -17.632 23.584 1.00 90.88 339 PHE A C 1
ATOM 2520 O O . PHE A 1 339 ? -3.051 -16.570 23.485 1.00 90.88 339 PHE A O 1
ATOM 2527 N N . ALA A 1 340 ? -1.118 -17.672 23.720 1.00 82.06 340 ALA A N 1
ATOM 2528 C CA . ALA A 1 340 ? -0.286 -16.479 23.938 1.00 82.06 340 ALA A CA 1
ATOM 2529 C C . ALA A 1 340 ? -0.403 -15.387 22.849 1.00 82.06 340 ALA A C 1
ATOM 2531 O O . ALA A 1 340 ? -0.066 -14.235 23.101 1.00 82.06 340 ALA A O 1
ATOM 2532 N N . GLY A 1 341 ? -0.852 -15.737 21.638 1.00 80.62 341 GLY A N 1
ATOM 2533 C CA . GLY A 1 341 ? -1.063 -14.786 20.539 1.00 80.62 341 GLY A CA 1
ATOM 2534 C C . GLY A 1 341 ? -2.439 -14.109 20.526 1.00 80.62 341 GLY A C 1
ATOM 2535 O O . GLY A 1 341 ? -2.664 -13.234 19.693 1.00 80.62 341 GLY A O 1
ATOM 2536 N N . VAL A 1 342 ? -3.367 -14.510 21.400 1.00 80.88 342 VAL A N 1
ATOM 2537 C CA . VAL A 1 342 ? -4.719 -13.943 21.464 1.00 80.88 342 VAL A CA 1
ATOM 2538 C C . VAL A 1 342 ? -4.766 -12.884 22.559 1.00 80.88 342 VAL A C 1
ATOM 2540 O O . VAL A 1 342 ? -4.394 -13.126 23.702 1.00 80.88 342 VAL A O 1
ATOM 2543 N N . THR A 1 343 ? -5.230 -11.690 22.205 1.00 75.50 343 THR A N 1
ATOM 2544 C CA . THR A 1 343 ? -5.338 -10.547 23.120 1.00 75.50 343 THR A CA 1
ATOM 2545 C C . THR A 1 343 ? -6.703 -9.881 22.969 1.00 75.50 343 THR A C 1
ATOM 2547 O O . THR A 1 343 ? -7.391 -10.102 21.972 1.00 75.50 343 THR A O 1
ATOM 2550 N N . ALA A 1 344 ? -7.097 -9.075 23.962 1.00 72.38 344 ALA A N 1
ATOM 2551 C CA . ALA A 1 344 ? -8.337 -8.289 23.945 1.00 72.38 344 ALA A CA 1
ATOM 2552 C C . ALA A 1 344 ? -9.616 -9.120 23.689 1.00 72.38 344 ALA A C 1
ATOM 2554 O O . ALA A 1 344 ? -10.512 -8.715 22.942 1.00 72.38 344 ALA A O 1
ATOM 2555 N N . ILE A 1 345 ? -9.699 -10.293 24.323 1.00 81.31 345 ILE A N 1
ATOM 2556 C CA . ILE A 1 345 ? -10.878 -11.161 24.283 1.00 81.31 345 ILE A CA 1
ATOM 2557 C C . ILE A 1 345 ? -12.055 -10.422 24.939 1.00 81.31 345 ILE A C 1
ATOM 2559 O O . ILE A 1 345 ? -11.919 -9.873 26.029 1.00 81.31 345 ILE A O 1
ATOM 2563 N N . SER A 1 346 ? -13.191 -10.360 24.248 1.00 79.94 346 SER A N 1
ATOM 2564 C CA . SER A 1 346 ? -14.409 -9.704 24.732 1.00 79.94 346 SER A CA 1
ATOM 2565 C C . SER A 1 346 ? -15.639 -10.285 24.050 1.00 79.94 346 SER A C 1
ATOM 2567 O O . SER A 1 346 ? -15.563 -10.737 22.903 1.00 79.94 346 SER A O 1
ATOM 2569 N N . ASP A 1 347 ? -16.780 -10.195 24.725 1.00 84.69 347 ASP A N 1
ATOM 2570 C CA . ASP A 1 347 ? -18.093 -10.450 24.146 1.00 84.69 347 ASP A CA 1
ATOM 2571 C C . ASP A 1 347 ? -18.977 -9.202 24.187 1.00 84.69 347 ASP A C 1
ATOM 2573 O O . ASP A 1 347 ? -18.667 -8.225 24.862 1.00 84.69 347 ASP A O 1
ATOM 2577 N N . SER A 1 348 ? -20.056 -9.224 23.409 1.00 79.94 348 SER A N 1
ATOM 2578 C CA . SER A 1 348 ? -21.018 -8.125 23.310 1.00 79.94 348 SER A CA 1
ATOM 2579 C C . SER A 1 348 ? -22.260 -8.327 24.184 1.00 79.94 348 SER A C 1
ATOM 2581 O O . SER A 1 348 ? -23.217 -7.569 24.048 1.00 79.94 348 SER A O 1
ATOM 2583 N N . LEU A 1 349 ? -22.302 -9.375 25.013 1.00 79.06 349 LEU A N 1
ATOM 2584 C CA . LEU A 1 349 ? -23.440 -9.712 25.862 1.00 79.06 349 LEU A CA 1
ATOM 2585 C C . LEU A 1 349 ? -23.088 -9.400 27.318 1.00 79.06 349 LEU A C 1
ATOM 2587 O O . LEU A 1 349 ? -22.670 -10.266 28.092 1.00 79.06 349 LEU A O 1
ATOM 2591 N N . ASN A 1 350 ? -23.262 -8.139 27.695 1.00 70.56 350 ASN A N 1
ATOM 2592 C CA . ASN A 1 350 ? -23.044 -7.704 29.068 1.00 70.56 350 ASN A CA 1
ATOM 2593 C C . ASN A 1 350 ? -24.086 -8.336 30.002 1.00 70.56 350 ASN A C 1
ATOM 2595 O O . ASN A 1 350 ? -25.237 -8.560 29.618 1.00 70.56 350 ASN A O 1
ATOM 2599 N N . TYR A 1 351 ? -23.685 -8.606 31.245 1.00 69.44 351 TYR A N 1
ATOM 2600 C CA . TYR A 1 351 ? -24.656 -8.844 32.309 1.00 69.44 351 TYR A CA 1
ATOM 2601 C C . TYR A 1 351 ? -25.514 -7.580 32.424 1.00 69.44 351 TYR A C 1
ATOM 2603 O O . TYR A 1 351 ? -24.959 -6.495 32.582 1.00 69.44 351 TYR A O 1
ATOM 2611 N N . GLY A 1 352 ? -26.828 -7.718 32.233 1.00 65.00 352 GLY A N 1
ATOM 2612 C CA . GLY A 1 352 ? -27.743 -6.580 32.121 1.00 65.00 352 GLY A CA 1
ATOM 2613 C C . GLY A 1 352 ? -27.729 -5.668 33.346 1.00 65.00 352 GLY A C 1
ATOM 2614 O O . GLY A 1 352 ? -27.315 -6.074 34.438 1.00 65.00 352 GLY A O 1
ATOM 2615 N N . ASP A 1 353 ? -28.197 -4.437 33.157 1.00 66.81 353 ASP A N 1
ATOM 2616 C CA . ASP A 1 353 ? -28.254 -3.459 34.234 1.00 66.81 353 ASP A CA 1
ATOM 2617 C C . ASP A 1 353 ? -29.250 -3.876 35.327 1.00 66.81 353 ASP A C 1
ATOM 2619 O O . ASP A 1 353 ? -30.283 -4.489 35.038 1.00 66.81 353 ASP A O 1
ATOM 2623 N N . PRO A 1 354 ? -28.977 -3.555 36.604 1.00 69.31 354 PRO A N 1
ATOM 2624 C CA . PRO A 1 354 ? -29.971 -3.703 37.653 1.00 69.31 354 PRO A CA 1
ATOM 2625 C C . PRO A 1 354 ? -31.220 -2.876 37.324 1.00 69.31 354 PRO A C 1
ATOM 2627 O O . PRO A 1 354 ? -31.184 -1.646 37.327 1.00 69.31 354 PRO A O 1
ATOM 2630 N N . GLU A 1 355 ? -32.346 -3.546 37.083 1.00 73.69 355 GLU A N 1
ATOM 2631 C CA . GLU A 1 355 ? -33.622 -2.884 36.818 1.00 73.69 355 GLU A CA 1
ATOM 2632 C C . GLU A 1 355 ? -34.503 -2.838 38.069 1.00 73.69 355 GLU A C 1
ATOM 2634 O O . GLU A 1 355 ? -34.711 -3.837 38.763 1.00 73.69 355 GLU A O 1
ATOM 2639 N N . LEU A 1 356 ? -35.093 -1.671 38.333 1.00 80.75 356 LEU A N 1
ATOM 2640 C CA . LEU A 1 356 ? -36.127 -1.522 39.350 1.00 80.75 356 LEU A CA 1
ATOM 2641 C C . LEU A 1 356 ? -37.511 -1.610 38.696 1.00 80.75 356 LEU A C 1
ATOM 2643 O O . LEU A 1 356 ? -38.057 -0.616 38.216 1.00 80.75 356 LEU A O 1
ATOM 2647 N N . THR A 1 357 ? -38.114 -2.798 38.703 1.00 85.81 357 THR A N 1
ATOM 2648 C CA . THR A 1 357 ? -39.478 -2.978 38.192 1.00 85.81 357 THR A CA 1
ATOM 2649 C C . THR A 1 357 ? -40.509 -2.526 39.227 1.00 85.81 357 THR A C 1
ATOM 2651 O O . THR A 1 357 ? -40.667 -3.145 40.280 1.00 85.81 357 THR A O 1
ATOM 2654 N N . MET A 1 358 ? -41.263 -1.469 38.921 1.00 85.75 358 MET A N 1
ATOM 2655 C CA . MET A 1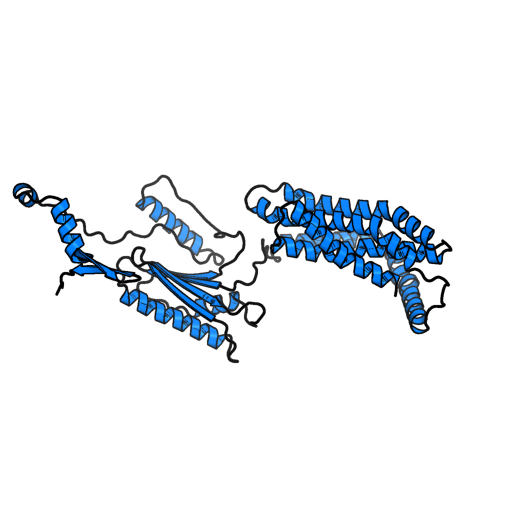 358 ? -42.367 -1.012 39.769 1.00 85.75 358 MET A CA 1
ATOM 2656 C C . MET A 1 358 ? -43.708 -1.524 39.241 1.00 85.75 358 MET A C 1
ATOM 2658 O O . MET A 1 358 ? -44.026 -1.375 38.064 1.00 85.75 358 MET A O 1
ATOM 2662 N N . GLN A 1 359 ? -44.518 -2.108 40.124 1.00 89.56 359 GLN A N 1
ATOM 2663 C CA . GLN A 1 359 ? -45.857 -2.600 39.797 1.00 89.56 359 GLN A CA 1
ATOM 2664 C C . GLN A 1 359 ? -46.897 -1.997 40.741 1.00 89.56 359 GLN A C 1
ATOM 2666 O O . GLN A 1 359 ? -46.647 -1.802 41.933 1.00 89.56 359 GLN A O 1
ATOM 2671 N N . LEU A 1 360 ? -48.089 -1.712 40.213 1.00 91.00 360 LEU A N 1
ATOM 2672 C CA . LEU A 1 360 ? -49.205 -1.254 41.033 1.00 91.00 360 LEU A CA 1
ATOM 2673 C C . LEU A 1 360 ? -49.735 -2.402 41.890 1.00 91.00 360 LEU A C 1
ATOM 2675 O O . LEU A 1 360 ? -50.039 -3.485 41.394 1.00 91.00 360 LEU A O 1
ATOM 2679 N N . SER A 1 361 ? -49.915 -2.140 43.183 1.00 93.06 361 SER A N 1
ATOM 2680 C CA . SER A 1 361 ? -50.613 -3.078 44.062 1.00 93.06 361 SER A CA 1
ATOM 2681 C C . SER A 1 361 ? -52.095 -3.192 43.680 1.00 93.06 361 SER A C 1
ATOM 2683 O O . SER A 1 361 ? -52.696 -2.232 43.192 1.00 93.06 361 SER A O 1
ATOM 2685 N N . ALA A 1 362 ? -52.726 -4.330 43.996 1.00 92.62 362 ALA A N 1
ATOM 2686 C CA . ALA A 1 362 ? -54.168 -4.526 43.793 1.00 92.62 362 ALA A CA 1
ATOM 2687 C C . ALA A 1 362 ? -55.012 -3.421 44.464 1.00 92.62 362 ALA A C 1
ATOM 2689 O O . ALA A 1 362 ? -56.016 -2.966 43.916 1.00 92.62 362 ALA A O 1
ATOM 2690 N N . ARG A 1 363 ? -54.557 -2.923 45.624 1.00 93.50 363 ARG A N 1
ATOM 2691 C CA . ARG A 1 363 ? -55.165 -1.781 46.317 1.00 93.50 363 ARG A CA 1
ATOM 2692 C C . ARG A 1 363 ? -55.008 -0.479 45.528 1.00 93.50 363 ARG A C 1
ATOM 2694 O O . ARG A 1 363 ? -55.969 0.277 45.434 1.00 93.50 363 ARG A O 1
ATOM 2701 N N . GLY A 1 364 ? -53.835 -0.223 44.951 1.00 90.25 364 GLY A N 1
ATOM 2702 C CA . GLY A 1 364 ? -53.596 0.945 44.099 1.00 90.25 364 GLY A CA 1
ATOM 2703 C C . GLY A 1 364 ? -54.533 0.973 42.890 1.00 90.25 364 GLY A C 1
ATOM 2704 O O . GLY A 1 364 ? -55.181 1.986 42.640 1.00 90.25 364 GLY A O 1
ATOM 2705 N N . ILE A 1 365 ? -54.705 -0.170 42.223 1.00 93.50 365 ILE A N 1
ATOM 2706 C CA . ILE A 1 365 ? -55.648 -0.310 41.103 1.00 93.50 365 ILE A CA 1
ATOM 2707 C C . ILE A 1 365 ? -57.085 -0.019 41.567 1.00 93.50 365 ILE A C 1
ATOM 2709 O O . ILE A 1 365 ? -57.801 0.738 40.918 1.00 93.50 365 ILE A O 1
ATOM 2713 N N . SER A 1 366 ? -57.498 -0.543 42.730 1.00 93.62 366 SER A N 1
ATOM 2714 C CA . SER A 1 366 ? -58.847 -0.302 43.278 1.00 93.62 366 SER A CA 1
ATOM 2715 C C . SER A 1 366 ? -59.121 1.157 43.669 1.00 93.62 366 SER A C 1
ATOM 2717 O O . SER A 1 366 ? -60.274 1.576 43.703 1.00 93.62 366 SER A O 1
ATOM 2719 N N . LEU A 1 367 ? -58.069 1.935 43.946 1.00 94.56 367 LEU A N 1
ATOM 2720 C CA . LEU A 1 367 ? -58.146 3.366 44.255 1.00 94.56 367 LEU A CA 1
ATOM 2721 C C . LEU A 1 367 ? -58.098 4.249 42.996 1.00 94.56 367 LEU A C 1
ATOM 2723 O O . LEU A 1 367 ? -58.138 5.471 43.117 1.00 94.56 367 LEU A O 1
ATOM 2727 N N . GLY A 1 368 ? -58.020 3.649 41.803 1.00 93.69 368 GLY A N 1
ATOM 2728 C CA . GLY A 1 368 ? -57.997 4.362 40.527 1.00 93.69 368 GLY A CA 1
ATOM 2729 C C . GLY A 1 368 ? -56.606 4.780 40.045 1.00 93.69 368 GLY A C 1
ATOM 2730 O O . GLY A 1 368 ? -56.516 5.532 39.078 1.00 93.69 368 GLY A O 1
ATOM 2731 N N . PHE A 1 369 ? -55.520 4.311 40.672 1.00 94.44 369 PHE A N 1
ATOM 2732 C CA . PHE A 1 369 ? -54.174 4.554 40.146 1.00 94.44 369 PHE A CA 1
ATOM 2733 C C . PHE A 1 369 ? -53.947 3.760 38.856 1.00 94.44 369 PHE A C 1
ATOM 2735 O O . PHE A 1 369 ? -54.240 2.564 38.792 1.00 94.44 369 PHE A O 1
ATOM 2742 N N . THR A 1 370 ? -53.379 4.415 37.843 1.00 93.69 370 THR A N 1
ATOM 2743 C CA . THR A 1 370 ? -53.037 3.802 36.553 1.00 93.69 370 THR A CA 1
ATOM 2744 C C . THR A 1 370 ? -51.523 3.711 36.364 1.00 93.69 370 THR A C 1
ATOM 2746 O O . THR A 1 370 ? -50.755 4.448 36.988 1.00 93.69 370 THR A O 1
ATOM 2749 N N . LEU A 1 371 ? -51.074 2.791 35.500 1.00 90.38 371 LEU A N 1
ATOM 2750 C CA . LEU A 1 371 ? -49.648 2.643 35.174 1.00 90.38 371 LEU A CA 1
ATOM 2751 C C . LEU A 1 371 ? -49.073 3.923 34.555 1.00 90.38 371 LEU A C 1
ATOM 2753 O O . LEU A 1 371 ? -47.914 4.248 34.779 1.00 90.38 371 LEU A O 1
ATOM 2757 N N . GLU A 1 372 ? -49.899 4.683 33.840 1.00 92.06 372 GLU A N 1
ATOM 2758 C CA . GLU A 1 372 ? -49.526 5.961 33.237 1.00 92.06 372 GLU A CA 1
ATOM 2759 C C . GLU A 1 372 ? -49.248 7.046 34.290 1.00 92.06 372 GLU A C 1
ATOM 2761 O O . GLU A 1 372 ? -48.281 7.802 34.166 1.00 92.06 372 GLU A O 1
ATOM 2766 N N . MET A 1 373 ? -50.036 7.080 35.373 1.00 91.44 373 MET A N 1
ATOM 2767 C CA . MET A 1 373 ? -49.784 7.975 36.509 1.00 91.44 373 MET A CA 1
ATOM 2768 C C . MET A 1 373 ? -48.490 7.604 37.234 1.00 91.44 373 MET A C 1
ATOM 2770 O O . MET A 1 373 ? -47.697 8.489 37.549 1.00 91.44 373 MET A O 1
ATOM 2774 N N . LEU A 1 374 ? -48.256 6.305 37.459 1.00 90.50 374 LEU A N 1
ATOM 2775 C CA . LEU A 1 374 ? -47.019 5.812 38.066 1.00 90.50 374 LEU A CA 1
ATOM 2776 C C . LEU A 1 374 ? -45.801 6.167 37.201 1.00 90.50 374 LEU A C 1
ATOM 2778 O O . LEU A 1 374 ? -44.844 6.748 37.706 1.00 90.50 374 LEU A O 1
ATOM 2782 N N . GLY A 1 375 ? -45.858 5.880 35.898 1.00 90.06 375 GLY A N 1
ATOM 2783 C CA . GLY A 1 375 ? -44.777 6.179 34.958 1.00 90.06 375 GLY A CA 1
ATOM 2784 C C . GLY A 1 375 ? -44.469 7.673 34.879 1.00 90.06 375 GLY A C 1
ATOM 2785 O O . GLY A 1 375 ? -43.307 8.066 34.939 1.00 90.06 375 GLY A O 1
ATOM 2786 N N . THR A 1 376 ? -45.503 8.520 34.834 1.00 89.38 376 THR A N 1
ATOM 2787 C CA . THR A 1 376 ? -45.325 9.980 34.840 1.00 89.38 376 THR A CA 1
ATOM 2788 C C . THR A 1 376 ? -44.703 10.462 36.145 1.00 89.38 376 THR A C 1
ATOM 2790 O O . THR A 1 376 ? -43.777 11.259 36.109 1.00 89.38 376 THR A O 1
ATOM 2793 N N . GLN A 1 377 ? -45.145 9.946 37.294 1.00 88.19 377 GLN A N 1
ATOM 2794 C CA . GLN A 1 377 ? -44.599 10.341 38.590 1.00 88.19 377 GLN A CA 1
ATOM 2795 C C . GLN A 1 377 ? -43.129 9.935 38.765 1.00 88.19 377 GLN A C 1
ATOM 2797 O O . GLN A 1 377 ? -42.354 10.702 39.333 1.00 88.19 377 GLN A O 1
ATOM 2802 N N . ILE A 1 378 ? -42.745 8.745 38.293 1.00 88.81 378 ILE A N 1
ATOM 2803 C CA . ILE A 1 378 ? -41.353 8.277 38.320 1.00 88.81 378 ILE A CA 1
ATOM 2804 C C . ILE A 1 378 ? -40.501 9.149 37.398 1.00 88.81 378 ILE A C 1
ATOM 2806 O O . ILE A 1 378 ? -39.500 9.702 37.845 1.00 88.81 378 ILE A O 1
ATOM 2810 N N . ARG A 1 379 ? -40.919 9.335 36.142 1.00 86.25 379 ARG A N 1
ATOM 2811 C CA . ARG A 1 379 ? -40.209 10.186 35.180 1.00 86.25 379 ARG A CA 1
ATOM 2812 C C . ARG A 1 379 ? -40.021 11.606 35.714 1.00 86.25 379 ARG A C 1
ATOM 2814 O O . ARG A 1 379 ? -38.897 12.086 35.758 1.00 86.25 379 ARG A O 1
ATOM 2821 N N . ASP A 1 380 ? -41.086 12.233 36.210 1.00 89.12 380 ASP A N 1
ATOM 2822 C CA . ASP A 1 380 ? -41.028 13.579 36.791 1.00 89.12 380 ASP A CA 1
ATOM 2823 C C . ASP A 1 380 ? -40.076 13.644 38.003 1.00 89.12 380 ASP A C 1
ATOM 2825 O O . ASP A 1 380 ? -39.467 14.683 38.259 1.00 89.12 380 ASP A O 1
ATOM 2829 N N . ALA A 1 381 ? -39.939 12.552 38.765 1.00 85.38 381 ALA A N 1
ATOM 2830 C CA . ALA A 1 381 ? -39.047 12.485 39.920 1.00 85.38 381 ALA A CA 1
ATOM 2831 C C . ALA A 1 381 ? -37.565 12.319 39.543 1.00 85.38 381 ALA A C 1
ATOM 2833 O O . ALA A 1 381 ? -36.724 12.882 40.241 1.00 85.38 381 ALA A O 1
ATOM 2834 N N . PHE A 1 382 ? -37.249 11.570 38.480 1.00 82.69 382 PHE A N 1
ATOM 2835 C CA . PHE A 1 382 ? -35.868 11.272 38.071 1.00 82.69 382 PHE A CA 1
ATOM 2836 C C . PHE A 1 382 ? -35.356 12.182 36.943 1.00 82.69 382 PHE A C 1
ATOM 2838 O O . PHE A 1 382 ? -34.280 12.759 37.066 1.00 82.69 382 PHE A O 1
ATOM 2845 N N . GLU A 1 383 ? -36.123 12.358 35.867 1.00 83.19 383 GLU A N 1
ATOM 2846 C CA . GLU A 1 383 ? -35.743 13.191 34.712 1.00 83.19 383 GLU A CA 1
ATOM 2847 C C . GLU A 1 383 ? -36.117 14.667 34.898 1.00 83.19 383 GLU A C 1
ATOM 2849 O O . GLU A 1 383 ? -35.597 15.547 34.207 1.00 83.19 383 GLU A O 1
ATOM 2854 N N . GLY A 1 384 ? -36.997 14.944 35.862 1.00 86.25 384 GLY A N 1
ATOM 2855 C CA . GLY A 1 384 ? -37.618 16.247 36.033 1.00 86.25 384 GLY A CA 1
ATOM 2856 C C . GLY A 1 384 ? -38.797 16.435 35.083 1.00 86.25 384 GLY A C 1
ATOM 2857 O O . GLY A 1 384 ? -38.884 15.845 34.007 1.00 86.25 384 GLY A O 1
ATOM 2858 N N . ARG A 1 385 ? -39.738 17.283 35.488 1.00 88.94 385 ARG A N 1
ATOM 2859 C CA . ARG A 1 385 ? -40.893 17.627 34.662 1.00 88.94 385 ARG A CA 1
ATOM 2860 C C . ARG A 1 385 ? -40.574 18.843 33.813 1.00 88.94 385 ARG A C 1
ATOM 2862 O O . ARG A 1 385 ? -40.316 19.915 34.356 1.00 88.94 385 ARG A O 1
ATOM 2869 N N . GLU A 1 386 ? -40.643 18.712 32.498 1.00 87.44 386 GLU A N 1
ATOM 2870 C CA . GLU A 1 386 ? -40.571 19.874 31.615 1.00 87.44 386 GLU A CA 1
ATOM 2871 C C . GLU A 1 386 ? -41.825 20.739 31.791 1.00 87.44 386 GLU A C 1
ATOM 2873 O O . GLU A 1 386 ? -42.955 20.259 31.670 1.00 87.44 386 GLU A O 1
ATOM 2878 N N . VAL A 1 387 ? -41.628 22.002 32.169 1.00 90.06 387 VAL A N 1
ATOM 2879 C CA . VAL A 1 387 ? -42.720 22.927 32.515 1.00 90.06 387 VAL A CA 1
ATOM 2880 C C . VAL A 1 387 ? -42.907 24.029 31.482 1.00 90.06 387 VAL A C 1
ATOM 2882 O O . VAL A 1 387 ? -44.018 24.537 31.344 1.00 90.06 387 VAL A O 1
ATOM 2885 N N . ALA A 1 388 ? -41.846 24.402 30.766 1.00 89.06 388 ALA A N 1
ATOM 2886 C CA . ALA A 1 388 ? -41.893 25.405 29.713 1.00 89.06 388 ALA A CA 1
ATOM 2887 C C . ALA A 1 388 ? -40.659 25.312 28.811 1.00 89.06 388 ALA A C 1
ATOM 2889 O O . ALA A 1 388 ? -39.571 24.989 29.281 1.00 89.06 388 ALA A O 1
ATOM 2890 N N . THR A 1 389 ? -40.818 25.718 27.556 1.00 88.94 389 THR A N 1
ATOM 2891 C CA . THR A 1 389 ? -39.712 26.017 26.642 1.00 88.94 389 THR A CA 1
ATOM 2892 C C . THR A 1 389 ? -39.702 27.521 26.406 1.00 88.94 389 THR A C 1
ATOM 2894 O O . THR A 1 389 ? -40.718 28.108 26.027 1.00 88.94 389 THR A O 1
ATOM 2897 N N . ILE A 1 390 ? -38.573 28.168 26.678 1.00 90.94 390 ILE A N 1
ATOM 2898 C CA . ILE A 1 390 ? -38.385 29.604 26.482 1.00 90.94 390 ILE A CA 1
ATOM 2899 C C . ILE A 1 390 ? -37.552 29.790 25.219 1.00 90.94 390 ILE A C 1
ATOM 2901 O O . ILE A 1 390 ? -36.376 29.440 25.197 1.00 90.94 390 ILE A O 1
ATOM 2905 N N . ALA A 1 391 ? -38.146 30.366 24.177 1.00 86.69 391 ALA A N 1
ATOM 2906 C CA . ALA A 1 391 ? -37.409 30.743 22.978 1.00 86.69 391 ALA A CA 1
ATOM 2907 C C . ALA A 1 391 ? -36.641 32.054 23.224 1.00 86.69 391 ALA A C 1
ATOM 2909 O O . ALA A 1 391 ? -37.242 33.103 23.479 1.00 86.69 391 ALA A O 1
ATOM 2910 N N . THR A 1 392 ? -35.314 32.004 23.148 1.00 85.50 392 THR A N 1
ATOM 2911 C CA . THR A 1 392 ? -34.443 33.179 23.015 1.00 85.50 392 THR A CA 1
ATOM 2912 C C . THR A 1 392 ? -34.047 33.360 21.545 1.00 85.50 392 THR A C 1
ATOM 2914 O O . THR A 1 392 ? -34.365 32.531 20.699 1.00 85.50 392 THR A O 1
ATOM 2917 N N . GLN A 1 393 ? -33.410 34.485 21.188 1.00 81.25 393 GLN A N 1
ATOM 2918 C CA . GLN A 1 393 ? -33.233 34.881 19.777 1.00 81.25 393 GLN A CA 1
ATOM 2919 C C . GLN A 1 393 ? -32.526 33.838 18.888 1.00 81.25 393 GLN A C 1
ATOM 2921 O O . GLN A 1 393 ? -32.784 33.840 17.690 1.00 81.25 393 GLN A O 1
ATOM 2926 N N . ASN A 1 394 ? -31.686 32.961 19.454 1.00 85.19 394 ASN A N 1
ATOM 2927 C CA . ASN A 1 394 ? -30.959 31.920 18.715 1.00 85.19 394 ASN A CA 1
ATOM 2928 C C . ASN A 1 394 ? -31.063 30.509 19.328 1.00 85.19 394 ASN A C 1
ATOM 2930 O O . ASN A 1 394 ? -30.488 29.583 18.762 1.00 85.19 394 ASN A O 1
ATOM 2934 N N . GLU A 1 395 ? -31.747 30.325 20.460 1.00 85.88 395 GLU A N 1
ATOM 2935 C CA . GLU A 1 395 ? -31.790 29.041 21.172 1.00 85.88 395 GLU A CA 1
ATOM 2936 C C . GLU A 1 395 ? -33.154 28.819 21.840 1.00 85.88 395 GLU A C 1
ATOM 2938 O O . GLU A 1 395 ? -33.860 29.762 22.198 1.00 85.88 395 GLU A O 1
ATOM 2943 N N . GLU A 1 396 ? -33.529 27.558 22.032 1.00 87.81 396 GLU A N 1
ATOM 2944 C CA . GLU A 1 396 ? -34.664 27.174 22.868 1.00 87.81 396 GLU A CA 1
ATOM 2945 C C . GLU A 1 396 ? -34.141 26.638 24.199 1.00 87.81 396 GLU A C 1
ATOM 2947 O O . GLU A 1 396 ? -33.339 25.706 24.247 1.00 87.81 396 GLU A O 1
ATOM 2952 N N . ILE A 1 397 ? -34.591 27.240 25.297 1.00 89.00 397 ILE A N 1
ATOM 2953 C CA . ILE A 1 397 ? -34.199 26.859 26.651 1.00 89.00 397 ILE A CA 1
ATOM 2954 C C . ILE A 1 397 ? -35.343 26.061 27.275 1.00 89.00 397 ILE A C 1
ATOM 2956 O O . ILE A 1 397 ? -36.392 26.620 27.603 1.00 89.00 397 ILE A O 1
ATOM 2960 N N . ASN A 1 398 ? -35.134 24.760 27.478 1.00 89.25 398 ASN A N 1
ATOM 2961 C CA . ASN A 1 398 ? -36.088 23.903 28.183 1.00 89.25 398 ASN A CA 1
ATOM 2962 C C . ASN A 1 398 ? -35.954 24.084 29.699 1.00 89.25 398 ASN A C 1
ATOM 2964 O O . ASN A 1 398 ? -34.886 23.882 30.279 1.00 89.25 398 ASN A O 1
ATOM 2968 N N . VAL A 1 399 ? -37.055 24.446 30.353 1.00 88.75 399 VAL A N 1
ATOM 2969 C CA . VAL A 1 399 ? -37.145 24.614 31.804 1.00 88.75 399 VAL A CA 1
ATOM 2970 C C . VAL A 1 399 ? -37.726 23.342 32.409 1.00 88.75 399 VAL A C 1
ATOM 2972 O O . VAL A 1 399 ? -38.874 22.977 32.139 1.00 88.75 399 VAL A O 1
ATOM 2975 N N . ARG A 1 400 ? -36.942 22.682 33.265 1.00 90.12 400 ARG A N 1
ATOM 2976 C CA . ARG A 1 400 ? -37.342 21.463 33.979 1.00 90.12 400 ARG A CA 1
ATOM 2977 C C . ARG A 1 400 ? -37.449 21.705 35.478 1.00 90.12 400 ARG A C 1
ATOM 2979 O O . ARG A 1 400 ? -36.587 22.333 36.088 1.00 90.12 400 ARG A O 1
ATOM 2986 N N . LEU A 1 401 ? -38.513 21.181 36.074 1.00 88.06 401 LEU A N 1
ATOM 2987 C CA . LEU A 1 401 ? -38.720 21.135 37.512 1.00 88.06 401 LEU A CA 1
ATOM 2988 C C . LEU A 1 401 ? -38.183 19.804 38.046 1.00 88.06 401 LEU A C 1
ATOM 2990 O O . LEU A 1 401 ? -38.754 18.753 37.760 1.00 88.06 401 LEU A O 1
ATOM 2994 N N . HIS A 1 402 ? -37.119 19.854 38.844 1.00 84.94 402 HIS A N 1
ATOM 2995 C CA . HIS A 1 402 ? -36.576 18.678 39.524 1.00 84.94 402 HIS A CA 1
ATOM 2996 C C . HIS A 1 402 ? -37.080 18.596 40.963 1.00 84.94 402 HIS A C 1
ATOM 2998 O O . HIS A 1 402 ? -37.155 19.597 41.681 1.00 84.94 402 HIS A O 1
ATOM 3004 N N . ARG A 1 403 ? -37.394 17.380 41.408 1.00 79.81 403 ARG A N 1
ATOM 3005 C CA . ARG A 1 403 ? -37.652 17.104 42.819 1.00 79.81 403 ARG A CA 1
ATOM 3006 C C . ARG A 1 403 ? -36.311 16.934 43.535 1.00 79.81 403 ARG A C 1
ATOM 3008 O O . ARG A 1 403 ? -35.546 16.049 43.177 1.00 79.81 403 ARG A O 1
ATOM 3015 N N . SER A 1 404 ? -36.045 17.737 44.568 1.00 73.06 404 SER A N 1
ATOM 3016 C CA . SER A 1 404 ? -34.899 17.493 45.457 1.00 73.06 404 SER A CA 1
ATOM 3017 C C . SER A 1 404 ? -35.154 16.206 46.237 1.00 73.06 404 SER A C 1
ATOM 3019 O O . SER A 1 404 ? -36.055 16.153 47.080 1.00 73.06 404 SER A O 1
ATOM 3021 N N . LEU A 1 405 ? -34.407 15.156 45.917 1.00 62.56 405 LEU A N 1
ATOM 3022 C CA . LEU A 1 405 ? -34.348 13.929 46.702 1.00 62.56 405 LEU A CA 1
ATOM 3023 C C . LEU A 1 405 ? -33.261 14.149 47.764 1.00 62.56 405 LEU A C 1
ATOM 3025 O O . LEU A 1 405 ? -32.088 13.922 47.488 1.00 62.56 405 LEU A O 1
ATOM 3029 N N . ASN A 1 406 ? -33.644 14.697 48.922 1.00 42.06 406 ASN A N 1
ATOM 3030 C CA . ASN A 1 406 ? -32.770 14.735 50.102 1.00 42.06 406 ASN A CA 1
ATOM 3031 C C . ASN A 1 406 ? -32.786 13.398 50.835 1.00 42.06 406 ASN A C 1
ATOM 3033 O O . ASN A 1 406 ? -33.890 12.807 50.921 1.00 42.06 406 ASN A O 1
#

InterPro domains:
  IPR001036 Acriflavin resistance protein [PF00873] (2-402)
  IPR001036 Acriflavin resistance protein [PR00702] (2-23)
  IPR001036 Acriflavin resistance protein [PR00702] (30-54)
  IPR001036 Acriflavin resistance protein [PR00702] (83-106)
  IPR001036 Acriflavin resistance protein [PTHR32063] (2-401)
  IPR027463 Multidrug efflux transporter AcrB TolC docking domain, DN/DC subdomains [G3DSA:3.30.2090.10] (356-401)

Foldseek 3Di:
DLLVVLLVVQLVQLVVQLVVLCVVVVHDDDPLLVVLSVVCSVLLSVLSVQLSVQLVVQVVVPDQLLRSLLVSLVVCLVVSVVVLVVVLVVLVVLCVDDDPSSVVSVSNSSSSNSSSVSSSCCNRPPSSVSSSVRDDPDDDDDDPVVVVVVVVVCCCVCPVVVVVVVVCVVPVVVVVVVVVVVVVVVVCCVVVCVDDDDPDDFDQFQKKKKKWAFPFPDDPVNVVVLVVQLVVLLVVLQCVVCVVPDFFWPDWDKDDDNVRSMIMIMTGTDDPVRDDDTPVSSLVSSVVSNDPDPRIPDIDMGGPRPDPDDPPDDDDDDDDDLVVVVVVLVVVLVVQVPDPPDDDRDDPRDPDHDDDDDDQDPVCVVVVHDPVNVVVVVCCAPVFAFDDWDDDPPDIDTDGHYDDPD